Protein AF-A0A9P5WSC9-F1 (afdb_monomer)

Nearest PDB structures (foldseek):
  2e7p-assembly1_B  TM=9.047E-01  e=7.842E-09  Populus tremula x Populus tremuloides
  3fza-assembly1_A  TM=8.784E-01  e=2.160E-08  Populus tremula x Populus tremuloides
  7ncw-assembly1_A  TM=9.294E-01  e=4.688E-08  Chlamydomonas reinhardtii
  1z7r-assembly1_A  TM=9.039E-01  e=3.694E-08  Populus tremula x Populus tremuloides
  3rhb-assembly1_A  TM=8.890E-01  e=4.255E-07  Arabidopsis thaliana

Structure (mmCIF, N/CA/C/O backbone):
data_AF-A0A9P5WSC9-F1
#
_entry.id   AF-A0A9P5WSC9-F1
#
loop_
_atom_site.group_PDB
_atom_site.id
_atom_site.type_symbol
_atom_site.label_atom_id
_atom_site.label_alt_id
_atom_site.label_comp_id
_atom_site.label_asym_id
_atom_site.label_entity_id
_atom_site.label_seq_id
_atom_site.pdbx_PDB_ins_code
_atom_site.Cartn_x
_atom_site.Cartn_y
_atom_site.Cartn_z
_atom_site.occupancy
_atom_site.B_iso_or_equiv
_atom_site.auth_seq_id
_atom_site.auth_comp_id
_atom_site.auth_asym_id
_atom_site.auth_atom_id
_atom_site.pdbx_PDB_model_num
ATOM 1 N N . MET A 1 1 ? 22.449 6.773 -16.275 1.00 67.12 1 MET A N 1
ATOM 2 C CA . MET A 1 1 ? 21.434 6.220 -17.197 1.00 67.12 1 MET A CA 1
ATOM 3 C C . MET A 1 1 ? 20.009 6.527 -16.740 1.00 67.12 1 MET A C 1
ATOM 5 O O . MET A 1 1 ? 19.745 6.435 -15.551 1.00 67.12 1 MET A O 1
ATOM 9 N N . GLU A 1 2 ? 19.086 6.815 -17.666 1.00 73.00 2 GLU A N 1
ATOM 10 C CA . GLU A 1 2 ? 17.648 6.916 -17.366 1.00 73.00 2 GLU A CA 1
ATOM 11 C C . GLU A 1 2 ? 16.969 5.546 -17.506 1.00 73.00 2 GLU A C 1
ATOM 13 O O . GLU A 1 2 ? 16.626 5.131 -18.612 1.00 73.00 2 GLU A O 1
ATOM 18 N N . LEU A 1 3 ? 16.756 4.827 -16.400 1.00 76.81 3 LEU A N 1
ATOM 19 C CA . LEU A 1 3 ? 16.145 3.487 -16.444 1.00 76.81 3 LEU A CA 1
ATOM 20 C C . LEU A 1 3 ? 14.729 3.491 -17.046 1.00 76.81 3 LEU A C 1
ATOM 22 O O . LEU A 1 3 ? 14.336 2.522 -17.686 1.00 76.81 3 LEU A O 1
ATOM 26 N N . HIS A 1 4 ? 13.985 4.592 -16.913 1.00 79.81 4 HIS A N 1
ATOM 27 C CA . HIS A 1 4 ? 12.659 4.749 -17.520 1.00 79.81 4 HIS A CA 1
ATOM 28 C C . HIS A 1 4 ? 12.679 4.613 -19.055 1.00 79.81 4 HIS A C 1
ATOM 30 O O . HIS A 1 4 ? 11.710 4.146 -19.648 1.00 79.81 4 HIS A O 1
ATOM 36 N N . SER A 1 5 ? 13.796 4.945 -19.714 1.00 86.31 5 SER A N 1
ATOM 37 C CA . SER A 1 5 ? 13.939 4.784 -21.172 1.00 86.31 5 SER A CA 1
ATOM 38 C C . SER A 1 5 ? 13.861 3.324 -21.644 1.00 86.31 5 SER A C 1
ATOM 40 O O . SER A 1 5 ? 13.697 3.071 -22.835 1.00 86.31 5 SER A O 1
ATOM 42 N N . LEU A 1 6 ? 13.956 2.362 -20.721 1.00 90.31 6 LEU A N 1
ATOM 43 C CA . LEU A 1 6 ? 13.877 0.933 -21.011 1.00 90.31 6 LEU A CA 1
ATOM 44 C C . LEU A 1 6 ? 12.433 0.425 -21.123 1.00 90.31 6 LEU A C 1
ATOM 46 O O . LEU A 1 6 ? 12.225 -0.710 -21.553 1.00 90.31 6 LEU A O 1
ATOM 50 N N . LEU A 1 7 ? 11.428 1.214 -20.727 1.00 90.62 7 LEU A N 1
ATOM 51 C CA . LEU A 1 7 ? 10.032 0.797 -20.846 1.00 90.62 7 LEU A CA 1
ATOM 52 C C . LEU A 1 7 ? 9.671 0.517 -22.314 1.00 90.62 7 LEU A C 1
ATOM 54 O O . LEU A 1 7 ? 10.075 1.222 -23.235 1.00 90.62 7 LEU A O 1
ATOM 58 N N . GLY A 1 8 ? 8.919 -0.558 -22.534 1.00 91.31 8 GLY A N 1
ATOM 59 C CA . GLY A 1 8 ? 8.549 -1.085 -23.847 1.00 91.31 8 GLY A CA 1
ATOM 60 C C . GLY A 1 8 ? 9.619 -1.950 -24.520 1.00 91.31 8 GLY A C 1
ATOM 61 O O . GLY A 1 8 ? 9.317 -2.610 -25.515 1.00 91.31 8 GLY A O 1
ATOM 62 N N . VAL A 1 9 ? 10.843 -1.993 -23.989 1.00 94.69 9 VAL A N 1
ATOM 63 C CA . VAL A 1 9 ? 11.952 -2.749 -24.577 1.00 94.69 9 VAL A CA 1
ATOM 64 C C . VAL A 1 9 ? 11.828 -4.246 -24.259 1.00 94.69 9 VAL A C 1
ATOM 66 O O . VAL A 1 9 ? 11.378 -4.638 -23.182 1.00 94.69 9 VAL A O 1
ATOM 69 N N . GLN A 1 10 ? 12.230 -5.098 -25.206 1.00 94.06 10 GLN A N 1
ATOM 70 C CA . GLN A 1 10 ? 12.235 -6.557 -25.059 1.00 94.06 10 GLN A CA 1
ATOM 71 C C . GLN A 1 10 ? 13.387 -7.052 -24.158 1.00 94.06 10 GLN A C 1
ATOM 73 O O . GLN A 1 10 ? 14.446 -6.406 -24.087 1.00 94.06 10 GLN A O 1
ATOM 78 N N . PRO A 1 11 ? 13.226 -8.214 -23.493 1.00 93.50 11 PRO A N 1
ATOM 79 C CA . PRO A 1 11 ? 14.312 -8.861 -22.764 1.00 93.50 11 PRO A CA 1
ATOM 80 C C . PRO A 1 11 ? 15.518 -9.123 -23.672 1.00 93.50 11 PRO A C 1
ATOM 82 O O . PRO A 1 11 ? 15.360 -9.407 -24.857 1.00 93.50 11 PRO A O 1
ATOM 85 N N . ARG A 1 12 ? 16.729 -9.078 -23.099 1.00 88.25 12 ARG A N 1
ATOM 86 C CA . ARG A 1 12 ? 18.003 -9.380 -23.795 1.00 88.25 12 ARG A CA 1
ATOM 87 C C . ARG A 1 12 ? 18.323 -8.471 -24.990 1.00 88.25 12 ARG A C 1
ATOM 89 O O . ARG A 1 12 ? 19.162 -8.797 -25.821 1.00 88.25 12 ARG A O 1
ATOM 96 N N . SER A 1 13 ? 17.660 -7.325 -25.098 1.00 92.50 13 SER A N 1
ATOM 97 C CA . SER A 1 13 ? 18.073 -6.283 -26.035 1.00 92.50 13 SER A CA 1
ATOM 98 C C . SER A 1 13 ? 19.376 -5.622 -25.576 1.00 92.50 13 SER A C 1
ATOM 100 O O . SER A 1 13 ? 19.680 -5.565 -24.382 1.00 92.50 13 SER A O 1
ATOM 102 N N . THR A 1 14 ? 20.110 -5.028 -26.517 1.00 92.00 14 THR A N 1
ATOM 103 C CA . THR A 1 14 ? 21.352 -4.289 -26.233 1.00 92.00 14 THR A CA 1
ATOM 104 C C . THR A 1 14 ? 21.155 -3.146 -25.239 1.00 92.00 14 THR A C 1
ATOM 106 O O . THR A 1 14 ? 22.058 -2.868 -24.451 1.00 92.00 14 THR A O 1
ATOM 109 N N . ALA A 1 15 ? 19.980 -2.505 -25.240 1.00 92.44 15 ALA A N 1
ATOM 110 C CA . ALA A 1 15 ? 19.618 -1.466 -24.278 1.00 92.44 15 ALA A CA 1
ATOM 111 C C . ALA A 1 15 ? 19.509 -2.023 -22.849 1.00 92.44 15 ALA A C 1
ATOM 113 O O . ALA A 1 15 ? 20.100 -1.458 -21.931 1.00 92.44 15 ALA A O 1
ATOM 114 N N . ILE A 1 16 ? 18.824 -3.161 -22.666 1.00 92.94 16 ILE A N 1
ATOM 115 C CA . ILE A 1 16 ? 18.712 -3.834 -21.362 1.00 92.94 16 ILE A CA 1
ATOM 116 C C . ILE A 1 16 ? 20.082 -4.333 -20.890 1.00 92.94 16 ILE A C 1
ATOM 118 O O . ILE A 1 16 ? 20.449 -4.121 -19.737 1.00 92.94 16 ILE A O 1
ATOM 122 N N . GLU A 1 17 ? 20.867 -4.958 -21.767 1.00 90.50 17 GLU A N 1
ATOM 123 C CA . GLU A 1 17 ? 22.194 -5.476 -21.408 1.00 90.50 17 GLU A CA 1
ATOM 124 C C . GLU A 1 17 ? 23.161 -4.359 -21.013 1.00 90.50 17 GLU A C 1
ATOM 126 O O . GLU A 1 17 ? 23.849 -4.460 -19.998 1.00 90.50 17 GLU A O 1
ATOM 131 N N . SER A 1 18 ? 23.176 -3.266 -21.780 1.00 90.44 18 SER A N 1
ATOM 132 C CA . SER A 1 18 ? 24.010 -2.097 -21.497 1.00 90.44 18 SER A CA 1
ATOM 133 C C . SER A 1 18 ? 23.607 -1.437 -20.181 1.00 90.44 18 SER A C 1
ATOM 135 O O . SER A 1 18 ? 24.479 -1.073 -19.393 1.00 90.44 18 SER A O 1
ATOM 137 N N . ALA A 1 19 ? 22.303 -1.368 -19.903 1.00 89.38 19 ALA A N 1
ATOM 138 C CA . ALA A 1 19 ? 21.787 -0.861 -18.645 1.00 89.38 19 ALA A CA 1
ATOM 139 C C . ALA A 1 19 ? 22.229 -1.699 -17.445 1.00 89.38 19 ALA A C 1
ATOM 141 O O . ALA A 1 19 ? 22.778 -1.175 -16.477 1.00 89.38 19 ALA A O 1
ATOM 142 N N . LEU A 1 20 ? 22.043 -3.015 -17.524 1.00 88.69 20 LEU A N 1
ATOM 143 C CA . LEU A 1 20 ? 22.443 -3.932 -16.462 1.00 88.69 20 LEU A CA 1
ATOM 144 C C . LEU A 1 20 ? 23.965 -3.945 -16.263 1.00 88.69 20 LEU A C 1
ATOM 146 O O . LEU A 1 20 ? 24.420 -4.039 -15.127 1.00 88.69 20 LEU A O 1
ATOM 150 N N . LEU A 1 21 ? 24.756 -3.801 -17.333 1.00 88.06 21 LEU A N 1
ATOM 151 C CA . LEU A 1 21 ? 26.213 -3.668 -17.251 1.00 88.06 21 LEU A CA 1
ATOM 152 C C . LEU A 1 21 ? 26.642 -2.359 -16.582 1.00 88.06 21 LEU A C 1
ATOM 154 O O . LEU A 1 21 ? 27.578 -2.366 -15.788 1.00 88.06 21 LEU A O 1
ATOM 158 N N . GLU A 1 22 ? 25.991 -1.235 -16.889 1.00 85.38 22 GLU A N 1
ATOM 159 C CA . GLU A 1 22 ? 26.250 0.045 -16.216 1.00 85.38 22 GLU A CA 1
ATOM 160 C C . GLU A 1 22 ? 25.925 -0.056 -14.721 1.00 85.38 22 GLU A C 1
ATOM 162 O O . GLU A 1 22 ? 26.749 0.331 -13.888 1.00 85.38 22 GLU A O 1
ATOM 167 N N . ILE A 1 23 ? 24.787 -0.674 -14.380 1.00 81.88 23 ILE A N 1
ATOM 168 C CA . ILE A 1 23 ? 24.407 -0.967 -12.994 1.00 81.88 23 ILE A CA 1
ATOM 169 C C . ILE A 1 23 ? 25.477 -1.839 -12.327 1.00 81.88 23 ILE A C 1
ATOM 171 O O . ILE A 1 23 ? 26.022 -1.427 -11.307 1.00 81.88 23 ILE A O 1
ATOM 175 N N . ALA A 1 24 ? 25.854 -2.970 -12.931 1.00 81.06 24 ALA A N 1
ATOM 176 C CA . ALA A 1 24 ? 26.858 -3.893 -12.397 1.00 81.06 24 ALA A CA 1
ATOM 177 C C . ALA A 1 24 ? 28.248 -3.252 -12.229 1.00 81.06 24 ALA A C 1
ATOM 179 O O . ALA A 1 24 ? 28.948 -3.544 -11.266 1.00 81.06 24 ALA A O 1
ATOM 180 N N . ARG A 1 25 ? 28.656 -2.332 -13.116 1.00 80.44 25 ARG A N 1
ATOM 181 C CA . ARG A 1 25 ? 29.915 -1.577 -12.962 1.00 80.44 25 ARG A CA 1
ATOM 182 C C . ARG A 1 25 ? 29.833 -0.570 -11.825 1.00 80.44 25 ARG A C 1
ATOM 184 O O . ARG A 1 25 ? 30.752 -0.491 -11.013 1.00 80.44 25 ARG A O 1
ATOM 191 N N . SER A 1 26 ? 28.729 0.178 -11.741 1.00 73.31 26 SER A N 1
ATOM 192 C CA . SER A 1 26 ? 28.489 1.076 -10.607 1.00 73.31 26 SER A CA 1
ATOM 193 C C . SER A 1 26 ? 28.440 0.296 -9.289 1.00 73.31 26 SER A C 1
ATOM 195 O O . SER A 1 26 ? 28.871 0.825 -8.271 1.00 73.31 26 SER A O 1
ATOM 197 N N . SER A 1 27 ? 28.033 -0.982 -9.359 1.00 66.44 27 SER A N 1
ATOM 198 C CA . SER A 1 27 ? 28.203 -2.143 -8.472 1.00 66.44 27 SER A CA 1
ATOM 199 C C . SER A 1 27 ? 29.439 -2.238 -7.590 1.00 66.44 27 SER A C 1
ATOM 201 O O . SER A 1 27 ? 29.363 -2.544 -6.403 1.00 66.44 27 SER A O 1
ATOM 203 N N . GLY A 1 28 ? 30.599 -1.966 -8.184 1.00 63.88 28 GLY A N 1
ATOM 204 C CA . GLY A 1 28 ? 31.863 -2.514 -7.686 1.00 63.88 28 GLY A CA 1
ATOM 205 C C . GLY A 1 28 ? 31.989 -4.039 -7.875 1.00 63.88 28 GLY A C 1
ATOM 206 O O . GLY A 1 28 ? 32.985 -4.612 -7.444 1.00 63.88 28 GLY A O 1
ATOM 207 N N . ASP A 1 29 ? 31.007 -4.678 -8.523 1.00 59.62 29 ASP A N 1
ATOM 208 C CA . ASP A 1 29 ? 31.002 -6.096 -8.904 1.00 59.62 29 ASP A CA 1
ATOM 209 C C . ASP A 1 29 ? 31.862 -6.248 -10.187 1.00 59.62 29 ASP A C 1
ATOM 211 O O . ASP A 1 29 ? 31.918 -5.304 -10.991 1.00 59.62 29 ASP A O 1
ATOM 215 N N . PRO A 1 30 ? 32.581 -7.367 -10.425 1.00 56.28 30 PRO A N 1
ATOM 216 C CA . PRO A 1 30 ? 33.133 -7.703 -11.737 1.00 56.28 30 PRO A CA 1
ATOM 217 C C . PRO A 1 30 ? 32.158 -7.377 -12.873 1.00 56.28 30 PRO A C 1
ATOM 219 O O . PRO A 1 30 ? 30.951 -7.519 -12.726 1.00 56.28 30 PRO A O 1
ATOM 222 N N . ALA A 1 31 ? 32.696 -6.948 -14.020 1.00 64.75 31 ALA A N 1
ATOM 223 C CA . ALA A 1 31 ? 31.963 -6.456 -15.193 1.00 64.75 31 ALA A CA 1
ATOM 224 C C . ALA A 1 31 ? 31.121 -7.531 -15.927 1.00 64.75 31 ALA A C 1
ATOM 226 O O . ALA A 1 31 ? 31.178 -7.647 -17.150 1.00 64.75 31 ALA A O 1
ATOM 227 N N . VAL A 1 32 ? 30.365 -8.338 -15.186 1.00 77.44 32 VAL A N 1
ATOM 228 C CA . VAL A 1 32 ? 29.549 -9.458 -15.637 1.00 77.44 32 VAL A CA 1
ATOM 229 C C . VAL A 1 32 ? 28.174 -9.320 -14.996 1.00 77.44 32 VAL A C 1
ATOM 231 O O . VAL A 1 32 ? 28.034 -9.322 -13.778 1.00 77.44 32 VAL A O 1
ATOM 234 N N . VAL A 1 33 ? 27.142 -9.214 -15.830 1.00 82.19 33 VAL A N 1
ATOM 235 C CA . VAL A 1 33 ? 25.753 -9.219 -15.363 1.00 82.19 33 VAL A CA 1
ATOM 236 C C . VAL A 1 33 ? 25.385 -10.648 -14.949 1.00 82.19 33 VAL A C 1
ATOM 238 O O . VAL A 1 33 ? 25.565 -11.568 -15.752 1.00 82.19 33 VAL A O 1
ATOM 241 N N . PRO A 1 34 ? 24.868 -10.875 -13.730 1.00 82.19 34 PRO A N 1
ATOM 242 C CA . PRO A 1 34 ? 24.425 -12.200 -13.310 1.00 82.19 34 PRO A CA 1
ATOM 243 C C . PRO A 1 34 ? 23.216 -12.655 -14.134 1.00 82.19 34 PRO A C 1
ATOM 245 O O . PRO A 1 34 ? 22.395 -11.844 -14.566 1.00 82.19 34 PRO A O 1
ATOM 248 N N . ALA A 1 35 ? 23.058 -13.967 -14.306 1.00 86.50 35 ALA A N 1
ATOM 249 C CA . ALA A 1 35 ? 21.834 -14.506 -14.888 1.00 86.50 35 ALA A CA 1
ATOM 250 C C . ALA A 1 35 ? 20.627 -14.192 -13.974 1.00 86.50 35 ALA A C 1
ATOM 252 O O . ALA A 1 35 ? 20.735 -14.354 -12.753 1.00 86.50 35 ALA A O 1
ATOM 253 N N . PRO A 1 36 ? 19.482 -13.758 -14.528 1.00 89.88 36 PRO A N 1
ATOM 254 C CA . PRO A 1 36 ? 18.306 -13.453 -13.728 1.00 89.88 36 PRO A CA 1
ATOM 255 C C . PRO A 1 36 ? 17.593 -14.725 -13.267 1.00 89.88 36 PRO A C 1
ATOM 257 O O . PRO A 1 36 ? 17.548 -15.733 -13.973 1.00 89.88 36 PRO A O 1
ATOM 260 N N . THR A 1 37 ? 16.927 -14.639 -12.118 1.00 88.06 37 THR A N 1
ATOM 261 C CA . THR A 1 37 ? 15.855 -15.579 -11.777 1.00 88.06 37 THR A CA 1
ATOM 262 C C . THR A 1 37 ? 14.609 -15.187 -12.566 1.00 88.06 37 THR A C 1
ATOM 264 O O . THR A 1 37 ? 14.111 -14.073 -12.393 1.00 88.06 37 THR A O 1
ATOM 267 N N . VAL A 1 38 ? 14.081 -16.095 -13.390 1.00 89.00 38 VAL A N 1
ATOM 268 C CA . VAL A 1 38 ? 12.860 -15.849 -14.172 1.00 89.00 38 VAL A CA 1
ATOM 269 C C . VAL A 1 38 ? 11.642 -16.449 -13.469 1.00 89.00 38 VAL A C 1
ATOM 271 O O . VAL A 1 38 ? 11.628 -17.637 -13.143 1.00 89.00 38 VAL A O 1
ATOM 274 N N . LYS A 1 39 ? 10.606 -15.635 -13.237 1.00 85.50 39 LYS A N 1
ATOM 275 C CA . LYS A 1 39 ? 9.292 -16.088 -12.748 1.00 85.50 39 LYS A CA 1
ATOM 276 C C . LYS A 1 39 ? 8.206 -15.717 -13.746 1.00 85.50 39 LYS A C 1
ATOM 278 O O . LYS A 1 39 ? 8.044 -14.544 -14.066 1.00 85.50 39 LYS A O 1
ATOM 283 N N . VAL A 1 40 ? 7.450 -16.714 -14.192 1.00 84.00 40 VAL A N 1
ATOM 284 C CA . VAL A 1 40 ? 6.388 -16.566 -15.192 1.00 84.00 40 VAL A CA 1
ATOM 285 C C . VAL A 1 40 ? 5.026 -16.676 -14.510 1.00 84.00 40 VAL A C 1
ATOM 287 O O . VAL A 1 40 ? 4.731 -17.677 -13.857 1.00 84.00 40 VAL A O 1
ATOM 290 N N . TYR A 1 41 ? 4.194 -15.660 -14.698 1.00 81.38 41 TYR A N 1
ATOM 291 C CA . TYR A 1 41 ? 2.783 -15.622 -14.329 1.00 81.38 41 TYR A CA 1
ATOM 292 C C . TYR A 1 41 ? 1.922 -15.508 -15.592 1.00 81.38 41 TYR A C 1
ATOM 294 O O . TYR A 1 41 ? 2.426 -15.421 -16.710 1.00 81.38 41 TYR A O 1
ATOM 302 N N . LYS A 1 42 ? 0.597 -15.541 -15.422 1.00 79.94 42 LYS A N 1
ATOM 303 C CA . LYS A 1 42 ? -0.364 -15.465 -16.534 1.00 79.94 42 LYS A CA 1
ATOM 304 C C . LYS A 1 42 ? -0.247 -14.150 -17.317 1.00 79.94 42 LYS A C 1
ATOM 306 O O . LYS A 1 42 ? -0.422 -14.130 -18.532 1.00 79.94 42 LYS A O 1
ATOM 311 N N . ASP A 1 43 ? 0.030 -13.073 -16.600 1.00 81.56 43 ASP A N 1
ATOM 312 C CA . ASP A 1 43 ? -0.026 -11.679 -17.036 1.00 81.56 43 ASP A CA 1
ATOM 313 C C . ASP A 1 43 ? 1.294 -10.922 -16.822 1.00 81.56 43 ASP A C 1
ATOM 315 O O . ASP A 1 43 ? 1.396 -9.757 -17.189 1.00 81.56 43 ASP A O 1
ATOM 319 N N . ALA A 1 44 ? 2.317 -11.570 -16.261 1.00 86.06 44 ALA A N 1
ATOM 320 C CA . ALA A 1 44 ? 3.589 -10.930 -15.943 1.00 86.06 44 ALA A CA 1
ATOM 321 C C . ALA A 1 44 ? 4.757 -11.918 -15.995 1.00 86.06 44 ALA A C 1
ATOM 323 O O . ALA A 1 44 ? 4.625 -13.080 -15.604 1.00 86.06 44 ALA A O 1
ATOM 324 N N . VAL A 1 45 ? 5.928 -11.449 -16.417 1.00 89.19 45 VAL A N 1
ATOM 325 C CA . VAL A 1 45 ? 7.184 -12.203 -16.374 1.00 89.19 45 VAL A CA 1
ATOM 326 C C . VAL A 1 45 ? 8.255 -11.358 -15.707 1.00 89.19 45 VAL A C 1
ATOM 328 O O . VAL A 1 45 ? 8.611 -10.290 -16.192 1.00 89.19 45 VAL A O 1
ATOM 331 N N . TYR A 1 46 ? 8.803 -11.855 -14.605 1.00 90.00 46 TYR A N 1
ATOM 332 C CA . TYR A 1 46 ? 9.816 -11.155 -13.824 1.00 90.00 46 TYR A CA 1
ATOM 333 C C . TYR A 1 46 ? 11.196 -11.718 -14.115 1.00 90.00 46 TYR A C 1
ATOM 335 O O . TYR A 1 46 ? 11.413 -12.917 -13.945 1.00 90.00 46 TYR A O 1
ATOM 343 N N . TYR A 1 47 ? 12.132 -10.844 -14.472 1.00 92.88 47 TYR A N 1
ATOM 344 C CA . TYR A 1 47 ? 13.559 -11.141 -14.576 1.00 92.88 47 TYR A CA 1
ATOM 345 C C . TYR A 1 47 ? 14.255 -10.456 -13.402 1.00 92.88 47 TYR A C 1
ATOM 347 O O . TYR A 1 47 ? 14.517 -9.255 -13.435 1.00 92.88 47 TYR A O 1
ATOM 355 N N . SER A 1 48 ? 14.505 -11.204 -12.328 1.00 89.00 48 SER A N 1
ATOM 356 C CA . SER A 1 48 ? 15.079 -10.673 -11.087 1.00 89.00 48 SER A CA 1
ATOM 357 C C . SER A 1 48 ? 16.596 -10.844 -11.046 1.00 89.00 48 SER A C 1
ATOM 359 O O . SER A 1 48 ? 17.103 -11.962 -10.954 1.00 89.00 48 SER A O 1
ATOM 361 N N . TYR A 1 49 ? 17.316 -9.725 -11.029 1.00 86.69 49 TYR A N 1
ATOM 362 C CA . TYR A 1 49 ? 18.765 -9.640 -10.858 1.00 86.69 49 TYR A CA 1
ATOM 363 C C . TYR A 1 49 ? 19.060 -9.302 -9.396 1.00 86.69 49 TYR A C 1
ATOM 365 O O . TYR A 1 49 ? 19.236 -8.146 -9.016 1.00 86.69 49 TYR A O 1
ATOM 373 N N . HIS A 1 50 ? 19.032 -10.322 -8.536 1.00 80.38 50 HIS A N 1
ATOM 374 C CA . HIS A 1 50 ? 19.036 -10.122 -7.085 1.00 80.38 50 HIS A CA 1
ATOM 375 C C . HIS A 1 50 ? 20.256 -9.361 -6.562 1.00 80.38 50 HIS A C 1
ATOM 377 O O . HIS A 1 50 ? 20.063 -8.477 -5.735 1.00 80.38 50 HIS A O 1
ATOM 383 N N . SER A 1 51 ? 21.468 -9.651 -7.053 1.00 77.50 51 SER A N 1
ATOM 384 C CA . SER A 1 51 ? 22.673 -8.933 -6.608 1.00 77.50 51 SER A CA 1
ATOM 385 C C . SER A 1 51 ? 22.665 -7.459 -7.019 1.00 77.50 51 SER A C 1
ATOM 387 O O . SER A 1 51 ? 23.185 -6.630 -6.283 1.00 77.50 51 SER A O 1
ATOM 389 N N . LEU A 1 52 ? 21.998 -7.126 -8.129 1.00 80.25 52 LEU A N 1
ATOM 390 C CA . LEU A 1 52 ? 21.851 -5.757 -8.629 1.00 80.25 52 LEU A CA 1
ATOM 391 C C . LEU A 1 52 ? 20.678 -4.995 -7.986 1.00 80.25 52 LEU A C 1
ATOM 393 O O . LEU A 1 52 ? 20.524 -3.803 -8.236 1.00 80.25 52 LEU A O 1
ATOM 397 N N . GLY A 1 53 ? 19.836 -5.659 -7.184 1.00 80.25 53 GLY A N 1
ATOM 398 C CA . GLY A 1 53 ? 18.687 -5.013 -6.537 1.00 80.25 53 GLY A CA 1
ATOM 399 C C . GLY A 1 53 ? 17.570 -4.584 -7.500 1.00 80.25 53 GLY A C 1
ATOM 400 O O . GLY A 1 53 ? 16.818 -3.657 -7.209 1.00 80.25 53 GLY A O 1
ATOM 401 N N . ILE A 1 54 ? 17.470 -5.227 -8.668 1.00 85.38 54 ILE A N 1
ATOM 402 C CA . ILE A 1 54 ? 16.495 -4.868 -9.704 1.00 85.38 54 ILE A CA 1
ATOM 403 C C . ILE A 1 54 ? 15.747 -6.102 -10.207 1.00 85.38 54 ILE A C 1
ATOM 405 O O . ILE A 1 54 ? 16.337 -7.161 -10.431 1.00 85.38 54 ILE A O 1
ATOM 409 N N . SER A 1 55 ? 14.441 -5.965 -10.419 1.00 89.75 55 SER A N 1
ATOM 410 C CA . SER A 1 55 ? 13.655 -6.903 -11.216 1.00 89.75 55 SER A CA 1
ATOM 411 C C . SER A 1 55 ? 12.959 -6.172 -12.354 1.00 89.75 55 SER A C 1
ATOM 413 O O . SER A 1 55 ? 12.392 -5.095 -12.185 1.00 89.75 55 SER A O 1
ATOM 415 N N . LEU A 1 56 ? 13.047 -6.757 -13.540 1.00 93.19 56 LEU A N 1
ATOM 416 C CA . LEU A 1 56 ? 12.426 -6.249 -14.750 1.00 93.19 56 LEU A CA 1
ATOM 417 C C . LEU A 1 56 ? 11.114 -7.006 -14.957 1.00 93.19 56 LEU A C 1
ATOM 419 O O . LEU A 1 56 ? 11.130 -8.227 -15.127 1.00 93.19 56 LEU A O 1
ATOM 423 N N . ASN A 1 57 ? 9.990 -6.293 -14.892 1.00 92.81 57 ASN A N 1
ATOM 424 C CA . ASN A 1 57 ? 8.658 -6.861 -15.053 1.00 92.81 57 ASN A CA 1
ATOM 425 C C . ASN A 1 57 ? 8.160 -6.646 -16.483 1.00 92.81 57 ASN A C 1
ATOM 427 O O . ASN A 1 57 ? 7.929 -5.510 -16.910 1.00 92.81 57 ASN A O 1
ATOM 431 N N . TYR A 1 58 ? 7.983 -7.746 -17.204 1.00 93.19 58 TYR A N 1
ATOM 432 C CA . TYR A 1 58 ? 7.522 -7.764 -18.579 1.00 93.19 58 TYR A CA 1
ATOM 433 C C . TYR A 1 58 ? 6.063 -8.197 -18.669 1.00 93.19 58 TYR A C 1
ATOM 435 O O . TYR A 1 58 ? 5.665 -9.198 -18.075 1.00 93.19 58 TYR A O 1
ATOM 443 N N . GLU A 1 59 ? 5.291 -7.487 -19.482 1.00 90.81 59 GLU A N 1
ATOM 444 C CA . GLU A 1 59 ? 3.942 -7.887 -19.861 1.00 90.81 59 GLU A CA 1
ATOM 445 C C . GLU A 1 59 ? 3.997 -8.688 -21.171 1.00 90.81 59 GLU A C 1
ATOM 447 O O . GLU A 1 59 ? 4.664 -8.271 -22.130 1.00 90.81 59 GLU A O 1
ATOM 452 N N . PRO A 1 60 ? 3.329 -9.849 -21.239 1.00 89.62 60 PRO A N 1
ATOM 453 C CA . PRO A 1 60 ? 3.233 -10.613 -22.465 1.00 89.62 60 PRO A CA 1
ATOM 454 C C . PRO A 1 60 ? 2.174 -10.009 -23.397 1.00 89.62 60 PRO A C 1
ATOM 456 O O . PRO A 1 60 ? 1.065 -9.679 -22.990 1.00 89.62 60 PRO A O 1
ATOM 459 N N . SER A 1 61 ? 2.496 -9.921 -24.688 1.00 85.38 61 SER A N 1
ATOM 460 C CA . SER A 1 61 ? 1.606 -9.364 -25.723 1.00 85.38 61 SER A CA 1
ATOM 461 C C . SER A 1 61 ? 0.316 -10.174 -25.909 1.00 85.38 61 SER A C 1
ATOM 463 O O . SER A 1 61 ? -0.662 -9.677 -26.464 1.00 85.38 61 SER A O 1
ATOM 465 N N . ILE A 1 62 ? 0.321 -11.428 -25.459 1.00 78.62 62 ILE A N 1
ATOM 466 C CA . ILE A 1 62 ? -0.841 -12.309 -25.363 1.00 78.62 62 ILE A CA 1
ATOM 467 C C . ILE A 1 62 ? -0.838 -12.964 -23.978 1.00 78.62 62 ILE A C 1
ATOM 469 O O . ILE A 1 62 ? 0.241 -13.317 -23.497 1.00 78.62 62 ILE A O 1
ATOM 473 N N . PRO A 1 63 ? -2.002 -13.164 -23.331 1.00 74.88 63 PRO A N 1
ATOM 474 C CA . PRO A 1 63 ? -2.060 -13.839 -22.041 1.00 74.88 63 PRO A CA 1
ATOM 475 C C . PRO A 1 63 ? -1.358 -15.193 -22.102 1.00 74.88 63 PRO A C 1
ATOM 477 O O . PRO A 1 63 ? -1.681 -16.036 -22.943 1.00 74.88 63 PRO A O 1
ATOM 480 N N . LEU A 1 64 ? -0.401 -15.404 -21.202 1.00 75.50 64 LEU A N 1
ATOM 481 C CA . LEU A 1 64 ? 0.294 -16.675 -21.113 1.00 75.50 64 LEU A CA 1
ATOM 482 C C . LEU A 1 64 ? -0.651 -17.694 -20.490 1.00 75.50 64 LEU A C 1
ATOM 484 O O . LEU A 1 64 ? -1.446 -17.377 -19.607 1.00 75.50 64 LEU A O 1
ATOM 488 N N . VAL A 1 65 ? -0.556 -18.941 -20.931 1.00 68.25 65 VAL A N 1
ATOM 489 C CA . VAL A 1 65 ? -1.136 -20.069 -20.206 1.00 68.25 65 VAL A CA 1
ATOM 490 C C . VAL A 1 65 ? 0.013 -20.647 -19.390 1.00 68.25 65 VAL A C 1
ATOM 492 O O . VAL A 1 65 ? 0.843 -21.353 -19.966 1.00 68.25 65 VAL A O 1
ATOM 495 N N . PRO A 1 66 ? 0.143 -20.327 -18.086 1.00 60.38 66 PRO A N 1
ATOM 496 C CA . PRO A 1 66 ? 1.244 -20.847 -17.297 1.00 60.38 66 PRO A CA 1
ATOM 497 C C . PRO A 1 66 ? 1.016 -22.346 -17.181 1.00 60.38 66 PRO A C 1
ATOM 499 O O . PRO A 1 66 ? 0.121 -22.796 -16.468 1.00 60.38 66 PRO A O 1
ATOM 502 N N . SER A 1 67 ? 1.801 -23.138 -17.900 1.00 53.44 67 SER A N 1
ATOM 503 C CA . SER A 1 67 ? 1.739 -24.590 -17.795 1.00 53.44 67 SER A CA 1
ATOM 504 C C . SER A 1 67 ? 2.544 -25.035 -16.565 1.00 53.44 67 SER A C 1
ATOM 506 O O . SER A 1 67 ? 3.483 -25.825 -16.650 1.00 53.44 67 SER A O 1
ATOM 508 N N . ALA A 1 68 ? 2.231 -24.462 -15.401 1.00 53.72 68 ALA A N 1
ATOM 509 C CA . ALA A 1 68 ? 2.732 -24.970 -14.137 1.00 53.72 68 ALA A CA 1
ATOM 510 C C . ALA A 1 68 ? 2.009 -26.296 -13.884 1.00 53.72 68 ALA A C 1
ATOM 512 O O . ALA A 1 68 ? 0.859 -26.321 -13.447 1.00 53.72 68 ALA A O 1
ATOM 513 N N . TYR A 1 69 ? 2.657 -27.407 -14.223 1.00 46.56 69 TYR A N 1
ATOM 514 C CA . TYR A 1 69 ? 2.158 -28.732 -13.886 1.00 46.56 69 TYR A CA 1
ATOM 515 C C . TYR A 1 69 ? 2.948 -29.274 -12.704 1.00 46.56 69 TYR A C 1
ATOM 517 O O . TYR A 1 69 ? 4.180 -29.248 -12.678 1.00 46.56 69 TYR A O 1
ATOM 525 N N . THR A 1 70 ? 2.231 -29.788 -11.712 1.00 41.62 70 THR A N 1
ATOM 526 C CA . THR A 1 70 ? 2.834 -30.475 -10.575 1.00 41.62 70 THR A CA 1
ATOM 527 C C . THR A 1 70 ? 3.215 -31.886 -11.013 1.00 41.62 70 THR A C 1
ATOM 529 O O . THR A 1 70 ? 2.359 -32.753 -11.180 1.00 41.62 70 THR A O 1
ATOM 532 N N . VAL A 1 71 ? 4.510 -32.158 -11.183 1.00 45.12 71 VAL A N 1
ATOM 533 C CA . VAL A 1 71 ? 4.994 -33.525 -11.419 1.00 45.12 71 VAL A CA 1
ATOM 534 C C . VAL A 1 71 ? 5.422 -34.100 -10.076 1.00 45.12 71 VAL A C 1
ATOM 536 O O . VAL A 1 71 ? 6.415 -33.672 -9.491 1.00 45.12 71 VAL A O 1
ATOM 539 N N . ARG A 1 72 ? 4.668 -35.082 -9.560 1.00 48.44 72 ARG A N 1
ATOM 540 C CA . ARG A 1 72 ? 4.972 -35.771 -8.286 1.00 48.44 72 ARG A CA 1
ATOM 541 C C . ARG A 1 72 ? 5.135 -34.808 -7.093 1.00 48.44 72 ARG A C 1
ATOM 543 O O . ARG A 1 72 ? 6.031 -34.985 -6.271 1.00 48.44 72 ARG A O 1
ATOM 550 N N . GLY A 1 73 ? 4.294 -33.773 -7.017 1.00 51.72 73 GLY A N 1
ATOM 551 C CA . GLY A 1 73 ? 4.328 -32.787 -5.927 1.00 51.72 73 GLY A CA 1
ATOM 552 C C . GLY A 1 73 ? 5.507 -31.808 -5.979 1.00 51.72 73 GLY A C 1
ATOM 553 O O . GLY A 1 73 ? 5.765 -31.131 -4.989 1.00 51.72 73 GLY A O 1
ATOM 554 N N . LYS A 1 74 ? 6.231 -31.740 -7.105 1.00 46.91 74 LYS A N 1
ATOM 555 C CA . LYS A 1 74 ? 7.202 -30.680 -7.387 1.00 46.91 74 LYS A CA 1
ATOM 556 C C . LYS A 1 74 ? 6.633 -29.748 -8.450 1.00 46.91 74 LYS A C 1
ATOM 558 O O . LYS A 1 74 ? 6.200 -30.219 -9.504 1.00 46.91 74 LYS A O 1
ATOM 563 N N . ASP A 1 75 ? 6.658 -28.453 -8.164 1.00 53.44 75 ASP A N 1
ATOM 564 C CA . ASP A 1 75 ? 6.327 -27.419 -9.138 1.00 53.44 75 ASP A CA 1
ATOM 565 C C . ASP A 1 75 ? 7.389 -27.431 -10.240 1.00 53.44 75 ASP A C 1
ATOM 567 O O . ASP A 1 75 ? 8.579 -27.237 -9.975 1.00 53.44 75 ASP A O 1
ATOM 571 N N . VAL A 1 76 ? 6.970 -27.713 -11.473 1.00 59.00 76 VAL A N 1
ATOM 572 C CA . VAL A 1 76 ? 7.823 -27.530 -12.648 1.00 59.00 76 VAL A CA 1
ATOM 573 C C . VAL A 1 76 ? 7.626 -26.088 -13.120 1.00 59.00 76 VAL A C 1
ATOM 575 O O . VAL A 1 76 ? 6.481 -25.711 -13.391 1.00 59.00 76 VAL A O 1
ATOM 578 N N . PRO A 1 77 ? 8.691 -25.266 -13.198 1.00 62.19 77 PRO A N 1
ATOM 579 C CA . PRO A 1 77 ? 8.583 -23.900 -13.699 1.00 62.19 77 PRO A CA 1
ATOM 580 C C . PRO A 1 77 ? 8.009 -23.905 -15.116 1.00 62.19 77 PRO A C 1
ATOM 582 O O . PRO A 1 77 ? 8.423 -24.719 -15.944 1.00 62.19 77 PRO A O 1
ATOM 585 N N . ALA A 1 78 ? 7.070 -23.000 -15.399 1.00 67.62 78 ALA A N 1
ATOM 586 C CA . ALA A 1 78 ? 6.615 -22.796 -16.768 1.00 67.62 78 ALA A CA 1
ATOM 587 C C . ALA A 1 78 ? 7.820 -22.404 -17.649 1.00 67.62 78 ALA A C 1
ATOM 589 O O . ALA A 1 78 ? 8.691 -21.664 -17.175 1.00 67.62 78 ALA A O 1
ATOM 590 N N . PRO A 1 79 ? 7.903 -22.900 -18.897 1.00 75.88 79 PRO A N 1
ATOM 591 C CA . PRO A 1 79 ? 8.965 -22.495 -19.808 1.00 75.88 79 PRO A CA 1
ATOM 592 C C . PRO A 1 79 ? 8.951 -20.972 -19.998 1.00 75.88 79 PRO A C 1
ATOM 594 O O . PRO A 1 79 ? 7.883 -20.355 -20.023 1.00 75.88 79 PRO A O 1
ATOM 597 N N . GLU A 1 80 ? 10.140 -20.373 -20.117 1.00 80.00 80 GLU A N 1
ATOM 598 C CA . GLU A 1 80 ? 10.280 -18.949 -20.434 1.00 80.00 80 GLU A CA 1
ATOM 599 C C . GLU A 1 80 ? 9.589 -18.676 -21.784 1.00 80.00 80 GLU A C 1
ATOM 601 O O . GLU A 1 80 ? 9.851 -19.398 -22.753 1.00 80.00 80 GLU A O 1
ATOM 606 N N . PRO A 1 81 ? 8.673 -17.696 -21.859 1.00 83.75 81 PRO A N 1
ATOM 607 C CA . PRO A 1 81 ? 8.007 -17.354 -23.108 1.00 83.75 81 PRO A CA 1
ATOM 608 C C . PRO A 1 81 ? 8.990 -16.699 -24.084 1.00 83.75 81 PRO A C 1
ATOM 610 O O . PRO A 1 81 ? 10.048 -16.214 -23.685 1.00 83.75 81 PRO A O 1
ATOM 613 N N . ASP A 1 82 ? 8.626 -16.665 -25.367 1.00 88.38 82 ASP A N 1
ATOM 614 C CA . ASP A 1 82 ? 9.430 -15.995 -26.393 1.00 88.38 82 ASP A CA 1
ATOM 615 C C . ASP A 1 82 ? 9.685 -14.523 -25.997 1.00 88.38 82 ASP A C 1
ATOM 617 O O . ASP A 1 82 ? 8.717 -13.763 -25.857 1.00 88.38 82 ASP A O 1
ATOM 621 N N . PRO A 1 83 ? 10.955 -14.094 -25.829 1.00 88.38 83 PRO A N 1
ATOM 622 C CA . PRO A 1 83 ? 11.295 -12.717 -25.485 1.00 88.38 83 PRO A CA 1
ATOM 623 C C . PRO A 1 83 ? 10.706 -11.679 -26.444 1.00 88.38 83 PRO A C 1
ATOM 625 O O . PRO A 1 83 ? 10.422 -10.558 -26.027 1.00 88.38 83 PRO A O 1
ATOM 628 N N . LEU A 1 84 ? 10.465 -12.036 -27.711 1.00 88.69 84 LEU A N 1
ATOM 629 C CA . LEU A 1 84 ? 9.864 -11.127 -28.689 1.00 88.69 84 LEU A CA 1
ATOM 630 C C . LEU A 1 84 ? 8.410 -10.765 -28.357 1.00 88.69 84 LEU A C 1
ATOM 632 O O . LEU A 1 84 ? 7.917 -9.723 -28.793 1.00 88.69 84 LEU A O 1
ATOM 636 N N . LEU A 1 85 ? 7.731 -11.598 -27.566 1.00 89.62 85 LEU A N 1
ATOM 637 C CA . LEU A 1 85 ? 6.358 -11.371 -27.122 1.00 89.62 85 LEU A CA 1
ATOM 638 C C . LEU A 1 85 ? 6.279 -10.553 -25.831 1.00 89.62 85 LEU A C 1
ATOM 640 O O . LEU A 1 85 ? 5.175 -10.202 -25.415 1.00 89.62 85 LEU A O 1
ATOM 644 N N . LEU A 1 86 ? 7.410 -10.242 -25.202 1.00 92.81 86 LEU A N 1
ATOM 645 C CA . LEU A 1 86 ? 7.481 -9.550 -23.922 1.00 92.81 86 LEU A CA 1
ATOM 646 C C . LEU A 1 86 ? 7.819 -8.067 -24.101 1.00 92.81 86 LEU A C 1
ATOM 648 O O . LEU A 1 86 ? 8.694 -7.708 -24.886 1.00 92.81 86 LEU A O 1
ATOM 652 N N . LYS A 1 87 ? 7.170 -7.197 -23.325 1.00 93.69 87 LYS A N 1
ATOM 653 C CA . LYS A 1 87 ? 7.491 -5.762 -23.266 1.00 93.69 87 LYS A CA 1
ATOM 654 C C . LYS A 1 87 ? 7.720 -5.336 -21.829 1.00 93.69 87 LYS A C 1
ATOM 656 O O . LYS A 1 87 ? 6.906 -5.660 -20.971 1.00 93.69 87 LYS A O 1
ATOM 661 N N . LEU A 1 88 ? 8.819 -4.630 -21.557 1.00 94.00 88 LEU A N 1
ATOM 662 C CA . LEU A 1 88 ? 9.084 -4.131 -20.210 1.00 94.00 88 LEU A CA 1
ATOM 663 C C . LEU A 1 88 ? 8.013 -3.106 -19.830 1.00 94.00 88 LEU A C 1
ATOM 665 O O . LEU A 1 88 ? 7.862 -2.102 -20.518 1.00 94.00 88 LEU A O 1
ATOM 669 N N . VAL A 1 89 ? 7.290 -3.339 -18.741 1.00 90.62 89 VAL A N 1
ATOM 670 C CA . VAL A 1 89 ? 6.234 -2.422 -18.277 1.00 90.62 89 VAL A CA 1
ATOM 671 C C . VAL A 1 89 ? 6.544 -1.803 -16.934 1.00 90.62 89 VAL A C 1
ATOM 673 O O . VAL A 1 89 ? 6.064 -0.714 -16.643 1.00 90.62 89 VAL A O 1
ATOM 676 N N .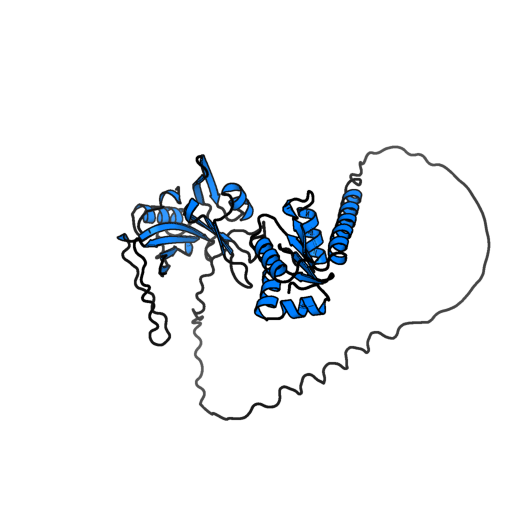 ALA A 1 90 ? 7.360 -2.465 -16.116 1.00 89.75 90 ALA A N 1
ATOM 677 C CA . ALA A 1 90 ? 7.779 -1.885 -14.859 1.00 89.75 90 ALA A CA 1
ATOM 678 C C . ALA A 1 90 ? 9.178 -2.320 -14.446 1.00 89.75 90 ALA A C 1
ATOM 680 O O . ALA A 1 90 ? 9.603 -3.454 -14.678 1.00 89.75 90 ALA A O 1
ATOM 681 N N . ILE A 1 91 ? 9.859 -1.414 -13.758 1.00 89.31 91 ILE A N 1
ATOM 682 C CA . ILE A 1 91 ? 11.132 -1.665 -13.099 1.00 89.31 91 ILE A CA 1
ATOM 683 C C . ILE A 1 91 ? 10.876 -1.704 -11.600 1.00 89.31 91 ILE A C 1
ATOM 685 O O . ILE A 1 91 ? 10.334 -0.763 -11.020 1.00 89.31 91 ILE A O 1
ATOM 689 N N . HIS A 1 92 ? 11.229 -2.828 -10.990 1.00 86.75 92 HIS A N 1
ATOM 690 C CA . HIS A 1 92 ? 11.089 -3.078 -9.564 1.00 86.75 92 HIS A CA 1
ATOM 691 C C . HIS A 1 92 ? 12.444 -2.890 -8.906 1.00 86.75 92 HIS A C 1
ATOM 693 O O . HIS A 1 92 ? 13.414 -3.549 -9.283 1.00 86.75 92 HIS A O 1
ATOM 699 N N . LEU A 1 93 ? 12.500 -1.994 -7.931 1.00 83.88 93 LEU A N 1
ATOM 700 C CA . LEU A 1 93 ? 13.709 -1.674 -7.190 1.00 83.88 93 LEU A CA 1
ATOM 701 C C . LEU A 1 93 ? 13.593 -2.184 -5.760 1.00 83.88 93 LEU A C 1
ATOM 703 O O . LEU A 1 93 ? 12.627 -1.890 -5.056 1.00 83.88 93 LEU A O 1
ATOM 707 N N . TYR A 1 94 ? 14.606 -2.930 -5.337 1.00 77.12 94 TYR A N 1
ATOM 708 C CA . TYR A 1 94 ? 14.714 -3.467 -3.990 1.00 77.12 94 TYR A CA 1
ATOM 709 C C . TYR A 1 94 ? 16.178 -3.550 -3.569 1.00 77.12 94 TYR A C 1
ATOM 711 O O . TYR A 1 94 ? 17.106 -3.549 -4.371 1.00 77.12 94 TYR A O 1
ATOM 719 N N . HIS A 1 95 ? 16.415 -3.660 -2.276 1.00 68.75 95 HIS A N 1
ATOM 720 C CA . HIS A 1 95 ? 17.741 -3.859 -1.726 1.00 68.75 95 HIS A CA 1
ATOM 721 C C . HIS A 1 95 ? 18.192 -5.315 -1.887 1.00 68.75 95 HIS A C 1
ATOM 723 O O . HIS A 1 95 ? 17.473 -6.267 -1.562 1.00 68.75 95 HIS A O 1
ATOM 729 N N . SER A 1 96 ? 19.399 -5.477 -2.424 1.00 59.34 96 SER A N 1
ATOM 730 C CA . SER A 1 96 ? 20.078 -6.763 -2.560 1.00 59.34 96 SER A CA 1
ATOM 731 C C . SER A 1 96 ? 20.541 -7.250 -1.182 1.00 59.34 96 SER A C 1
ATOM 733 O O . SER A 1 96 ? 21.064 -6.459 -0.406 1.00 59.34 96 SER A O 1
ATOM 735 N N . PRO A 1 97 ? 20.403 -8.539 -0.836 1.00 52.19 97 PRO A N 1
ATOM 736 C CA . PRO A 1 97 ? 20.926 -9.064 0.427 1.00 52.19 97 PRO A CA 1
ATOM 737 C C . PRO A 1 97 ? 22.464 -9.097 0.489 1.00 52.19 97 PRO A C 1
ATOM 739 O O . PRO A 1 97 ? 23.014 -9.341 1.560 1.00 52.19 97 PRO A O 1
ATOM 742 N N . VAL A 1 98 ? 23.149 -8.897 -0.644 1.00 51.38 98 VAL A N 1
ATOM 743 C CA . VAL A 1 98 ? 24.614 -8.994 -0.757 1.00 51.38 98 VAL A CA 1
ATOM 744 C C . VAL A 1 98 ? 25.278 -7.615 -0.783 1.00 51.38 98 VAL A C 1
ATOM 746 O O . VAL A 1 98 ? 26.391 -7.483 -0.288 1.00 51.38 98 VAL A O 1
ATOM 749 N N . ASP A 1 99 ? 24.578 -6.583 -1.267 1.00 54.31 99 ASP A N 1
ATOM 750 C CA . ASP A 1 99 ? 25.107 -5.226 -1.407 1.00 54.31 99 ASP A CA 1
ATOM 751 C C . ASP A 1 99 ? 24.066 -4.152 -1.093 1.00 54.31 99 ASP A C 1
ATOM 753 O O . ASP A 1 99 ? 22.871 -4.300 -1.358 1.00 54.31 99 ASP A O 1
ATOM 757 N N . LYS A 1 100 ? 24.550 -3.010 -0.590 1.00 53.59 100 LYS A N 1
ATOM 758 C CA . LYS A 1 100 ? 23.716 -1.823 -0.403 1.00 53.59 100 LYS A CA 1
ATOM 759 C C . LYS A 1 100 ? 23.169 -1.369 -1.759 1.00 53.59 100 LYS A C 1
ATOM 761 O O . LYS A 1 100 ? 23.954 -1.033 -2.644 1.00 53.59 100 LYS A O 1
ATOM 766 N N . PHE A 1 101 ? 21.837 -1.335 -1.896 1.00 58.25 101 PHE A N 1
ATOM 767 C CA . PHE A 1 101 ? 21.136 -0.685 -3.013 1.00 58.25 101 PHE A CA 1
ATOM 768 C C . PHE A 1 101 ? 21.828 0.629 -3.382 1.00 58.25 101 PHE A C 1
ATOM 770 O O . PHE A 1 101 ? 22.056 1.485 -2.520 1.00 58.25 101 PHE A O 1
ATOM 777 N N . LYS A 1 102 ? 22.194 0.751 -4.656 1.00 62.97 102 LYS A N 1
ATOM 778 C CA . LYS A 1 102 ? 22.869 1.933 -5.180 1.00 62.97 102 LYS A CA 1
ATOM 779 C C . LYS A 1 102 ? 21.845 2.954 -5.623 1.00 62.97 102 LYS A C 1
ATOM 781 O O . LYS A 1 102 ? 20.738 2.608 -6.017 1.00 62.97 102 LYS A O 1
ATOM 786 N N . THR A 1 103 ? 22.224 4.217 -5.522 1.00 63.28 103 THR A N 1
ATOM 787 C CA . THR A 1 103 ? 21.364 5.317 -5.924 1.00 63.28 103 THR A CA 1
ATOM 788 C C . THR A 1 103 ? 21.136 5.286 -7.433 1.00 63.28 103 THR A C 1
ATOM 790 O O . THR A 1 103 ? 22.105 5.270 -8.193 1.00 63.28 103 THR A O 1
ATOM 793 N N . PHE A 1 104 ? 19.876 5.294 -7.870 1.00 68.62 104 PHE A N 1
ATOM 794 C CA . PHE A 1 104 ? 19.525 5.348 -9.288 1.00 68.62 104 PHE A CA 1
ATOM 795 C C . PHE A 1 104 ? 18.811 6.665 -9.604 1.00 68.62 104 PHE A C 1
ATOM 797 O O . PHE A 1 104 ? 17.756 6.934 -9.017 1.00 68.62 104 PHE A O 1
ATOM 804 N N . PRO A 1 105 ? 19.337 7.482 -10.536 1.00 67.44 105 PRO A N 1
ATOM 805 C CA . PRO A 1 105 ? 18.569 8.587 -11.079 1.00 67.44 105 PRO A CA 1
ATOM 806 C C . PRO A 1 105 ? 17.451 8.020 -11.960 1.00 67.44 105 PRO A C 1
ATOM 808 O O . PRO A 1 105 ? 17.691 7.218 -12.866 1.00 67.44 105 PRO A O 1
ATOM 811 N N . LEU A 1 106 ? 16.220 8.437 -11.693 1.00 73.25 106 LEU A N 1
ATOM 812 C CA . LEU A 1 106 ? 1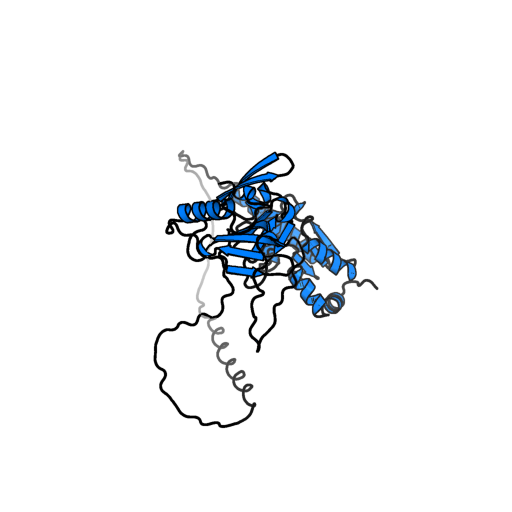5.051 8.084 -12.478 1.00 73.25 106 LEU A CA 1
ATOM 813 C C . LEU A 1 106 ? 14.336 9.359 -12.914 1.00 73.25 106 LEU A C 1
ATOM 815 O O . LEU A 1 106 ? 13.919 10.163 -12.087 1.00 73.25 106 LEU A O 1
ATOM 819 N N . SER A 1 107 ? 14.161 9.530 -14.216 1.00 71.31 107 SER A N 1
ATOM 820 C CA . SER A 1 107 ? 13.376 10.626 -14.783 1.00 71.31 107 SER A CA 1
ATOM 821 C C . SER A 1 107 ? 12.046 10.083 -15.293 1.00 71.31 107 SER A C 1
ATOM 823 O O . SER A 1 107 ? 12.036 9.082 -16.010 1.00 71.31 107 SER A O 1
ATOM 825 N N . PHE A 1 108 ? 10.937 10.741 -14.959 1.00 71.62 108 PHE A N 1
ATOM 826 C CA . PHE A 1 108 ? 9.603 10.401 -15.460 1.00 71.62 108 PHE A CA 1
ATO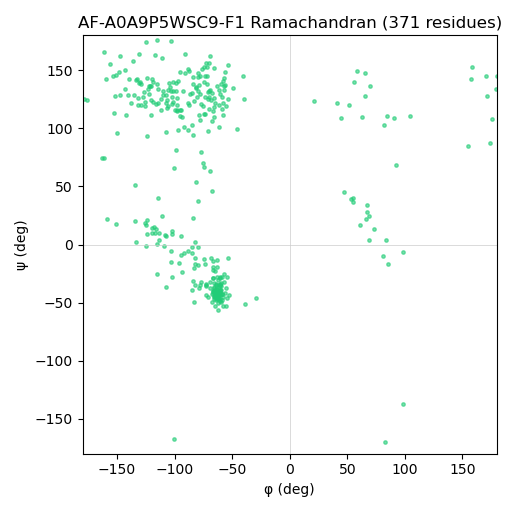M 827 C C . PHE A 1 108 ? 8.837 11.658 -15.868 1.00 71.62 108 PHE A C 1
ATOM 829 O O . PHE A 1 108 ? 9.094 12.760 -15.385 1.00 71.62 108 PHE A O 1
ATOM 836 N N . LEU A 1 109 ? 7.841 11.484 -16.732 1.00 66.56 109 LEU A N 1
ATOM 837 C CA . LEU A 1 109 ? 6.892 12.542 -17.059 1.00 66.56 109 LEU A CA 1
ATOM 838 C C . LEU A 1 109 ? 5.685 12.433 -16.124 1.00 66.56 109 LEU A C 1
ATOM 840 O O . LEU A 1 109 ? 4.811 11.593 -16.329 1.00 66.56 109 LEU A O 1
ATOM 844 N N . VAL A 1 110 ? 5.632 13.276 -15.094 1.00 65.12 110 VAL A N 1
ATOM 845 C CA . VAL A 1 110 ? 4.519 13.313 -14.137 1.00 65.12 110 VAL A CA 1
ATOM 846 C C . VAL A 1 110 ? 3.629 14.508 -14.474 1.00 65.12 110 VAL A C 1
ATOM 848 O O . VAL A 1 110 ? 4.075 15.652 -14.512 1.00 65.12 110 VAL A O 1
ATOM 851 N N . HIS A 1 111 ? 2.351 14.240 -14.756 1.00 58.56 111 HIS A N 1
ATOM 852 C CA . HIS A 1 111 ? 1.306 15.262 -14.952 1.00 58.56 111 HIS A CA 1
ATOM 853 C C . HIS A 1 111 ? 1.631 16.324 -16.028 1.00 58.56 111 HIS A C 1
ATOM 855 O O . HIS A 1 111 ? 1.284 17.494 -15.887 1.00 58.56 111 HIS A O 1
ATOM 861 N N . GLY A 1 112 ? 2.293 15.926 -17.121 1.00 57.41 112 GLY A N 1
ATOM 862 C CA . GLY A 1 112 ? 2.627 16.824 -18.236 1.00 57.41 112 GLY A CA 1
ATOM 863 C C . GLY A 1 112 ? 3.901 17.659 -18.042 1.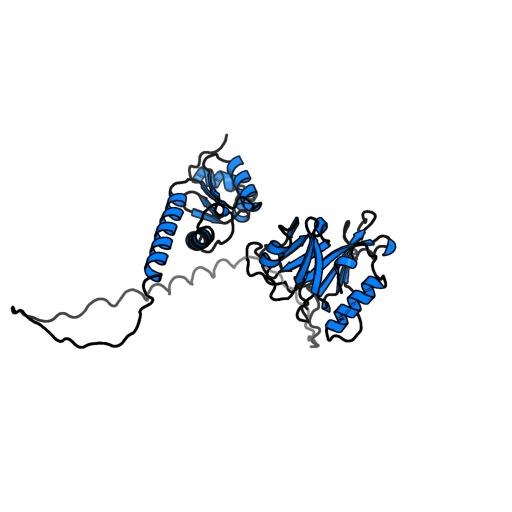00 57.41 112 GLY A C 1
ATOM 864 O O . GLY A 1 112 ? 4.227 18.454 -18.921 1.00 57.41 112 GLY A O 1
ATOM 865 N N . GLY A 1 113 ? 4.634 17.462 -16.939 1.00 61.69 113 GLY A N 1
ATOM 866 C CA . GLY A 1 113 ? 5.978 18.000 -16.701 1.00 61.69 113 GLY A CA 1
ATOM 867 C C . GLY A 1 113 ? 7.031 16.894 -16.558 1.00 61.69 113 GLY A C 1
ATOM 868 O O . GLY A 1 113 ? 6.693 15.732 -16.342 1.00 61.69 113 GLY A O 1
ATOM 869 N N . SER A 1 114 ? 8.315 17.245 -16.692 1.00 69.00 114 SER A N 1
ATOM 870 C CA . SER A 1 114 ? 9.427 16.327 -16.401 1.00 69.00 114 SER A CA 1
ATOM 871 C C . SER A 1 114 ? 9.789 16.406 -14.922 1.00 69.00 114 SER A C 1
ATOM 873 O O . SER A 1 114 ? 10.153 17.473 -14.427 1.00 69.00 114 SER A O 1
ATOM 875 N N . THR A 1 115 ? 9.685 15.279 -14.222 1.00 71.31 115 THR A N 1
ATOM 876 C CA . THR A 1 115 ? 10.057 15.125 -12.816 1.00 71.31 115 THR A CA 1
ATOM 877 C C . THR A 1 115 ? 11.160 14.083 -12.726 1.00 71.31 115 THR A C 1
ATOM 879 O O . THR A 1 115 ? 10.985 12.939 -13.137 1.00 71.31 115 THR A O 1
ATOM 882 N N . SER A 1 116 ? 12.303 14.466 -12.162 1.00 74.19 116 SER A N 1
ATOM 883 C CA . SER A 1 116 ? 13.375 13.527 -11.840 1.00 74.19 116 SER A CA 1
ATOM 884 C C . SER A 1 116 ? 13.345 13.222 -10.347 1.00 74.19 116 SER A C 1
ATOM 886 O O . SER A 1 116 ? 13.230 14.133 -9.526 1.00 74.19 116 SER A O 1
ATOM 888 N N . ILE A 1 117 ? 13.416 11.942 -9.999 1.00 75.56 117 ILE A N 1
ATOM 889 C CA . ILE A 1 117 ? 13.635 11.473 -8.637 1.00 75.56 117 ILE A CA 1
ATOM 890 C C . ILE A 1 117 ? 14.973 10.750 -8.586 1.00 75.56 117 ILE A C 1
ATOM 892 O O . ILE A 1 117 ? 15.316 9.932 -9.440 1.00 75.56 117 ILE A O 1
ATOM 896 N N . GLU A 1 118 ? 15.716 11.009 -7.527 1.00 76.75 118 GLU A N 1
ATOM 897 C CA . GLU A 1 118 ? 16.862 10.195 -7.171 1.00 76.75 118 GLU A CA 1
ATOM 898 C C . GLU A 1 118 ? 16.426 9.231 -6.065 1.00 76.75 118 GLU A C 1
ATOM 900 O O . GLU A 1 118 ? 16.022 9.653 -4.976 1.00 76.75 118 GLU A O 1
ATOM 905 N N . LEU A 1 119 ? 16.442 7.927 -6.355 1.00 75.62 119 LEU A N 1
ATOM 906 C CA . LEU A 1 119 ? 16.131 6.901 -5.362 1.00 75.62 119 LEU A CA 1
ATOM 907 C C . LEU A 1 119 ? 17.428 6.386 -4.756 1.00 75.62 119 LEU A C 1
ATOM 909 O O . LEU A 1 119 ? 18.221 5.763 -5.455 1.00 75.62 119 LEU A O 1
ATOM 913 N N . ASN A 1 120 ? 17.614 6.610 -3.457 1.00 72.81 120 ASN A N 1
ATOM 914 C CA . ASN A 1 120 ? 18.707 6.066 -2.653 1.00 72.81 120 ASN A CA 1
ATOM 915 C C . ASN A 1 120 ? 18.150 5.313 -1.430 1.00 72.81 120 ASN A C 1
ATOM 917 O O . ASN A 1 120 ? 16.949 5.333 -1.175 1.00 72.81 120 ASN A O 1
ATOM 921 N N . LEU A 1 121 ? 19.021 4.652 -0.664 1.00 65.19 121 LEU A N 1
ATOM 922 C CA . LEU A 1 121 ? 18.617 3.850 0.499 1.00 65.19 121 LEU A CA 1
ATOM 923 C C . LEU A 1 121 ? 17.963 4.625 1.640 1.00 65.19 121 LEU A C 1
ATOM 925 O O . LEU A 1 121 ? 17.205 4.053 2.424 1.00 65.19 121 LEU A O 1
ATOM 929 N N . GLU A 1 122 ? 18.309 5.897 1.762 1.00 69.81 122 GLU A N 1
ATOM 930 C CA . GLU A 1 122 ? 17.796 6.774 2.806 1.00 69.81 122 GLU A CA 1
ATOM 931 C C . GLU A 1 122 ? 16.430 7.341 2.422 1.00 69.81 122 GLU A C 1
ATOM 933 O O . GLU A 1 122 ? 15.666 7.718 3.312 1.00 69.81 122 GLU A O 1
ATOM 938 N N . LYS A 1 123 ? 16.099 7.326 1.119 1.00 78.44 123 LYS A N 1
ATOM 939 C CA . LYS A 1 123 ? 14.825 7.795 0.585 1.00 78.44 123 LYS A CA 1
ATOM 940 C C . LYS A 1 123 ? 13.684 7.025 1.226 1.00 78.44 123 LYS A C 1
ATOM 942 O O . LYS A 1 123 ? 13.591 5.796 1.137 1.00 78.44 123 LYS A O 1
ATOM 947 N N . LYS A 1 124 ? 12.797 7.770 1.870 1.00 79.75 124 LYS A N 1
ATOM 948 C CA . LYS A 1 124 ? 11.641 7.215 2.555 1.00 79.75 124 LYS A CA 1
ATOM 949 C C . LYS A 1 124 ? 10.456 7.082 1.617 1.00 79.75 124 LYS A C 1
ATOM 951 O O . LYS A 1 124 ? 10.277 7.888 0.701 1.00 79.75 124 LYS A O 1
ATOM 956 N N . ALA A 1 125 ? 9.600 6.101 1.893 1.00 77.62 125 ALA A N 1
ATOM 957 C CA . ALA A 1 125 ? 8.383 5.866 1.120 1.00 77.62 125 ALA A CA 1
ATOM 958 C C . ALA A 1 125 ? 7.518 7.129 0.998 1.00 77.62 125 ALA A C 1
ATOM 960 O O . ALA A 1 125 ? 7.062 7.453 -0.098 1.00 77.62 125 ALA A O 1
ATOM 961 N N . PHE A 1 126 ? 7.349 7.888 2.089 1.00 77.81 126 PHE A N 1
ATOM 962 C CA . PHE A 1 126 ? 6.542 9.112 2.060 1.00 77.81 126 PHE A CA 1
ATOM 963 C C . PHE A 1 126 ? 7.107 10.170 1.110 1.00 77.81 126 PHE A C 1
ATOM 965 O O . PHE A 1 126 ? 6.334 10.881 0.478 1.00 77.81 126 PHE A O 1
ATOM 972 N N . GLU A 1 127 ? 8.431 10.281 0.984 1.00 81.06 127 GLU A N 1
ATOM 973 C CA . GLU A 1 127 ? 9.032 11.268 0.092 1.00 81.06 127 GLU A CA 1
ATOM 974 C C . GLU A 1 127 ? 8.847 10.871 -1.375 1.00 81.06 127 GLU A C 1
ATOM 976 O O . GLU A 1 127 ? 8.677 11.734 -2.232 1.00 81.06 127 GLU A O 1
ATOM 981 N N . VAL A 1 128 ? 8.876 9.567 -1.673 1.00 80.88 128 VAL A N 1
ATOM 982 C CA . VAL A 1 128 ? 8.563 9.052 -3.014 1.00 80.88 128 VAL A CA 1
ATOM 983 C C . VAL A 1 128 ? 7.109 9.373 -3.367 1.00 80.88 128 VAL A C 1
ATOM 985 O O . VAL A 1 128 ? 6.847 9.877 -4.454 1.00 80.88 128 VAL A O 1
ATOM 988 N N . VAL A 1 129 ? 6.178 9.160 -2.432 1.00 81.81 129 VAL A N 1
ATOM 989 C CA . VAL A 1 129 ? 4.751 9.496 -2.601 1.00 81.81 129 VAL A CA 1
ATOM 990 C C . VAL A 1 129 ? 4.527 11.007 -2.734 1.00 81.81 129 VAL A C 1
ATOM 992 O O . VAL A 1 129 ? 3.750 11.440 -3.577 1.00 81.81 129 VAL A O 1
ATOM 995 N N . GLN A 1 130 ? 5.234 11.840 -1.965 1.00 81.00 130 GLN A N 1
ATOM 996 C CA . GLN A 1 130 ? 5.148 13.301 -2.102 1.00 81.00 130 GLN A CA 1
ATOM 997 C C . GLN A 1 130 ? 5.576 13.793 -3.490 1.00 81.00 130 GLN A C 1
ATOM 999 O O . GLN A 1 130 ? 5.023 14.774 -3.980 1.00 81.00 130 GLN A O 1
ATOM 1004 N N . LEU A 1 131 ? 6.555 13.129 -4.110 1.00 80.75 131 LEU A N 1
ATOM 1005 C CA . LEU A 1 131 ? 7.082 13.512 -5.419 1.00 80.75 131 LEU A CA 1
ATOM 1006 C C . LEU A 1 131 ? 6.260 12.951 -6.583 1.00 80.75 131 LEU A C 1
ATOM 1008 O O . LEU A 1 131 ? 6.087 13.638 -7.586 1.00 80.75 131 LEU A O 1
ATOM 1012 N N . LEU A 1 132 ? 5.789 11.708 -6.470 1.00 79.44 132 LEU A N 1
ATOM 1013 C CA . LEU A 1 132 ? 5.150 10.979 -7.572 1.00 79.44 132 LEU A CA 1
ATOM 1014 C C . LEU A 1 132 ? 3.622 10.916 -7.463 1.00 79.44 132 LEU A C 1
ATOM 1016 O O . LEU A 1 132 ? 2.959 10.457 -8.391 1.00 79.44 132 LEU A O 1
ATOM 1020 N N . GLY A 1 133 ? 3.057 11.405 -6.360 1.00 78.88 133 GLY A N 1
ATOM 1021 C CA . GLY A 1 133 ? 1.638 11.289 -6.055 1.00 78.88 133 GLY A CA 1
ATOM 1022 C C . GLY A 1 133 ? 1.287 9.941 -5.428 1.00 78.88 133 GLY A C 1
ATOM 1023 O O . GLY A 1 133 ? 2.149 9.162 -5.031 1.00 78.88 133 GLY A O 1
ATOM 1024 N N . GLU A 1 134 ? -0.009 9.667 -5.300 1.00 81.00 134 GLU A N 1
ATOM 1025 C CA . GLU A 1 134 ? -0.479 8.435 -4.666 1.00 81.00 134 GLU A CA 1
ATOM 1026 C C . GLU A 1 134 ? -0.212 7.204 -5.555 1.00 81.00 134 GLU A C 1
ATOM 1028 O O . GLU A 1 134 ? -0.581 7.214 -6.733 1.00 81.00 134 GLU A O 1
ATOM 1033 N N . PRO A 1 135 ? 0.373 6.117 -5.015 1.00 80.31 135 PRO A N 1
ATOM 1034 C CA . PRO A 1 135 ? 0.644 4.913 -5.789 1.00 80.31 135 PRO A CA 1
ATOM 1035 C C . PRO A 1 135 ? -0.643 4.158 -6.118 1.00 80.31 135 PRO A C 1
ATOM 1037 O O . PRO A 1 135 ? -1.563 4.058 -5.300 1.00 80.31 135 PRO A O 1
ATOM 1040 N N . GLU A 1 136 ? -0.665 3.561 -7.305 1.00 80.88 136 GLU A N 1
ATOM 1041 C CA . GLU A 1 136 ? -1.774 2.756 -7.829 1.00 80.88 136 GLU A CA 1
ATOM 1042 C C . GLU A 1 136 ? -1.936 1.436 -7.080 1.00 80.88 136 GLU A C 1
ATOM 1044 O O . GLU A 1 136 ? -3.039 0.902 -6.965 1.00 80.88 136 GLU A O 1
ATOM 1049 N N . GLN A 1 137 ? -0.817 0.885 -6.615 1.00 73.44 137 GLN A N 1
ATOM 1050 C CA . GLN A 1 137 ? -0.760 -0.384 -5.910 1.00 73.44 137 GLN A CA 1
ATOM 1051 C C . GLN A 1 137 ? 0.035 -0.226 -4.621 1.00 73.44 137 GLN A C 1
ATOM 1053 O O . GLN A 1 137 ? 1.065 0.443 -4.579 1.00 73.44 137 GLN A O 1
ATOM 1058 N N . ARG A 1 138 ? -0.457 -0.866 -3.563 1.00 74.50 138 ARG A N 1
ATOM 1059 C CA . ARG A 1 138 ? 0.224 -1.002 -2.274 1.00 74.50 138 ARG A CA 1
ATOM 1060 C C . ARG A 1 138 ? 0.016 -2.427 -1.815 1.00 74.50 138 ARG A C 1
ATOM 1062 O O . ARG A 1 138 ? -1.127 -2.867 -1.701 1.00 74.50 138 ARG A O 1
ATOM 1069 N N . VAL A 1 139 ? 1.095 -3.163 -1.596 1.00 66.19 139 VAL A N 1
ATOM 1070 C CA . VAL A 1 139 ? 1.010 -4.594 -1.296 1.00 66.19 139 VAL A CA 1
ATOM 1071 C C . VAL A 1 139 ? 2.021 -4.970 -0.223 1.00 66.19 139 VAL A C 1
ATOM 1073 O O . VAL A 1 139 ? 3.209 -4.706 -0.348 1.00 66.19 139 VAL A O 1
ATOM 1076 N N . GLY A 1 140 ? 1.549 -5.648 0.821 1.00 63.16 140 GLY A N 1
ATOM 1077 C CA . GLY A 1 140 ? 2.378 -6.091 1.942 1.00 63.16 140 GLY A CA 1
ATOM 1078 C C . GLY A 1 140 ? 2.149 -5.228 3.175 1.00 63.16 140 GLY A C 1
ATOM 1079 O O . GLY A 1 140 ? 2.483 -4.055 3.195 1.00 63.16 140 GLY A O 1
ATOM 1080 N N . GLY A 1 141 ? 1.525 -5.819 4.189 1.00 52.25 141 GLY A N 1
ATOM 1081 C CA . GLY A 1 141 ? 1.266 -5.195 5.489 1.00 52.25 141 GLY A CA 1
ATOM 1082 C C . GLY A 1 141 ? 1.014 -6.230 6.594 1.00 52.25 141 GLY A C 1
ATOM 1083 O O . GLY A 1 141 ? 0.322 -5.980 7.571 1.00 52.25 141 GLY A O 1
ATOM 1084 N N . GLY A 1 142 ? 1.490 -7.461 6.374 1.00 50.88 142 GLY A N 1
ATOM 1085 C CA . GLY A 1 142 ? 1.230 -8.611 7.239 1.00 50.88 142 GLY A CA 1
ATOM 1086 C C . GLY A 1 142 ? 2.419 -8.966 8.133 1.00 50.88 142 GLY A C 1
ATOM 1087 O O . GLY A 1 142 ? 3.515 -8.432 7.984 1.00 50.88 142 GLY A O 1
ATOM 1088 N N . ARG A 1 143 ? 2.219 -9.950 9.023 1.00 42.38 143 ARG A N 1
ATOM 1089 C CA . ARG A 1 143 ? 3.137 -10.338 10.118 1.00 42.38 143 ARG A CA 1
ATOM 1090 C C . ARG A 1 143 ? 4.606 -10.647 9.744 1.00 42.38 143 ARG A C 1
ATOM 1092 O O . ARG A 1 143 ? 5.395 -10.786 10.672 1.00 42.38 143 ARG A O 1
ATOM 1099 N N . GLN A 1 144 ? 4.992 -10.793 8.466 1.00 45.78 144 GLN A N 1
ATOM 1100 C CA . GLN A 1 144 ? 6.372 -11.147 8.056 1.00 45.78 144 GLN A CA 1
ATOM 1101 C C . GLN A 1 144 ? 6.839 -10.626 6.669 1.00 45.78 144 GLN A C 1
ATOM 1103 O O . GLN A 1 144 ? 7.798 -11.170 6.129 1.00 45.78 144 GLN A O 1
ATOM 1108 N N . GLY A 1 145 ? 6.203 -9.625 6.046 1.00 53.81 145 GLY A N 1
ATOM 1109 C CA . GLY A 1 145 ? 6.529 -9.242 4.655 1.00 53.81 145 GLY A CA 1
ATOM 1110 C C . GLY A 1 145 ? 7.011 -7.805 4.490 1.00 53.81 145 GLY A C 1
ATOM 1111 O O . GLY A 1 145 ? 6.464 -6.921 5.139 1.00 53.81 145 GLY A O 1
ATOM 1112 N N . SER A 1 146 ? 7.988 -7.595 3.598 1.00 59.81 146 SER A N 1
ATOM 1113 C CA . SER A 1 146 ? 8.264 -6.292 2.983 1.00 59.81 146 SER A CA 1
ATOM 1114 C C . SER A 1 146 ? 6.996 -5.724 2.343 1.00 59.81 146 SER A C 1
ATOM 1116 O O . SER A 1 146 ? 6.084 -6.462 1.954 1.00 59.81 146 SER A O 1
ATOM 1118 N N . CYS A 1 147 ? 6.941 -4.408 2.233 1.00 70.00 147 CYS A N 1
ATOM 1119 C CA . CYS A 1 147 ? 5.835 -3.685 1.634 1.00 70.00 147 CYS A CA 1
ATOM 1120 C C . CYS A 1 147 ? 6.339 -3.092 0.309 1.00 70.00 147 CYS A C 1
ATOM 1122 O O . CYS A 1 147 ? 7.418 -2.527 0.289 1.00 70.00 147 CYS A O 1
ATOM 1124 N N . TRP A 1 148 ? 5.632 -3.218 -0.817 1.00 75.19 148 TRP A N 1
ATOM 1125 C CA . TRP A 1 148 ? 5.975 -2.492 -2.056 1.00 75.19 148 TRP A CA 1
ATOM 1126 C C . TRP A 1 148 ? 4.859 -1.578 -2.610 1.00 75.19 148 TRP A C 1
ATOM 1128 O O . TRP A 1 148 ? 3.676 -1.939 -2.611 1.00 75.19 148 TRP A O 1
ATOM 1138 N N . ILE A 1 149 ? 5.237 -0.360 -3.030 1.00 78.31 149 ILE A N 1
ATOM 1139 C CA . ILE A 1 149 ? 4.336 0.561 -3.745 1.00 78.31 149 ILE A CA 1
ATOM 1140 C C . ILE A 1 149 ? 4.581 0.443 -5.239 1.00 78.31 149 ILE A C 1
ATOM 1142 O O . ILE A 1 149 ? 5.723 0.332 -5.689 1.00 78.31 149 ILE A O 1
ATOM 1146 N N . GLY A 1 150 ? 3.502 0.499 -6.008 1.00 82.31 150 GLY A N 1
ATOM 1147 C CA . GLY A 1 150 ? 3.526 0.416 -7.457 1.00 82.31 150 GLY A CA 1
ATOM 1148 C C . GLY A 1 150 ? 2.899 1.639 -8.106 1.00 82.31 150 GLY A C 1
ATOM 1149 O O . GLY A 1 150 ? 1.755 1.985 -7.821 1.00 82.31 150 GLY A O 1
ATOM 1150 N N . TYR A 1 151 ? 3.636 2.215 -9.046 1.00 83.06 151 TYR A N 1
ATOM 1151 C CA . TYR A 1 151 ? 3.189 3.171 -10.055 1.00 83.06 151 TYR A CA 1
ATOM 1152 C C . TYR A 1 151 ? 3.325 2.542 -11.451 1.00 83.06 151 TYR A C 1
ATOM 1154 O O . TYR A 1 151 ? 3.829 3.147 -12.399 1.00 83.06 151 TYR A O 1
ATOM 1162 N N . GLN A 1 152 ? 2.987 1.256 -11.553 1.00 79.44 152 GLN A N 1
ATOM 1163 C CA . GLN A 1 152 ? 3.322 0.434 -12.713 1.00 79.44 152 GLN A CA 1
ATOM 1164 C C . GLN A 1 152 ? 2.604 0.897 -13.984 1.00 79.44 152 GLN A C 1
ATOM 1166 O O . GLN A 1 152 ? 3.206 0.853 -15.049 1.00 79.44 152 GLN A O 1
ATOM 1171 N N . LYS A 1 153 ? 1.349 1.354 -13.895 1.00 76.81 153 LYS A N 1
ATOM 1172 C CA . LYS A 1 153 ? 0.573 1.771 -15.072 1.00 76.81 153 LYS A CA 1
ATOM 1173 C C . LYS A 1 153 ? 0.865 3.211 -15.489 1.00 76.81 153 LYS A C 1
ATOM 1175 O O . LYS A 1 153 ? 0.785 3.518 -16.672 1.00 76.81 153 LYS A O 1
ATOM 1180 N N . SER A 1 154 ? 1.183 4.084 -14.538 1.00 77.50 154 SER A N 1
ATOM 1181 C CA . SER A 1 154 ? 1.434 5.509 -14.777 1.00 77.50 154 SER A CA 1
ATOM 1182 C C . SER A 1 154 ? 2.854 5.786 -15.244 1.00 77.50 154 SER A C 1
ATOM 1184 O O . SER A 1 154 ? 3.027 6.498 -16.228 1.00 77.50 154 SER A O 1
ATOM 1186 N N . ILE A 1 155 ? 3.860 5.245 -14.552 1.00 80.94 155 ILE A N 1
ATOM 1187 C CA . ILE A 1 155 ? 5.280 5.567 -14.801 1.00 80.94 155 ILE A CA 1
ATOM 1188 C C . ILE A 1 155 ? 6.187 4.331 -14.872 1.00 80.94 155 ILE A C 1
ATOM 1190 O O . ILE A 1 155 ? 7.401 4.472 -14.995 1.00 80.94 155 ILE A O 1
ATOM 1194 N N . GLY A 1 156 ? 5.641 3.118 -14.749 1.00 83.38 156 GLY A N 1
ATOM 1195 C CA . GLY A 1 156 ? 6.421 1.882 -14.843 1.00 83.38 156 GLY A CA 1
ATOM 1196 C C . GLY A 1 156 ? 7.418 1.674 -13.699 1.00 83.38 156 GLY A C 1
ATOM 1197 O O . GLY A 1 156 ? 8.492 1.109 -13.907 1.00 83.38 156 GLY A O 1
ATOM 1198 N N . LEU A 1 157 ? 7.089 2.114 -12.482 1.00 86.44 157 LEU A N 1
ATOM 1199 C CA . LEU A 1 157 ? 7.950 1.965 -11.303 1.00 86.44 157 LEU A CA 1
ATOM 1200 C C . LEU A 1 157 ? 7.271 1.124 -10.221 1.00 86.44 157 LEU A C 1
ATOM 1202 O O . LEU A 1 157 ? 6.089 1.299 -9.932 1.00 86.44 157 LEU A O 1
ATOM 1206 N N . ALA A 1 158 ? 8.036 0.258 -9.566 1.00 85.25 158 ALA A N 1
ATOM 1207 C CA . ALA A 1 158 ? 7.682 -0.309 -8.273 1.00 85.25 158 ALA A CA 1
ATOM 1208 C C . ALA A 1 158 ? 8.888 -0.251 -7.332 1.00 85.25 158 ALA A C 1
ATOM 1210 O O . ALA A 1 158 ? 10.026 -0.449 -7.761 1.00 85.25 158 ALA A O 1
ATOM 1211 N N . VAL A 1 159 ? 8.642 0.037 -6.056 1.00 82.69 159 VAL A N 1
ATOM 1212 C CA . VAL A 1 159 ? 9.696 0.141 -5.041 1.00 82.69 159 VAL A CA 1
ATOM 1213 C C . VAL A 1 159 ? 9.292 -0.657 -3.813 1.00 82.69 159 VAL A C 1
ATOM 1215 O O . VAL A 1 159 ? 8.221 -0.427 -3.243 1.00 82.69 159 VAL A O 1
ATOM 1218 N N . ASP A 1 160 ? 10.172 -1.564 -3.402 1.00 78.38 160 ASP A N 1
ATOM 1219 C CA . ASP A 1 160 ? 10.034 -2.321 -2.166 1.00 78.38 160 ASP A CA 1
ATOM 1220 C C . ASP A 1 160 ? 10.581 -1.495 -0.995 1.00 78.38 160 ASP A C 1
ATOM 1222 O O . ASP A 1 160 ? 11.663 -0.918 -1.074 1.00 78.38 160 ASP A O 1
ATOM 1226 N N . PHE A 1 161 ? 9.879 -1.503 0.132 1.00 74.31 161 PHE A N 1
ATOM 1227 C CA . PHE A 1 161 ? 10.211 -0.861 1.399 1.00 74.31 161 PHE A CA 1
ATOM 1228 C C . PHE A 1 161 ? 10.240 -1.854 2.581 1.00 74.31 161 PHE A C 1
ATOM 1230 O O . PHE A 1 161 ? 9.470 -2.820 2.661 1.00 74.31 161 PHE A O 1
ATOM 1237 N N . VAL A 1 162 ? 11.183 -1.646 3.509 1.00 65.12 162 VAL A N 1
ATOM 1238 C CA . VAL A 1 162 ? 11.246 -2.313 4.811 1.00 65.12 162 VAL A CA 1
ATOM 1239 C C . VAL A 1 162 ? 10.092 -1.776 5.633 1.00 65.12 162 VAL A C 1
ATOM 1241 O O . VAL A 1 162 ? 10.061 -0.598 5.978 1.00 65.12 162 VAL A O 1
ATOM 1244 N N . GLY A 1 163 ? 9.169 -2.656 5.982 1.00 59.53 163 GLY A N 1
ATOM 1245 C CA . GLY A 1 163 ? 8.033 -2.292 6.805 1.00 59.53 163 GLY A CA 1
ATOM 1246 C C . GLY A 1 163 ? 6.903 -3.281 6.615 1.00 59.53 163 GLY A C 1
ATOM 1247 O O . GLY A 1 163 ? 6.788 -3.921 5.575 1.00 59.53 163 GLY A O 1
ATOM 1248 N N . SER A 1 164 ? 6.084 -3.407 7.651 1.00 57.59 164 SER A N 1
ATOM 1249 C CA . SER A 1 164 ? 4.816 -4.141 7.610 1.00 57.59 164 SER A CA 1
ATOM 1250 C C . SER A 1 164 ? 3.621 -3.188 7.634 1.00 57.59 164 SER A C 1
ATOM 1252 O O . SER A 1 164 ? 2.487 -3.632 7.762 1.00 57.59 164 SER A O 1
ATOM 1254 N N . ASN A 1 165 ? 3.857 -1.878 7.535 1.00 61.03 165 ASN A N 1
ATOM 1255 C CA . ASN A 1 165 ? 2.817 -0.870 7.646 1.00 61.03 165 ASN A CA 1
ATOM 1256 C C . ASN A 1 165 ? 3.058 0.274 6.662 1.00 61.03 165 ASN A C 1
ATOM 1258 O O . ASN A 1 165 ? 3.950 1.085 6.865 1.00 61.03 165 ASN A O 1
ATOM 1262 N N . TRP A 1 166 ? 2.194 0.379 5.658 1.00 60.00 166 TRP A N 1
ATOM 1263 C CA . TRP A 1 166 ? 2.217 1.433 4.646 1.00 60.00 166 TRP A CA 1
ATOM 1264 C C . TRP A 1 166 ? 2.135 2.863 5.179 1.00 60.00 166 TRP A C 1
ATOM 1266 O O . TRP A 1 166 ? 2.584 3.787 4.505 1.00 60.00 166 TRP A O 1
ATOM 1276 N N . ASP A 1 167 ? 1.555 3.040 6.365 1.00 60.62 167 ASP A N 1
ATOM 1277 C CA . ASP A 1 167 ? 1.399 4.345 7.006 1.00 60.62 167 ASP A CA 1
ATOM 1278 C C . ASP A 1 167 ? 2.642 4.768 7.807 1.00 60.62 167 ASP A C 1
ATOM 1280 O O . ASP A 1 167 ? 2.657 5.856 8.403 1.00 60.62 167 ASP A O 1
ATOM 1284 N N . ASP A 1 168 ? 3.667 3.914 7.861 1.00 63.00 168 ASP A N 1
ATOM 1285 C CA . ASP A 1 168 ? 4.960 4.251 8.435 1.00 63.00 168 ASP A CA 1
ATOM 1286 C C . ASP A 1 168 ? 5.724 5.167 7.467 1.00 63.00 168 ASP A C 1
ATOM 1288 O O . ASP A 1 168 ? 6.114 4.799 6.357 1.00 63.00 168 ASP A O 1
ATOM 1292 N N . ARG A 1 169 ? 5.909 6.420 7.893 1.00 58.94 169 ARG A N 1
ATOM 1293 C CA . ARG A 1 169 ? 6.627 7.426 7.108 1.00 58.94 169 ARG A CA 1
ATOM 1294 C C . ARG A 1 169 ? 8.129 7.170 7.111 1.00 58.94 169 ARG A C 1
ATOM 1296 O O . ARG A 1 169 ? 8.811 7.668 6.232 1.00 58.94 169 ARG A O 1
ATOM 1303 N N . ASP A 1 170 ? 8.649 6.357 8.018 1.00 60.94 170 ASP A N 1
ATOM 1304 C CA . ASP A 1 170 ? 10.084 6.116 8.126 1.00 60.94 170 ASP A CA 1
ATOM 1305 C C . ASP A 1 170 ? 10.546 4.868 7.364 1.00 60.94 170 ASP A C 1
ATOM 1307 O O . ASP A 1 170 ? 11.735 4.522 7.413 1.00 60.94 170 ASP A O 1
ATOM 1311 N N . MET A 1 171 ? 9.656 4.237 6.588 1.00 68.75 171 MET A N 1
ATOM 1312 C CA . MET A 1 171 ? 9.990 3.087 5.749 1.00 68.75 171 MET A CA 1
ATOM 1313 C C . MET A 1 171 ? 11.080 3.425 4.729 1.00 68.75 171 MET A C 1
ATOM 1315 O O . MET A 1 171 ? 10.892 4.253 3.835 1.00 68.75 171 MET A O 1
ATOM 1319 N N . SER A 1 172 ? 12.220 2.752 4.858 1.00 65.19 172 SER A N 1
ATOM 1320 C CA . SER A 1 172 ? 13.335 2.769 3.902 1.00 65.19 172 SER A CA 1
ATOM 1321 C C . SER A 1 172 ? 13.193 1.648 2.878 1.00 65.19 172 SER A C 1
ATOM 1323 O O . SER A 1 172 ? 12.465 0.697 3.123 1.00 65.19 172 SER A O 1
ATOM 1325 N N . ILE A 1 173 ? 13.909 1.699 1.757 1.00 66.56 173 ILE A N 1
ATOM 1326 C CA . ILE A 1 173 ? 13.854 0.662 0.705 1.00 66.56 173 ILE A CA 1
ATOM 1327 C C . ILE A 1 173 ? 14.197 -0.747 1.262 1.00 66.56 173 ILE A C 1
ATOM 1329 O O . ILE A 1 173 ? 15.168 -0.898 2.006 1.00 66.56 173 ILE A O 1
ATOM 1333 N N . ALA A 1 174 ? 13.396 -1.777 0.932 1.00 56.91 174 ALA A N 1
ATOM 1334 C CA . ALA A 1 174 ? 13.450 -3.135 1.506 1.00 56.91 174 ALA A CA 1
ATOM 1335 C C . ALA A 1 174 ? 14.528 -4.029 0.940 1.00 56.91 174 ALA A C 1
ATOM 1337 O O . ALA A 1 174 ? 14.694 -4.092 -0.268 1.00 56.91 174 ALA A O 1
ATOM 1338 N N . ILE A 1 175 ? 15.116 -4.868 1.799 1.00 51.62 175 ILE A N 1
ATOM 1339 C CA . ILE A 1 175 ? 15.887 -6.042 1.374 1.00 51.62 175 ILE A CA 1
ATOM 1340 C C . ILE A 1 175 ? 14.932 -7.122 0.874 1.00 51.62 175 ILE A C 1
ATOM 1342 O O . ILE A 1 175 ? 14.190 -7.712 1.668 1.00 51.62 175 ILE A O 1
ATOM 1346 N N . SER A 1 176 ? 14.972 -7.419 -0.426 1.00 46.56 176 SER A N 1
ATOM 1347 C CA . SER A 1 176 ? 14.215 -8.539 -0.983 1.00 46.56 176 SER A CA 1
ATOM 1348 C C . SER A 1 176 ? 14.771 -9.847 -0.421 1.00 46.56 176 SER A C 1
ATOM 1350 O O . SER A 1 176 ? 15.843 -10.312 -0.813 1.00 46.56 176 SER A O 1
ATOM 1352 N N . HIS A 1 177 ? 13.995 -10.498 0.442 1.00 39.12 177 HIS A N 1
ATOM 1353 C CA . HIS A 1 177 ? 14.201 -11.899 0.774 1.00 39.12 177 HIS A CA 1
ATOM 1354 C C . HIS A 1 177 ? 13.480 -12.736 -0.283 1.00 39.12 177 HIS A C 1
ATOM 1356 O O . HIS A 1 177 ? 12.257 -12.869 -0.262 1.00 39.12 177 HIS A O 1
ATOM 1362 N N . SER A 1 178 ? 14.230 -13.310 -1.226 1.00 29.77 178 SER A N 1
ATOM 1363 C CA . SER A 1 178 ? 13.675 -14.358 -2.086 1.00 29.77 178 SER A CA 1
ATOM 1364 C C . SER A 1 178 ? 13.135 -15.492 -1.197 1.00 29.77 178 SER A C 1
ATOM 1366 O O . SER A 1 178 ? 13.814 -15.874 -0.237 1.00 29.77 178 SER A O 1
ATOM 1368 N N . PRO A 1 179 ? 11.950 -16.073 -1.466 1.00 28.05 179 PRO A N 1
ATOM 1369 C CA . PRO A 1 179 ? 11.476 -17.243 -0.744 1.00 28.05 179 PRO A CA 1
ATOM 1370 C C . PRO A 1 179 ? 12.243 -18.482 -1.227 1.00 28.05 179 PRO A C 1
ATOM 1372 O O . PRO A 1 179 ? 11.694 -19.359 -1.882 1.00 28.05 179 PRO A O 1
ATOM 1375 N N . SER A 1 180 ? 13.529 -18.581 -0.895 1.00 25.47 180 SER A N 1
ATOM 1376 C CA . SER A 1 180 ? 14.316 -19.806 -1.023 1.00 25.47 180 SER A CA 1
ATOM 1377 C C . SER A 1 180 ? 14.431 -20.477 0.345 1.00 25.47 180 S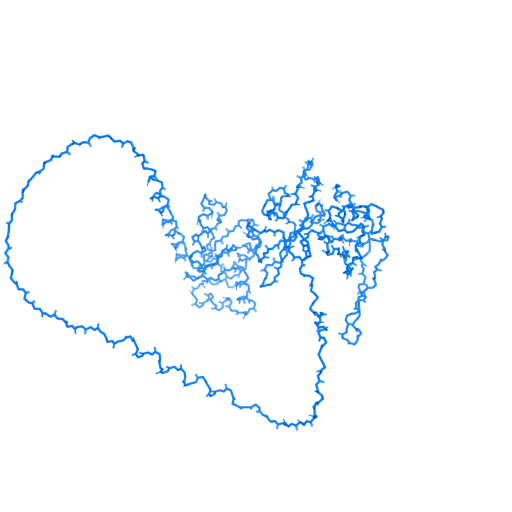ER A C 1
ATOM 1379 O O . SER A 1 180 ? 15.508 -20.592 0.929 1.00 25.47 180 SER A O 1
ATOM 1381 N N . LYS A 1 181 ? 13.304 -20.945 0.893 1.00 31.97 181 LYS A N 1
ATOM 1382 C CA . LYS A 1 181 ? 13.323 -21.877 2.030 1.00 31.97 181 LYS A CA 1
ATOM 1383 C C . LYS A 1 181 ? 13.681 -23.281 1.525 1.00 31.97 181 LYS A C 1
ATOM 1385 O O . LYS A 1 181 ? 12.798 -24.105 1.322 1.00 31.97 181 LYS A O 1
ATOM 1390 N N . LYS A 1 182 ? 14.980 -23.514 1.306 1.00 27.92 182 LYS A N 1
ATOM 1391 C CA . LYS A 1 182 ? 15.733 -24.788 1.382 1.00 27.92 182 LYS A CA 1
ATOM 1392 C C . LYS A 1 182 ? 16.964 -24.697 0.479 1.00 27.92 182 LYS A C 1
ATOM 1394 O O . LYS A 1 182 ? 16.968 -25.192 -0.640 1.00 27.92 182 LYS A O 1
ATOM 1399 N N . MET A 1 183 ? 18.043 -24.142 1.006 1.00 23.88 183 MET A N 1
ATOM 1400 C CA . MET A 1 183 ? 19.347 -24.723 0.722 1.00 23.88 183 MET A CA 1
ATOM 1401 C C . MET A 1 183 ? 19.946 -25.031 2.083 1.00 23.88 183 MET A C 1
ATOM 1403 O O . MET A 1 183 ? 20.430 -24.153 2.791 1.00 23.88 183 MET A O 1
ATOM 1407 N N . GLU A 1 184 ? 19.717 -26.272 2.514 1.00 26.00 184 GLU A N 1
ATOM 1408 C CA . GLU A 1 184 ? 20.354 -26.833 3.693 1.00 26.00 184 GLU A CA 1
ATOM 1409 C C . GLU A 1 184 ? 21.854 -26.583 3.600 1.00 26.00 184 GLU A C 1
ATOM 1411 O O . GLU A 1 184 ? 22.489 -26.819 2.571 1.00 26.00 184 GLU A O 1
ATOM 1416 N N . SER A 1 185 ? 22.407 -26.143 4.721 1.00 24.83 185 SER A N 1
ATOM 1417 C CA . SER A 1 185 ? 23.799 -26.336 5.062 1.00 24.83 185 SER A CA 1
ATOM 1418 C C . SER A 1 185 ? 24.196 -27.791 4.783 1.00 24.83 185 SER A C 1
ATOM 1420 O O . SER A 1 185 ? 23.982 -28.673 5.616 1.00 24.83 185 SER A O 1
ATOM 1422 N N . LEU A 1 186 ? 24.833 -28.048 3.643 1.00 26.25 186 LEU A N 1
ATOM 1423 C CA . LEU A 1 186 ? 25.737 -29.183 3.486 1.00 26.25 186 LEU A CA 1
ATOM 1424 C C . LEU A 1 186 ? 27.033 -28.842 4.232 1.00 26.25 186 LEU A C 1
ATOM 1426 O O . LEU A 1 186 ? 28.094 -28.644 3.654 1.00 26.25 186 LEU A O 1
ATOM 1430 N N . SER A 1 187 ? 26.913 -28.744 5.558 1.00 27.41 187 SER A N 1
ATOM 1431 C CA . SER A 1 187 ? 28.035 -28.949 6.459 1.00 27.41 187 SER A CA 1
ATOM 1432 C C . SER A 1 187 ? 28.216 -30.457 6.566 1.00 27.41 187 SER A C 1
ATOM 1434 O O . SER A 1 187 ? 27.354 -31.185 7.061 1.00 27.41 187 SER A O 1
ATOM 1436 N N . THR A 1 188 ? 29.322 -30.928 6.011 1.00 32.56 188 THR A N 1
ATOM 1437 C CA . THR A 1 188 ? 29.773 -32.311 6.038 1.00 32.56 188 THR A CA 1
ATOM 1438 C C . THR A 1 188 ? 30.013 -32.760 7.477 1.00 32.56 188 THR A C 1
ATOM 1440 O O . THR A 1 188 ? 31.061 -32.501 8.062 1.00 32.56 188 THR A O 1
ATOM 1443 N N . LYS A 1 189 ? 29.066 -33.503 8.055 1.00 27.00 189 LYS A N 1
ATOM 1444 C CA . LYS A 1 189 ? 29.376 -34.445 9.137 1.00 27.00 189 LYS A CA 1
ATOM 1445 C C . LYS A 1 189 ? 28.663 -35.777 8.896 1.00 27.00 189 LYS A C 1
ATOM 1447 O O . LYS A 1 189 ? 27.454 -35.776 8.654 1.00 27.00 189 LYS A O 1
ATOM 1452 N N . PRO A 1 190 ? 29.383 -36.913 8.939 1.00 26.73 190 PRO A N 1
ATOM 1453 C CA . PRO A 1 190 ? 28.783 -38.219 8.719 1.00 26.73 190 PRO A CA 1
ATOM 1454 C C . PRO A 1 190 ? 27.887 -38.575 9.911 1.00 26.73 190 PRO A C 1
ATOM 1456 O O . PRO A 1 190 ? 28.290 -38.440 11.066 1.00 26.73 190 PRO A O 1
ATOM 1459 N N . LYS A 1 191 ? 26.659 -39.029 9.638 1.00 26.00 191 LYS A N 1
ATOM 1460 C CA . LYS A 1 191 ? 25.792 -39.622 10.665 1.00 26.00 191 LYS A CA 1
ATOM 1461 C C . LYS A 1 191 ? 26.192 -41.086 10.878 1.00 26.00 191 LYS A C 1
ATOM 1463 O O . LYS A 1 191 ? 26.350 -41.794 9.882 1.00 26.00 191 LYS A O 1
ATOM 1468 N N . PRO A 1 192 ? 26.308 -41.571 12.126 1.00 28.03 192 PRO A N 1
ATOM 1469 C CA . PRO A 1 192 ? 26.441 -42.994 12.377 1.00 28.03 192 PRO A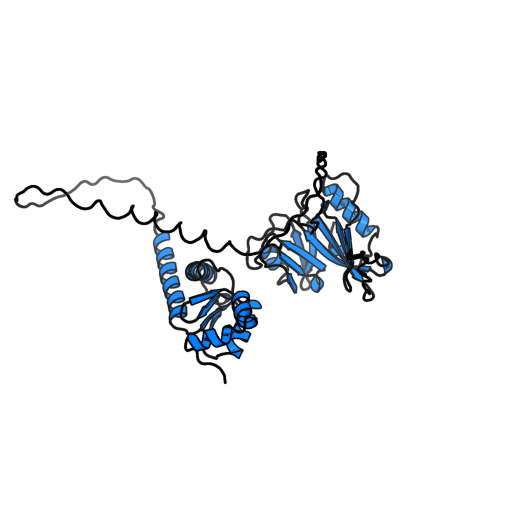 CA 1
ATOM 1470 C C . PRO A 1 192 ? 25.085 -43.676 12.163 1.00 28.03 192 PRO A C 1
ATOM 1472 O O . PRO A 1 192 ? 24.027 -43.153 12.520 1.00 28.03 192 PRO A O 1
ATOM 1475 N N . VAL A 1 193 ? 25.139 -44.853 11.552 1.00 32.28 193 VAL A N 1
ATOM 1476 C CA . VAL A 1 193 ? 23.999 -45.741 11.329 1.00 32.28 193 VAL A CA 1
ATOM 1477 C C . VAL A 1 193 ? 23.516 -46.269 12.681 1.00 32.28 193 VAL A C 1
ATOM 1479 O O . VAL A 1 193 ? 24.315 -46.781 13.461 1.00 32.28 193 VAL A O 1
ATOM 1482 N N . SER A 1 194 ? 22.214 -46.182 12.964 1.00 29.94 194 SER A N 1
ATOM 1483 C CA . SER A 1 194 ? 21.600 -46.969 14.038 1.00 29.94 194 SER A CA 1
ATOM 1484 C C . SER A 1 194 ? 20.229 -47.496 13.622 1.00 29.94 194 SER A C 1
ATOM 1486 O O . SER A 1 194 ? 19.497 -46.882 12.846 1.00 29.94 194 SER A O 1
ATOM 1488 N N . PHE A 1 195 ? 19.989 -48.719 14.081 1.00 26.84 195 PHE A N 1
ATOM 1489 C CA . PHE A 1 195 ? 18.995 -49.680 13.635 1.00 26.84 195 PHE A CA 1
ATOM 1490 C C . PHE A 1 195 ? 17.553 -49.328 14.026 1.00 26.84 195 PHE A C 1
ATOM 1492 O O . PHE A 1 195 ? 17.278 -48.647 15.010 1.00 26.84 195 PHE A O 1
ATOM 1499 N N . ILE A 1 196 ? 16.639 -49.885 13.235 1.00 29.55 196 ILE A N 1
ATOM 1500 C CA . ILE A 1 196 ? 15.186 -49.885 13.398 1.00 29.55 196 ILE A CA 1
ATOM 1501 C C . ILE A 1 196 ? 14.785 -50.590 14.703 1.00 29.55 196 ILE A C 1
ATOM 1503 O O . ILE A 1 196 ? 15.184 -51.725 14.942 1.00 29.55 196 ILE A O 1
ATOM 1507 N N . SER A 1 197 ? 13.891 -49.969 15.475 1.00 25.22 197 SER A N 1
ATOM 1508 C CA . SER A 1 197 ? 12.908 -50.684 16.295 1.00 25.22 197 SER A CA 1
ATOM 1509 C C . SER A 1 197 ? 11.677 -49.804 16.500 1.00 25.22 197 SER A C 1
ATOM 1511 O O . SER A 1 197 ? 11.733 -48.761 17.148 1.00 25.22 197 SER A O 1
ATOM 1513 N N . ALA A 1 198 ? 10.562 -50.236 15.921 1.00 27.56 198 ALA A N 1
ATOM 1514 C CA . ALA A 1 198 ? 9.247 -49.655 16.121 1.00 27.56 198 ALA A CA 1
ATOM 1515 C C . ALA A 1 198 ? 8.648 -50.159 17.438 1.00 27.56 198 ALA A C 1
ATOM 1517 O O . ALA A 1 198 ? 8.570 -51.367 17.643 1.00 27.56 198 ALA A O 1
ATOM 1518 N N . THR A 1 199 ? 8.119 -49.262 18.270 1.00 29.25 199 THR A N 1
ATOM 1519 C CA . THR A 1 199 ? 7.056 -49.620 19.216 1.00 29.25 199 THR A CA 1
ATOM 1520 C C . THR A 1 199 ? 6.030 -48.503 19.375 1.00 29.25 199 THR A C 1
ATOM 1522 O O . THR A 1 199 ? 6.310 -47.315 19.504 1.00 29.25 199 THR A O 1
ATOM 1525 N N . PHE A 1 200 ? 4.794 -48.967 19.312 1.00 28.41 200 PHE A N 1
ATOM 1526 C CA . PHE A 1 200 ? 3.508 -48.299 19.351 1.00 28.41 200 PHE A CA 1
ATOM 1527 C C . PHE A 1 200 ? 3.078 -48.073 20.812 1.00 28.41 200 PHE A C 1
ATOM 1529 O O . PHE A 1 200 ? 3.054 -49.059 21.543 1.00 28.41 200 PHE A O 1
ATOM 1536 N N . ARG A 1 201 ? 2.657 -46.862 21.238 1.00 30.44 201 ARG A N 1
ATOM 1537 C CA . ARG A 1 201 ? 1.430 -46.684 22.064 1.00 30.44 201 ARG A CA 1
ATOM 1538 C C . ARG A 1 201 ? 1.053 -45.242 22.450 1.00 30.44 201 ARG A C 1
ATOM 1540 O O . ARG A 1 201 ? 1.788 -44.527 23.113 1.00 30.44 201 ARG A O 1
ATOM 1547 N N . SER A 1 202 ? -0.194 -44.934 22.085 1.00 33.56 202 SER A N 1
ATOM 1548 C CA . SER A 1 202 ? -1.267 -44.191 22.773 1.00 33.56 202 SER A CA 1
ATOM 1549 C C . SER A 1 202 ? -1.060 -42.796 23.382 1.00 33.56 202 SER A C 1
ATOM 1551 O O . SER A 1 202 ? -0.410 -42.595 24.402 1.00 33.56 202 SER A O 1
ATOM 1553 N N . ARG A 1 203 ? -1.875 -41.886 22.836 1.00 46.25 203 ARG A N 1
ATOM 1554 C CA . ARG A 1 203 ? -2.374 -40.631 23.407 1.00 46.25 203 ARG A CA 1
ATOM 1555 C C . ARG A 1 203 ? -3.140 -40.870 24.718 1.00 46.25 203 ARG A C 1
ATOM 1557 O O . ARG A 1 203 ? -4.243 -41.404 24.687 1.00 46.25 203 ARG A O 1
ATOM 1564 N N . ARG A 1 204 ? -2.577 -40.434 25.842 1.00 48.56 204 ARG A N 1
ATOM 1565 C CA . ARG A 1 204 ? -3.218 -39.926 27.077 1.00 48.56 204 ARG A CA 1
ATOM 1566 C C . ARG A 1 204 ? -2.060 -39.586 28.025 1.00 48.56 204 ARG A C 1
ATOM 1568 O O . ARG A 1 204 ? -1.056 -40.280 27.991 1.00 48.56 204 ARG A O 1
ATOM 1575 N N . ILE A 1 205 ? -2.199 -38.538 28.840 1.00 45.56 205 ILE A N 1
ATOM 1576 C CA . ILE A 1 205 ? -1.165 -37.918 29.708 1.00 45.56 205 ILE A CA 1
ATOM 1577 C C . ILE A 1 205 ? -0.394 -36.757 29.037 1.00 45.56 205 ILE A C 1
ATOM 1579 O O . ILE A 1 205 ? 0.802 -36.814 28.781 1.00 45.56 205 ILE A O 1
ATOM 1583 N N . ARG A 1 206 ? -1.095 -35.642 28.792 1.00 38.66 206 ARG A N 1
ATOM 1584 C CA . ARG A 1 206 ? -0.511 -34.278 28.803 1.00 38.66 206 ARG A CA 1
ATOM 1585 C C . ARG A 1 206 ? -1.390 -33.273 29.573 1.00 38.66 206 ARG A C 1
ATOM 1587 O O . ARG A 1 206 ? -1.268 -32.073 29.387 1.00 38.66 206 ARG A O 1
ATOM 1594 N N . GLY A 1 207 ? -2.269 -33.770 30.448 1.00 38.88 207 GLY A N 1
ATOM 1595 C CA . GLY A 1 207 ? -3.197 -32.960 31.251 1.00 38.88 207 GLY A CA 1
ATOM 1596 C C . GLY A 1 207 ? -2.872 -32.883 32.747 1.00 38.88 207 GLY A C 1
ATOM 1597 O O . GLY A 1 207 ? -3.693 -32.381 33.498 1.00 38.88 207 GLY A O 1
ATOM 1598 N N . LEU A 1 208 ? -1.716 -33.387 33.200 1.00 41.06 208 LEU A N 1
ATOM 1599 C CA . LEU A 1 208 ? -1.414 -33.529 34.637 1.00 41.06 208 LEU A CA 1
ATOM 1600 C C . LEU A 1 208 ? -0.111 -32.840 35.089 1.00 41.06 208 LEU A C 1
ATOM 1602 O O . LEU A 1 208 ? 0.397 -33.142 36.160 1.00 41.06 208 LEU A O 1
ATOM 1606 N N . ILE A 1 209 ? 0.440 -31.917 34.290 1.00 44.19 209 ILE A N 1
ATOM 1607 C CA . ILE A 1 209 ? 1.661 -31.153 34.646 1.00 44.19 209 ILE A CA 1
ATOM 1608 C C . ILE A 1 209 ? 1.382 -29.641 34.801 1.00 44.19 209 ILE A C 1
ATOM 1610 O O . ILE A 1 209 ? 2.258 -28.882 35.189 1.00 44.19 209 ILE A O 1
ATOM 1614 N N . PHE A 1 210 ? 0.137 -29.187 34.615 1.00 40.62 210 PHE A N 1
ATOM 1615 C CA . PHE A 1 210 ? -0.236 -27.768 34.762 1.00 40.62 210 PHE A CA 1
ATOM 1616 C C . PHE A 1 210 ? -0.956 -27.408 36.074 1.00 40.62 210 PHE A C 1
ATOM 1618 O O . PHE A 1 210 ? -1.409 -26.280 36.225 1.00 40.62 210 PHE A O 1
ATOM 1625 N N . LEU A 1 211 ? -1.034 -28.325 37.048 1.00 39.34 211 LEU A N 1
ATOM 1626 C CA . LEU A 1 211 ? -1.793 -28.120 38.296 1.00 39.34 211 LEU A CA 1
ATOM 1627 C C . LEU A 1 211 ? -0.947 -28.124 39.586 1.00 39.34 211 LEU A C 1
ATOM 1629 O O . LEU A 1 211 ? -1.502 -28.094 40.675 1.00 39.34 211 LEU A O 1
ATOM 1633 N N . LEU A 1 212 ? 0.388 -28.099 39.487 1.00 40.62 212 LEU A N 1
ATOM 1634 C CA . LEU A 1 212 ? 1.297 -28.060 40.652 1.00 40.62 212 LEU A CA 1
ATOM 1635 C C . LEU A 1 212 ? 2.314 -26.901 40.623 1.00 40.62 212 LEU A C 1
ATOM 1637 O O . LEU A 1 212 ? 3.311 -26.930 41.335 1.00 40.62 212 LEU A O 1
ATOM 1641 N N . GLY A 1 213 ? 2.058 -25.861 39.822 1.00 44.56 213 GLY A N 1
ATOM 1642 C CA . GLY A 1 213 ? 2.946 -24.697 39.664 1.00 44.56 213 GLY A CA 1
ATOM 1643 C C . GLY A 1 213 ? 2.370 -23.353 40.126 1.00 44.56 213 GLY A C 1
ATOM 1644 O O . GLY A 1 213 ? 2.929 -22.323 39.777 1.00 44.56 213 GLY A O 1
ATOM 1645 N N . SER A 1 214 ? 1.254 -23.336 40.867 1.00 52.72 214 SER A N 1
ATOM 1646 C CA . SER A 1 214 ? 0.536 -22.097 41.239 1.00 52.72 214 SER A CA 1
ATOM 1647 C C . SER A 1 214 ? 0.336 -21.905 42.753 1.00 52.72 214 SER A C 1
ATOM 1649 O O . SER A 1 214 ? -0.544 -21.155 43.166 1.00 52.72 214 SER A O 1
ATOM 1651 N N . LEU A 1 215 ? 1.142 -22.557 43.599 1.00 44.78 215 LEU A N 1
ATOM 1652 C CA . LEU A 1 215 ? 1.015 -22.453 45.065 1.00 44.78 215 LEU A CA 1
ATOM 1653 C C . LEU A 1 215 ? 2.282 -21.987 45.804 1.00 44.78 215 LEU A C 1
ATOM 1655 O O . LEU A 1 215 ? 2.283 -21.969 47.028 1.00 44.78 215 LEU A O 1
ATOM 1659 N N . LEU A 1 216 ? 3.332 -21.538 45.104 1.00 47.38 216 LEU A N 1
ATOM 1660 C CA . LEU A 1 216 ? 4.576 -21.062 45.743 1.00 47.38 216 LEU A CA 1
ATOM 1661 C C . LEU A 1 216 ? 4.951 -19.595 45.451 1.00 47.38 216 LEU A C 1
ATOM 1663 O O . LEU A 1 216 ? 6.042 -19.165 45.806 1.00 47.38 216 LEU A O 1
ATOM 1667 N N . GLY A 1 217 ? 4.062 -18.811 44.830 1.00 43.56 217 GLY A N 1
ATOM 1668 C CA . GLY A 1 217 ? 4.351 -17.426 44.413 1.00 43.56 217 GLY A CA 1
ATOM 1669 C C . GLY A 1 217 ? 3.638 -16.319 45.197 1.00 43.56 217 GLY A C 1
ATOM 1670 O O . GLY A 1 217 ? 3.851 -15.151 44.897 1.00 43.56 217 GLY A O 1
ATOM 1671 N N . PHE A 1 218 ? 2.795 -16.656 46.178 1.00 45.84 218 PHE A N 1
ATOM 1672 C CA . PHE A 1 218 ? 1.939 -15.686 46.885 1.00 45.84 218 PHE A CA 1
ATOM 1673 C C . PHE A 1 218 ? 2.280 -15.485 48.373 1.00 45.84 218 PHE A C 1
ATOM 1675 O O . PHE A 1 218 ? 1.548 -14.806 49.083 1.00 45.84 218 PHE A O 1
ATOM 1682 N N . TYR A 1 219 ? 3.410 -16.018 48.851 1.00 40.72 219 TYR A N 1
ATOM 1683 C CA . TYR A 1 219 ? 3.801 -15.937 50.269 1.00 40.72 219 TYR A CA 1
ATOM 1684 C C . TYR A 1 219 ? 4.875 -14.872 50.581 1.00 40.72 219 TYR A C 1
ATOM 1686 O O . TYR A 1 219 ? 5.422 -14.862 51.677 1.00 40.72 219 TYR A O 1
ATOM 1694 N N . PHE A 1 220 ? 5.197 -13.962 49.651 1.00 40.94 220 PHE A N 1
ATOM 1695 C CA . PHE A 1 220 ? 6.289 -12.985 49.842 1.00 40.94 220 PHE A CA 1
ATOM 1696 C C . PHE A 1 220 ? 5.870 -11.507 49.840 1.00 40.94 220 PHE A C 1
ATOM 1698 O O . PHE A 1 220 ? 6.716 -10.623 49.759 1.00 40.94 220 PHE A O 1
ATOM 1705 N N . LEU A 1 221 ? 4.575 -11.211 49.971 1.00 41.47 221 LEU A N 1
ATOM 1706 C CA . LEU A 1 221 ? 4.095 -9.829 50.054 1.00 41.47 221 LEU A CA 1
ATOM 1707 C C . LEU A 1 221 ? 3.066 -9.643 51.170 1.00 41.47 221 LEU A C 1
ATOM 1709 O O . LEU A 1 221 ? 1.977 -9.138 50.932 1.00 41.47 221 LEU A O 1
ATOM 1713 N N . PHE A 1 222 ? 3.382 -10.087 52.388 1.00 36.69 222 PHE A N 1
ATOM 1714 C CA . PHE A 1 222 ? 2.569 -9.751 53.560 1.00 36.69 222 PHE A CA 1
ATOM 1715 C C . PHE A 1 222 ? 3.338 -10.000 54.865 1.00 36.69 222 PHE A C 1
ATOM 1717 O O . PHE A 1 222 ? 3.088 -11.003 55.513 1.00 36.69 222 PHE A O 1
ATOM 1724 N N . LEU A 1 223 ? 4.308 -9.142 55.228 1.00 35.88 223 LEU A N 1
ATOM 1725 C CA . LEU A 1 223 ? 4.781 -8.931 56.618 1.00 35.88 223 LEU A CA 1
ATOM 1726 C C . LEU A 1 223 ? 5.996 -7.983 56.664 1.00 35.88 223 LEU A C 1
ATOM 1728 O O . LEU A 1 223 ? 7.130 -8.437 56.695 1.00 35.88 223 LEU A O 1
ATOM 1732 N N . THR A 1 224 ? 5.755 -6.673 56.740 1.00 33.81 224 THR A N 1
ATOM 1733 C CA . THR A 1 224 ? 6.573 -5.723 57.528 1.00 33.81 224 THR A CA 1
ATOM 1734 C C . THR A 1 224 ? 5.762 -4.446 57.756 1.00 33.81 224 THR A C 1
ATOM 1736 O O . THR A 1 224 ? 5.988 -3.400 57.158 1.00 33.81 224 THR A O 1
ATOM 1739 N N . ALA A 1 225 ? 4.782 -4.536 58.655 1.00 33.00 225 ALA A N 1
ATOM 1740 C CA . ALA A 1 225 ? 4.174 -3.372 59.280 1.00 33.00 225 ALA A CA 1
ATOM 1741 C C . ALA A 1 225 ? 4.335 -3.484 60.800 1.00 33.00 225 ALA A C 1
ATOM 1743 O O . ALA A 1 225 ? 4.068 -4.528 61.391 1.00 33.00 225 ALA A O 1
ATOM 1744 N N . THR A 1 226 ? 4.701 -2.352 61.402 1.00 35.84 226 THR A N 1
ATOM 1745 C CA . THR A 1 226 ? 4.695 -2.006 62.835 1.00 35.84 226 THR A CA 1
ATOM 1746 C C . THR A 1 226 ? 5.899 -2.434 63.687 1.00 35.84 226 THR A C 1
ATOM 1748 O O . THR A 1 226 ? 6.090 -3.603 64.009 1.00 35.84 226 THR A O 1
ATOM 1751 N N . LYS A 1 227 ? 6.678 -1.424 64.109 1.00 33.31 227 LYS A N 1
ATOM 1752 C CA . LYS A 1 227 ? 7.059 -1.120 65.506 1.00 33.31 227 LYS A CA 1
ATOM 1753 C C . LYS A 1 227 ? 8.041 0.062 65.527 1.00 33.31 227 LYS A C 1
ATOM 1755 O O . LYS A 1 227 ? 9.195 -0.119 65.171 1.00 33.31 227 LYS A O 1
ATOM 1760 N N . HIS A 1 228 ? 7.597 1.240 65.970 1.00 31.39 228 HIS A N 1
ATOM 1761 C CA . HIS A 1 228 ? 8.082 1.836 67.224 1.00 31.39 228 HIS A CA 1
ATOM 1762 C C . HIS A 1 228 ? 7.346 3.148 67.545 1.00 31.39 228 HIS A C 1
ATOM 1764 O O . HIS A 1 228 ? 7.338 4.082 66.751 1.00 31.39 228 HIS A O 1
ATOM 1770 N N . LEU A 1 229 ? 6.756 3.200 68.740 1.00 30.19 229 LEU A N 1
ATOM 1771 C CA . LEU A 1 229 ? 6.444 4.422 69.486 1.00 30.19 229 LEU A CA 1
ATOM 1772 C C . LEU A 1 229 ? 7.642 4.744 70.398 1.00 30.19 229 LEU A C 1
ATOM 1774 O O . LEU A 1 229 ? 8.244 3.804 70.923 1.00 30.19 229 LEU A O 1
ATOM 1778 N N . SER A 1 230 ? 7.919 6.030 70.651 1.00 28.56 230 SER A N 1
ATOM 1779 C CA . SER A 1 230 ? 8.035 6.605 72.011 1.00 28.56 230 SER A CA 1
ATOM 1780 C C . SER A 1 230 ? 8.391 8.105 71.994 1.00 28.56 230 SER A C 1
ATOM 1782 O O . SER A 1 230 ? 9.353 8.483 71.337 1.00 28.56 230 SER A O 1
ATOM 1784 N N . SER A 1 231 ? 7.653 8.871 72.823 1.00 30.02 231 SER A N 1
ATOM 1785 C CA . SER A 1 231 ? 7.928 10.183 73.476 1.00 30.02 231 SER A CA 1
ATOM 1786 C C . SER A 1 231 ? 8.316 11.393 72.609 1.00 30.02 231 SER A C 1
ATOM 1788 O O . SER A 1 231 ? 9.149 11.275 71.730 1.00 30.02 231 SER A O 1
ATOM 1790 N N . GLY A 1 232 ? 7.861 12.626 72.834 1.00 28.55 232 GLY A N 1
ATOM 1791 C CA . GLY A 1 232 ? 7.091 13.243 73.914 1.00 28.55 232 GLY A CA 1
ATOM 1792 C C . GLY A 1 232 ? 7.345 14.767 73.900 1.00 28.55 232 GLY A C 1
ATOM 1793 O O . GLY A 1 232 ? 8.465 15.184 73.644 1.00 28.55 232 GLY A O 1
ATOM 1794 N N . ASN A 1 233 ? 6.292 15.540 74.190 1.00 29.94 233 ASN A N 1
ATOM 1795 C CA . ASN A 1 233 ? 6.217 16.940 74.658 1.00 29.94 233 ASN A CA 1
ATOM 1796 C C . ASN A 1 233 ? 6.740 18.138 73.822 1.00 29.94 233 ASN A C 1
ATOM 1798 O O . ASN A 1 233 ? 7.930 18.393 73.716 1.00 29.94 233 ASN A O 1
ATOM 1802 N N . ALA A 1 234 ? 5.760 18.924 73.345 1.00 27.75 234 ALA A N 1
ATOM 1803 C CA . ALA A 1 234 ? 5.433 20.321 73.703 1.00 27.75 234 ALA A CA 1
ATOM 1804 C C . ALA A 1 234 ? 6.543 21.374 73.931 1.00 27.75 234 ALA A C 1
ATOM 1806 O O . ALA A 1 234 ? 7.292 21.265 74.893 1.00 27.75 234 ALA A O 1
ATOM 1807 N N . HIS A 1 235 ? 6.500 22.465 73.150 1.00 27.61 235 HIS A N 1
ATOM 1808 C CA . HIS A 1 235 ? 6.274 23.889 73.527 1.00 27.61 235 HIS A CA 1
ATOM 1809 C C . HIS A 1 235 ? 6.536 24.758 72.266 1.00 27.61 235 HIS A C 1
ATOM 1811 O O . HIS A 1 235 ? 7.403 24.410 71.475 1.00 27.61 235 HIS A O 1
ATOM 1817 N N . GLU A 1 236 ? 5.619 25.653 71.856 1.00 29.30 236 GLU A N 1
ATOM 1818 C CA . GLU A 1 236 ? 5.650 27.122 72.091 1.00 29.30 236 GLU A CA 1
ATOM 1819 C C . GLU A 1 236 ? 6.776 27.822 71.279 1.00 29.30 236 GLU A C 1
ATOM 1821 O O . GLU A 1 236 ? 7.889 27.326 71.282 1.00 29.30 236 GLU A O 1
ATOM 1826 N N . ARG A 1 237 ? 6.686 28.970 70.588 1.00 28.08 237 ARG A N 1
ATOM 1827 C CA . ARG A 1 237 ? 5.692 29.940 70.071 1.00 28.08 237 ARG A CA 1
ATOM 1828 C C . ARG A 1 237 ? 6.550 31.135 69.565 1.00 28.08 237 ARG A C 1
ATOM 1830 O O . ARG A 1 237 ? 7.493 31.454 70.274 1.00 28.08 237 ARG A O 1
ATOM 1837 N N . LEU A 1 238 ? 6.154 31.815 68.467 1.00 28.48 238 LEU A N 1
ATOM 1838 C CA . LEU A 1 238 ? 6.588 33.182 68.029 1.00 28.48 238 LEU A CA 1
ATOM 1839 C C . LEU A 1 238 ? 8.092 33.324 67.626 1.00 28.48 238 LEU A C 1
ATOM 1841 O O . LEU A 1 238 ? 8.905 32.544 68.091 1.00 28.48 238 LEU A O 1
ATOM 1845 N N . ASP A 1 239 ? 8.593 34.152 66.694 1.00 30.73 239 ASP A N 1
ATOM 1846 C CA . ASP A 1 239 ? 8.312 35.492 66.123 1.00 30.73 239 ASP A CA 1
ATOM 1847 C C . ASP A 1 239 ? 9.000 35.581 64.717 1.00 30.73 239 ASP A C 1
ATOM 1849 O O . ASP A 1 239 ? 9.931 34.818 64.462 1.00 30.73 239 ASP A O 1
ATOM 1853 N N . LEU A 1 240 ? 8.428 36.219 63.679 1.00 32.59 240 LEU A N 1
ATOM 1854 C CA . LEU A 1 240 ? 8.587 37.611 63.171 1.00 32.59 240 LEU A CA 1
ATOM 1855 C C . LEU A 1 240 ? 9.972 38.025 62.604 1.00 32.59 240 LEU A C 1
ATOM 1857 O O . LEU A 1 240 ? 10.969 37.938 63.306 1.00 32.59 240 LEU A O 1
ATOM 1861 N N . ASP A 1 241 ? 9.910 38.569 61.370 1.00 31.89 241 ASP A N 1
ATOM 1862 C CA . ASP A 1 241 ? 10.740 39.604 60.695 1.00 31.89 241 ASP A CA 1
ATOM 1863 C C . ASP A 1 241 ? 12.265 39.364 60.545 1.00 31.89 241 ASP A C 1
ATOM 1865 O O . ASP A 1 241 ? 12.888 38.710 61.365 1.00 31.89 241 ASP A O 1
ATOM 1869 N N . GLY A 1 242 ? 13.008 39.826 59.536 1.00 30.67 242 GLY A N 1
ATOM 1870 C CA . GLY A 1 242 ? 12.820 40.615 58.319 1.00 30.67 242 GLY A CA 1
ATOM 1871 C C . GLY A 1 242 ? 14.049 40.349 57.403 1.00 30.67 242 GLY A C 1
ATOM 1872 O O . GLY A 1 242 ? 14.910 39.532 57.720 1.00 30.67 242 GLY A O 1
ATOM 1873 N N . ASP A 1 243 ? 14.004 40.715 56.123 1.00 32.44 243 ASP A N 1
ATOM 1874 C CA . ASP A 1 243 ? 14.569 41.942 55.530 1.00 32.44 243 ASP A CA 1
ATOM 1875 C C . ASP A 1 243 ? 16.028 41.845 55.015 1.00 32.44 243 ASP A C 1
ATOM 1877 O O . ASP A 1 243 ? 16.997 41.796 55.756 1.00 32.44 243 ASP A O 1
ATOM 1881 N N . GLY A 1 244 ? 16.140 41.869 53.677 1.00 28.50 244 GLY A N 1
ATOM 1882 C CA . GLY A 1 244 ? 17.186 42.575 52.931 1.00 28.50 244 GLY A CA 1
ATOM 1883 C C . GLY A 1 244 ? 18.561 41.925 52.761 1.00 28.50 244 GLY A C 1
ATOM 1884 O O . GLY A 1 244 ? 19.446 42.141 53.574 1.00 28.50 244 GLY A O 1
ATOM 1885 N N . GLU A 1 245 ? 18.824 41.373 51.570 1.00 33.53 245 GLU A N 1
ATOM 1886 C CA . GLU A 1 245 ? 20.063 41.745 50.873 1.00 33.53 245 GLU A CA 1
ATOM 1887 C C . GLU A 1 245 ? 19.898 41.725 49.346 1.00 33.53 245 GLU A C 1
ATOM 1889 O O . GLU A 1 245 ? 19.384 40.786 48.738 1.00 33.53 245 GLU A O 1
ATOM 1894 N N . LEU A 1 246 ? 20.297 42.847 48.752 1.00 33.12 246 LEU A N 1
ATOM 1895 C CA . LEU A 1 246 ? 20.285 43.187 47.338 1.00 33.12 246 LEU A CA 1
ATOM 1896 C C . LEU A 1 246 ? 21.693 42.916 46.792 1.00 33.12 246 LEU A C 1
ATOM 1898 O O . LEU A 1 246 ? 22.632 43.569 47.240 1.00 33.12 246 LEU A O 1
ATOM 1902 N N . MET A 1 247 ? 21.855 42.035 45.797 1.00 31.30 247 MET A N 1
ATOM 1903 C CA . MET A 1 247 ? 23.056 42.062 44.951 1.00 31.30 247 MET A CA 1
ATOM 1904 C C . MET A 1 247 ? 22.805 41.553 43.521 1.00 31.30 247 MET A C 1
ATOM 1906 O O . MET A 1 247 ? 22.726 40.363 43.239 1.00 31.30 247 MET A O 1
ATOM 1910 N N . ASP A 1 248 ? 22.570 42.545 42.668 1.00 29.41 248 ASP A N 1
ATOM 1911 C CA . ASP A 1 248 ? 23.088 42.814 41.322 1.00 29.41 248 ASP A CA 1
ATOM 1912 C C . ASP A 1 248 ? 23.696 41.696 40.434 1.00 29.41 248 ASP A C 1
ATOM 1914 O O . ASP A 1 248 ? 24.712 41.082 40.744 1.00 29.41 248 ASP A O 1
ATOM 1918 N N . LEU A 1 249 ? 23.083 41.583 39.246 1.00 33.28 249 LEU A N 1
ATOM 1919 C CA . LEU A 1 249 ? 23.625 41.291 37.909 1.00 33.28 249 LEU A CA 1
ATOM 1920 C C . LEU A 1 249 ? 24.663 40.168 37.727 1.00 33.28 249 LEU A C 1
ATOM 1922 O O . LEU A 1 249 ? 25.863 40.361 37.868 1.00 33.28 249 LEU A O 1
ATOM 1926 N N . THR A 1 250 ? 24.226 39.077 37.094 1.00 31.67 250 THR A N 1
ATOM 1927 C CA . THR A 1 250 ? 24.744 38.697 35.765 1.00 31.67 250 THR A CA 1
ATOM 1928 C C . THR A 1 250 ? 23.706 37.869 35.007 1.00 31.67 250 THR A C 1
ATOM 1930 O O . THR A 1 250 ? 22.894 37.149 35.578 1.00 31.67 250 THR A O 1
ATOM 1933 N N . GLN A 1 251 ? 23.687 38.087 33.699 1.00 49.84 251 GLN A N 1
ATOM 1934 C CA . GLN A 1 251 ? 22.739 37.569 32.725 1.00 49.84 251 GLN A CA 1
ATOM 1935 C C . GLN A 1 251 ? 22.746 36.037 32.675 1.00 49.84 251 GLN A C 1
ATOM 1937 O O . GLN A 1 251 ? 23.790 35.449 32.421 1.00 49.84 251 GLN A O 1
ATOM 1942 N N . ASP A 1 252 ? 21.569 35.418 32.772 1.00 33.94 252 ASP A N 1
ATOM 1943 C CA . ASP A 1 252 ? 21.280 34.237 31.963 1.00 33.94 252 ASP A CA 1
ATOM 1944 C C . ASP A 1 252 ? 19.773 34.112 31.702 1.00 33.94 252 ASP A C 1
ATOM 1946 O O . ASP A 1 252 ? 18.938 34.211 32.601 1.00 33.94 252 ASP A O 1
ATOM 1950 N N . SER A 1 253 ? 19.415 33.973 30.428 1.00 38.72 253 SER A N 1
ATOM 1951 C CA . SER A 1 253 ? 18.026 33.875 29.965 1.00 38.72 253 SER A CA 1
ATOM 1952 C C . SER A 1 253 ? 17.496 32.449 30.155 1.00 38.72 253 SER A C 1
ATOM 1954 O O . SER A 1 253 ? 18.083 31.530 29.584 1.00 38.72 253 SER A O 1
ATOM 1956 N N . PRO A 1 254 ? 16.347 32.208 30.818 1.00 39.03 254 PRO A N 1
ATOM 1957 C CA . PRO A 1 254 ? 15.737 30.887 30.816 1.00 39.03 254 PRO A CA 1
ATOM 1958 C C . PRO A 1 254 ? 14.694 30.762 29.697 1.00 39.03 254 PRO A C 1
ATOM 1960 O O . PRO A 1 254 ? 13.586 31.296 29.775 1.00 39.03 254 PRO A O 1
ATOM 1963 N N . GLN A 1 255 ? 15.015 29.962 28.675 1.00 39.50 255 GLN A N 1
ATOM 1964 C CA . GLN A 1 255 ? 14.052 29.414 27.709 1.00 39.50 255 GLN A CA 1
ATOM 1965 C C . GLN A 1 255 ? 13.128 28.357 28.353 1.00 39.50 255 GLN A C 1
ATOM 1967 O O . GLN A 1 255 ? 13.144 27.186 27.975 1.00 39.50 255 GLN A O 1
ATOM 1972 N N . HIS A 1 256 ? 12.308 28.741 29.334 1.00 41.62 256 HIS A N 1
ATOM 1973 C CA . HIS A 1 256 ? 11.413 27.801 30.031 1.00 41.62 256 HIS A CA 1
ATOM 1974 C C . HIS A 1 256 ? 9.909 28.041 29.793 1.00 41.62 256 HIS A C 1
ATOM 1976 O O . HIS A 1 256 ? 9.073 27.320 30.328 1.00 41.62 256 HIS A O 1
ATOM 1982 N N . GLY A 1 257 ? 9.542 29.003 28.937 1.00 37.84 257 GLY A N 1
ATOM 1983 C CA . GLY A 1 257 ? 8.139 29.376 28.695 1.00 37.84 257 GLY A CA 1
ATOM 1984 C C . GLY A 1 257 ? 7.337 28.465 27.749 1.00 37.84 257 GLY A C 1
ATOM 1985 O O . GLY A 1 257 ? 6.112 28.504 27.775 1.00 37.84 257 GLY A O 1
ATOM 1986 N N . ASN A 1 258 ? 7.985 27.626 26.927 1.00 54.09 258 ASN A N 1
ATOM 1987 C CA . ASN A 1 258 ? 7.299 26.877 25.853 1.00 54.09 258 ASN A CA 1
ATOM 1988 C C . ASN A 1 258 ? 6.884 25.439 26.203 1.00 54.09 258 ASN A C 1
ATOM 1990 O O . ASN A 1 258 ? 6.079 24.850 25.485 1.00 54.09 258 ASN A O 1
ATOM 1994 N N . LYS A 1 259 ? 7.420 24.843 27.274 1.00 49.12 259 LYS A N 1
ATOM 1995 C CA . LYS A 1 259 ? 7.151 23.429 27.591 1.00 49.12 259 LYS A CA 1
ATOM 1996 C C . LYS A 1 259 ? 5.819 23.239 28.324 1.00 49.12 259 LYS A C 1
ATOM 1998 O O . LYS A 1 259 ? 5.108 22.274 28.069 1.00 49.12 259 LYS A O 1
ATOM 2003 N N . VAL A 1 260 ? 5.459 24.203 29.173 1.00 57.16 260 VAL A N 1
ATOM 2004 C CA . VAL A 1 260 ? 4.227 24.174 29.977 1.00 57.16 260 VAL A CA 1
ATOM 2005 C C . VAL A 1 260 ? 2.978 24.328 29.098 1.00 57.16 260 VAL A C 1
ATOM 2007 O O . VAL A 1 260 ? 1.990 23.639 29.319 1.00 57.16 260 VAL A O 1
ATOM 2010 N N . SER A 1 261 ? 3.030 25.154 28.046 1.00 71.44 261 SER A N 1
ATOM 2011 C CA . SER A 1 261 ? 1.882 25.383 27.151 1.00 71.44 261 SER A CA 1
ATOM 2012 C C . SER A 1 261 ? 1.575 24.199 26.226 1.00 71.44 261 SER A C 1
ATOM 2014 O O . SER A 1 261 ? 0.410 23.929 25.939 1.00 71.44 261 SER A O 1
ATOM 2016 N N . GLN A 1 262 ? 2.602 23.472 25.775 1.00 75.44 262 GLN A N 1
ATOM 2017 C CA . GLN A 1 262 ? 2.434 22.295 24.917 1.00 75.44 262 GLN A CA 1
ATOM 2018 C C . GLN A 1 262 ? 1.877 21.098 25.692 1.00 75.44 262 GLN A C 1
ATOM 2020 O O . GLN A 1 262 ? 0.950 20.449 25.213 1.00 75.44 262 GLN A O 1
ATOM 2025 N N . GLU A 1 263 ? 2.379 20.846 26.903 1.00 84.38 263 GLU A N 1
ATOM 2026 C CA . GLU A 1 263 ? 1.898 19.745 27.746 1.00 84.38 263 GLU A CA 1
ATOM 2027 C C . GLU A 1 263 ? 0.412 19.921 28.094 1.00 84.38 263 GLU A C 1
ATOM 2029 O O . GLU A 1 263 ? -0.386 19.006 27.900 1.00 84.38 263 GLU A O 1
ATOM 2034 N N . SER A 1 264 ? 0.001 21.128 28.504 1.00 87.56 264 SER A N 1
ATOM 2035 C CA . SER A 1 264 ? -1.412 21.422 28.782 1.00 87.56 264 SER A CA 1
ATOM 2036 C C . SER A 1 264 ? -2.312 21.226 27.557 1.00 87.56 264 SER A C 1
ATOM 2038 O O . SER A 1 264 ? -3.443 20.764 27.700 1.00 87.56 264 SER A O 1
ATOM 2040 N N . ARG A 1 265 ? -1.816 21.526 26.348 1.00 90.62 265 ARG A N 1
ATOM 2041 C CA . ARG A 1 265 ? -2.564 21.310 25.101 1.00 90.62 265 ARG A CA 1
ATOM 2042 C C . ARG A 1 265 ? -2.768 19.825 24.805 1.00 90.62 265 ARG A C 1
ATOM 2044 O O . ARG A 1 265 ? -3.863 19.440 24.408 1.00 90.62 265 ARG A O 1
ATOM 2051 N N . ILE A 1 266 ? -1.737 19.001 24.998 1.00 90.19 266 ILE A N 1
ATOM 2052 C CA . ILE A 1 266 ? -1.834 17.549 24.801 1.00 90.19 266 ILE A CA 1
ATOM 2053 C C . ILE A 1 266 ? -2.795 16.930 25.817 1.00 90.19 266 ILE A C 1
ATOM 2055 O O . ILE A 1 266 ? -3.623 16.114 25.429 1.00 90.19 266 ILE A O 1
ATOM 2059 N N . VAL A 1 267 ? -2.760 17.363 27.081 1.00 92.75 267 VAL A N 1
ATOM 2060 C CA . VAL A 1 267 ? -3.701 16.891 28.112 1.00 92.75 267 VAL A CA 1
ATOM 2061 C C . VAL A 1 267 ? -5.156 17.218 27.748 1.00 92.75 267 VAL A C 1
ATOM 2063 O O . VAL A 1 267 ? -6.027 16.356 27.865 1.00 92.75 267 VAL A O 1
ATOM 2066 N N . GLU A 1 268 ? -5.435 18.431 27.261 1.00 94.19 268 GLU A N 1
ATOM 2067 C CA . GLU A 1 268 ? -6.789 18.796 26.817 1.00 94.19 268 GLU A CA 1
ATOM 2068 C C . GLU A 1 268 ? -7.219 17.991 25.580 1.00 94.19 268 GLU A C 1
ATOM 2070 O O . GLU A 1 268 ? -8.364 17.546 25.486 1.00 94.19 268 GLU A O 1
ATOM 2075 N N . LEU A 1 269 ? -6.292 17.731 24.652 1.00 95.50 269 LEU A N 1
ATOM 2076 C CA . LEU A 1 269 ? -6.557 16.892 23.488 1.00 95.50 269 LEU A CA 1
ATOM 2077 C C . LEU A 1 269 ? -6.862 15.440 23.880 1.00 95.50 269 LEU A C 1
ATOM 2079 O O . LEU A 1 269 ? -7.828 14.869 23.381 1.00 95.50 269 LEU A O 1
ATOM 2083 N N . GLU A 1 270 ? -6.088 14.853 24.797 1.00 96.06 270 GLU A N 1
ATOM 2084 C CA . GLU A 1 270 ? -6.355 13.519 25.350 1.00 96.06 270 GLU A CA 1
ATOM 2085 C C . GLU A 1 270 ? -7.767 13.440 25.930 1.00 96.06 270 GLU A C 1
ATOM 2087 O O . GLU A 1 270 ? -8.519 12.520 25.608 1.00 96.06 270 GLU A O 1
ATOM 2092 N N . LYS A 1 271 ? -8.167 14.452 26.705 1.00 96.62 271 LYS A N 1
ATOM 2093 C CA . LYS A 1 271 ? -9.511 14.541 27.276 1.00 96.62 271 LYS A CA 1
ATOM 2094 C C . LYS A 1 271 ? -10.598 14.659 26.204 1.00 96.62 271 LYS A C 1
ATOM 2096 O O . LYS A 1 271 ? -11.622 13.986 26.312 1.00 96.62 271 LYS A O 1
ATOM 2101 N N . ARG A 1 272 ? -10.384 15.467 25.158 1.00 97.31 272 ARG A N 1
ATOM 2102 C CA . ARG A 1 272 ? -11.308 15.588 24.013 1.00 97.31 272 ARG A CA 1
ATOM 2103 C C . ARG A 1 272 ? -11.491 14.244 23.307 1.00 97.31 272 ARG A C 1
ATOM 2105 O O . ARG A 1 272 ? -12.624 13.833 23.069 1.00 97.31 272 ARG A O 1
ATOM 2112 N N . ILE A 1 273 ? -10.393 13.564 22.976 1.00 97.88 273 ILE A N 1
ATOM 2113 C CA . ILE A 1 273 ? -10.418 12.287 22.251 1.00 97.88 273 ILE A CA 1
ATOM 2114 C C . ILE A 1 273 ? -11.060 11.187 23.100 1.00 97.88 273 ILE A C 1
ATOM 2116 O O . ILE A 1 273 ? -11.932 10.477 22.600 1.00 97.88 273 ILE A O 1
ATOM 2120 N N . GLN A 1 274 ? -10.709 11.092 24.384 1.00 97.69 274 GLN A N 1
ATOM 2121 C CA . GLN A 1 274 ? -11.345 10.152 25.307 1.00 97.69 274 GLN A CA 1
ATOM 2122 C C . GLN A 1 274 ? -12.846 10.439 25.448 1.00 97.69 274 GLN A C 1
ATOM 2124 O O . GLN A 1 274 ? -13.658 9.524 25.362 1.00 97.69 274 GLN A O 1
ATOM 2129 N N . GLY A 1 275 ? -13.242 11.712 25.550 1.00 97.81 275 GLY A N 1
ATOM 2130 C CA . GLY A 1 275 ? -14.652 12.097 25.598 1.00 97.81 275 GLY A CA 1
ATOM 2131 C C . GLY A 1 275 ? -15.440 11.657 24.359 1.00 97.81 275 GLY A C 1
ATOM 2132 O O . GLY A 1 275 ? -16.570 11.189 24.491 1.00 97.81 275 GLY A O 1
ATOM 2133 N N . LEU A 1 276 ? -14.852 11.746 23.159 1.00 98.06 276 LEU A N 1
ATOM 2134 C CA . LEU A 1 276 ? -15.477 11.232 21.934 1.00 98.06 276 LEU A CA 1
ATOM 2135 C C . LEU A 1 276 ? -15.652 9.708 21.972 1.00 98.06 276 LEU A C 1
ATOM 2137 O O . LEU A 1 276 ? -16.702 9.218 21.556 1.00 98.06 276 LEU A O 1
ATOM 2141 N N . ILE A 1 277 ? -14.648 8.987 22.475 1.00 98.25 277 ILE A N 1
ATOM 2142 C CA . ILE A 1 277 ? -14.648 7.525 22.620 1.00 98.25 277 ILE A CA 1
ATOM 2143 C C . ILE A 1 277 ? -15.719 7.062 23.618 1.00 98.25 277 ILE A C 1
ATOM 2145 O O . ILE A 1 277 ? -16.434 6.101 23.344 1.00 98.25 277 ILE A O 1
ATOM 2149 N N . ASP A 1 278 ? -15.863 7.768 24.738 1.00 97.19 278 ASP A N 1
ATOM 2150 C CA . ASP A 1 278 ? -16.801 7.405 25.804 1.00 97.19 278 ASP A CA 1
ATOM 2151 C C . ASP A 1 278 ? -18.253 7.769 25.454 1.00 97.19 278 ASP A C 1
ATOM 2153 O O . ASP A 1 278 ? -19.192 7.079 25.856 1.00 97.19 278 ASP A O 1
ATOM 2157 N N . THR A 1 279 ? -18.454 8.856 24.700 1.00 97.44 279 THR A N 1
ATOM 2158 C CA . THR A 1 279 ? -19.796 9.372 24.376 1.00 97.44 279 THR A CA 1
ATOM 2159 C C . THR A 1 279 ? -20.478 8.574 23.265 1.00 97.44 279 THR A C 1
ATOM 2161 O O . THR A 1 279 ? -21.699 8.407 23.286 1.00 97.44 279 THR A O 1
ATOM 2164 N N . HIS A 1 280 ? -19.722 8.081 22.279 1.00 97.00 280 HIS A N 1
ATOM 2165 C CA . HIS A 1 280 ? -20.299 7.448 21.093 1.00 97.00 280 HIS A CA 1
ATOM 2166 C C . HIS A 1 280 ? -20.293 5.917 21.203 1.00 97.00 280 HIS A C 1
ATOM 2168 O O . HIS A 1 280 ? -19.255 5.331 21.510 1.00 97.00 280 HIS A O 1
ATOM 2174 N N . PRO A 1 281 ? -21.418 5.229 20.908 1.00 96.31 281 PRO A N 1
ATOM 2175 C CA . PRO A 1 281 ? -21.471 3.766 20.936 1.00 96.31 281 PRO A CA 1
ATOM 2176 C C . PRO A 1 281 ? -20.426 3.114 20.029 1.00 96.31 281 PRO A C 1
ATOM 2178 O O . PRO A 1 281 ? -19.780 2.152 20.442 1.00 96.31 281 PRO A O 1
ATOM 2181 N N . ILE A 1 282 ? -20.246 3.667 18.828 1.00 98.19 282 ILE A N 1
ATOM 2182 C CA . ILE A 1 282 ? -19.155 3.335 17.919 1.00 98.19 282 ILE A CA 1
ATOM 2183 C C . ILE A 1 282 ? -18.439 4.624 17.537 1.00 98.19 282 ILE A C 1
ATOM 2185 O O . ILE A 1 282 ? -19.032 5.510 16.920 1.00 98.19 282 ILE A O 1
ATOM 2189 N N . MET A 1 283 ? -17.152 4.701 17.863 1.00 98.50 283 MET A N 1
ATOM 2190 C CA . MET A 1 283 ? -16.282 5.803 17.472 1.00 98.50 283 MET A CA 1
ATOM 2191 C C . MET A 1 283 ? -15.245 5.307 16.465 1.00 98.50 283 MET A C 1
ATOM 2193 O O . MET A 1 283 ? -14.510 4.357 16.734 1.00 98.50 283 MET A O 1
ATOM 2197 N N . VAL A 1 284 ? -15.169 5.956 15.304 1.00 98.44 284 VAL A N 1
ATOM 2198 C CA . VAL A 1 284 ? -14.189 5.649 14.256 1.00 98.44 284 VAL A CA 1
ATOM 2199 C C . VAL A 1 284 ? -13.341 6.880 13.979 1.00 98.44 284 VAL A C 1
ATOM 2201 O O . VAL A 1 284 ? -13.804 7.859 13.394 1.00 98.44 284 VAL A O 1
ATOM 2204 N N . PHE A 1 285 ? -12.066 6.815 14.339 1.00 98.50 285 PHE A N 1
ATOM 2205 C CA . PHE A 1 285 ? -11.081 7.775 13.857 1.00 98.50 285 PHE A CA 1
ATOM 2206 C C . PHE A 1 285 ? -10.604 7.318 12.481 1.00 98.50 285 PHE A C 1
ATOM 2208 O O . PHE A 1 285 ? -10.173 6.177 12.304 1.00 98.50 285 PHE A O 1
ATOM 2215 N N . SER A 1 286 ? -10.739 8.190 11.491 1.00 94.25 286 SER A N 1
ATOM 2216 C CA . SER A 1 286 ? -10.633 7.885 10.063 1.00 94.25 286 SER A CA 1
ATOM 2217 C C . SER A 1 286 ? -9.701 8.879 9.372 1.00 94.25 286 SER A C 1
ATOM 2219 O O . SER A 1 286 ? -9.404 9.938 9.922 1.00 94.25 286 SER A O 1
ATOM 2221 N N . LYS A 1 287 ? -9.247 8.534 8.162 1.00 85.00 287 LYS A N 1
ATOM 2222 C CA . LYS A 1 287 ? -8.722 9.515 7.208 1.00 85.00 287 LYS A CA 1
ATOM 2223 C C . LYS A 1 287 ? -9.533 9.500 5.920 1.00 85.00 287 LYS A C 1
ATOM 2225 O O . LYS A 1 287 ? -9.814 8.417 5.395 1.00 85.00 287 LYS A O 1
ATOM 2230 N N . THR A 1 288 ? -9.863 10.670 5.373 1.00 73.31 288 THR A N 1
ATOM 2231 C CA . THR A 1 288 ? -10.765 10.788 4.213 1.00 73.31 288 THR A CA 1
ATOM 2232 C C . THR A 1 288 ? -10.248 10.050 2.975 1.00 73.31 288 THR A C 1
ATOM 2234 O O . THR A 1 288 ? -11.025 9.437 2.235 1.00 73.31 288 THR A O 1
ATOM 2237 N N . TYR A 1 289 ? -8.931 10.052 2.768 1.00 70.31 289 TYR A N 1
ATOM 2238 C CA . TYR A 1 289 ? -8.266 9.385 1.650 1.00 70.31 289 TYR A CA 1
ATOM 2239 C C . TYR A 1 289 ? -8.024 7.885 1.883 1.00 70.31 289 TYR A C 1
ATOM 2241 O O . TYR A 1 289 ? -7.792 7.155 0.920 1.00 70.31 289 TYR A O 1
ATOM 2249 N N . CYS A 1 290 ? -8.104 7.397 3.127 1.00 77.56 290 CYS A N 1
ATOM 2250 C CA . CYS A 1 290 ? -7.714 6.031 3.468 1.00 77.56 290 CYS A CA 1
ATOM 2251 C C . CYS A 1 290 ? -8.768 4.998 3.012 1.00 77.56 290 CYS A C 1
ATOM 2253 O O . CYS A 1 290 ? -9.910 5.018 3.492 1.00 77.56 290 CYS A O 1
ATOM 2255 N N . PRO A 1 291 ? -8.415 4.041 2.127 1.00 67.75 291 PRO A N 1
ATOM 2256 C CA . PRO A 1 291 ? -9.352 3.016 1.670 1.00 67.75 291 PRO A CA 1
ATOM 2257 C C . PRO A 1 291 ? -9.774 2.059 2.795 1.00 67.75 291 PRO A C 1
ATOM 2259 O O . PRO A 1 291 ? -10.931 1.644 2.826 1.00 67.75 291 PRO A O 1
ATOM 2262 N N . TYR A 1 292 ? -8.896 1.765 3.761 1.00 76.62 292 TYR A N 1
ATOM 2263 C CA . TYR A 1 292 ? -9.235 0.933 4.921 1.00 76.62 292 TYR A CA 1
ATOM 2264 C C . TYR A 1 292 ? -10.272 1.604 5.820 1.00 76.62 292 TYR A C 1
ATOM 2266 O O . TYR A 1 292 ? -11.208 0.948 6.277 1.00 76.62 292 TYR A O 1
ATOM 2274 N N . SER A 1 293 ? -10.165 2.921 6.025 1.00 81.62 293 SER A N 1
ATOM 2275 C CA . SER A 1 293 ? -11.170 3.674 6.777 1.00 81.62 293 SER A CA 1
ATOM 2276 C C . SER A 1 293 ? -12.509 3.707 6.040 1.00 81.62 293 SER A C 1
ATOM 2278 O O . SER A 1 293 ? -13.552 3.534 6.669 1.00 81.62 293 SER A O 1
ATOM 2280 N N . LYS A 1 294 ? -12.509 3.861 4.706 1.00 81.62 294 LYS A N 1
ATOM 2281 C CA . LYS A 1 294 ? -13.734 3.753 3.889 1.00 81.62 294 LYS A CA 1
ATOM 2282 C C . LYS A 1 294 ? -14.380 2.371 4.016 1.00 81.62 294 LYS A C 1
ATOM 2284 O O . LYS A 1 294 ? -15.582 2.299 4.258 1.00 81.62 294 LYS A O 1
ATOM 2289 N N . ALA A 1 295 ? -13.593 1.302 3.906 1.00 80.50 295 ALA A N 1
ATOM 2290 C CA . ALA A 1 295 ? -14.079 -0.071 4.017 1.00 80.50 295 ALA A CA 1
ATOM 2291 C C . ALA A 1 295 ? -14.652 -0.375 5.410 1.00 80.50 295 ALA A C 1
ATOM 2293 O O . ALA A 1 295 ? -15.765 -0.882 5.507 1.00 80.50 295 ALA A O 1
ATOM 2294 N N . ALA A 1 296 ? -13.948 -0.002 6.485 1.00 90.06 296 ALA A N 1
ATOM 2295 C CA . ALA A 1 296 ? -14.431 -0.198 7.852 1.00 90.06 296 ALA A CA 1
ATOM 2296 C C . ALA A 1 296 ? -15.729 0.576 8.125 1.00 90.06 296 ALA A C 1
ATOM 2298 O O . ALA A 1 296 ? -16.672 0.017 8.679 1.00 90.06 296 ALA A O 1
ATOM 2299 N N . LYS A 1 297 ? -15.817 1.839 7.679 1.00 94.88 297 LYS A N 1
ATOM 2300 C CA . LYS A 1 297 ? -17.059 2.623 7.765 1.00 94.88 297 LYS A CA 1
ATOM 2301 C C . LYS A 1 297 ? -18.196 1.962 6.988 1.00 94.88 297 LYS A C 1
ATOM 2303 O O . LYS A 1 297 ? -19.312 1.931 7.488 1.00 94.88 297 LYS A O 1
ATOM 2308 N N . GLY A 1 298 ? -17.923 1.443 5.790 1.00 90.06 298 GLY A N 1
ATOM 2309 C CA . GLY A 1 298 ? -18.907 0.720 4.982 1.00 90.06 298 GLY A CA 1
ATOM 2310 C C . GLY A 1 298 ? -19.438 -0.529 5.686 1.00 90.06 298 GLY A C 1
ATOM 2311 O O . GLY A 1 298 ? -20.649 -0.686 5.794 1.00 90.06 298 GLY A O 1
ATOM 2312 N N . LEU A 1 299 ? -18.538 -1.358 6.225 1.00 93.25 299 LEU A N 1
ATOM 2313 C CA . LEU A 1 299 ? -18.893 -2.567 6.971 1.00 93.25 299 LEU A CA 1
ATOM 2314 C C . LEU A 1 299 ? -19.704 -2.243 8.231 1.00 93.25 299 LEU A C 1
ATOM 2316 O O . LEU A 1 299 ? -20.744 -2.836 8.466 1.00 93.25 299 LEU A O 1
ATOM 2320 N N . LEU A 1 300 ? -19.288 -1.265 9.037 1.00 96.62 300 LEU A N 1
ATOM 2321 C CA . LEU A 1 300 ? -20.063 -0.886 10.222 1.00 96.62 300 LEU A CA 1
ATOM 2322 C C . LEU A 1 300 ? -21.448 -0.342 9.836 1.00 96.62 300 LEU A C 1
ATOM 2324 O O . LEU A 1 300 ? -22.445 -0.690 10.468 1.00 96.62 300 LEU A O 1
ATOM 2328 N N . ARG A 1 301 ? -21.531 0.470 8.771 1.00 95.69 301 ARG A N 1
ATOM 2329 C CA . ARG A 1 301 ? -22.796 1.046 8.283 1.00 95.69 301 ARG A CA 1
ATOM 2330 C C . ARG A 1 301 ? -23.764 0.008 7.724 1.00 95.69 301 ARG A C 1
ATOM 2332 O O . ARG A 1 301 ? -24.949 0.304 7.655 1.00 95.69 301 ARG A O 1
ATOM 2339 N N . SER A 1 302 ? -23.309 -1.191 7.347 1.00 94.69 302 SER A N 1
ATOM 2340 C CA . SER A 1 302 ? -24.234 -2.282 7.009 1.00 94.69 302 SER A CA 1
ATOM 2341 C C . SER A 1 302 ? -24.897 -2.904 8.241 1.00 94.69 302 SER A C 1
ATOM 2343 O O . SER A 1 302 ? -25.858 -3.650 8.090 1.00 94.69 302 SER A O 1
ATOM 2345 N N . TYR A 1 303 ? -24.405 -2.606 9.447 1.00 94.44 303 TYR A N 1
ATOM 2346 C CA . TYR A 1 303 ? -24.925 -3.138 10.704 1.00 94.44 303 TYR A CA 1
ATOM 2347 C C . TYR A 1 303 ? -25.697 -2.117 11.535 1.00 94.44 303 TYR A C 1
ATOM 2349 O O . TYR A 1 303 ? -26.659 -2.501 12.189 1.00 94.44 303 TYR A O 1
ATOM 2357 N N . THR A 1 304 ? -25.292 -0.847 11.553 1.00 95.38 304 THR A N 1
ATOM 2358 C CA . THR A 1 304 ? -25.873 0.162 12.450 1.00 95.38 304 THR A CA 1
ATOM 2359 C C . THR A 1 304 ? -25.686 1.586 11.921 1.00 95.38 304 THR A C 1
ATOM 2361 O O . THR A 1 304 ? -24.751 1.869 11.171 1.00 95.38 304 THR A O 1
ATOM 2364 N N . ASN A 1 305 ? -26.565 2.495 12.351 1.00 92.56 305 ASN A N 1
ATOM 2365 C CA . ASN A 1 305 ? -26.416 3.938 12.150 1.00 92.56 305 ASN A CA 1
ATOM 2366 C C . ASN A 1 305 ? -25.690 4.639 13.314 1.00 92.56 305 ASN A C 1
ATOM 2368 O O . ASN A 1 305 ? -25.353 5.813 13.182 1.00 92.56 305 ASN A O 1
ATOM 2372 N N . ASP A 1 306 ? -25.409 3.945 14.423 1.00 93.75 306 ASP A N 1
ATOM 2373 C CA . ASP A 1 306 ? -24.839 4.519 15.656 1.00 93.75 306 ASP A CA 1
ATOM 2374 C C . ASP A 1 306 ? -23.313 4.739 15.565 1.00 93.75 306 ASP A C 1
ATOM 2376 O O . ASP A 1 306 ? -22.568 4.525 16.525 1.00 93.75 306 ASP A O 1
ATOM 2380 N N . ILE A 1 307 ? -22.830 5.150 14.389 1.00 97.06 307 ILE A N 1
ATOM 2381 C CA . ILE A 1 307 ? -21.409 5.330 14.080 1.00 97.06 307 ILE A CA 1
ATOM 2382 C C . ILE A 1 307 ? -21.082 6.813 14.049 1.00 97.06 307 ILE A C 1
ATOM 2384 O O . ILE A 1 307 ? -21.566 7.551 13.189 1.00 97.06 307 ILE A O 1
ATOM 2388 N N . HIS A 1 308 ? -20.172 7.225 14.924 1.00 98.25 308 HIS A N 1
ATOM 2389 C CA . HIS A 1 308 ? -19.536 8.529 14.853 1.00 98.25 308 HIS A CA 1
ATOM 2390 C C . HIS A 1 308 ? -18.164 8.424 14.189 1.00 98.25 308 HIS A C 1
ATOM 2392 O O . HIS A 1 308 ? -17.408 7.481 14.431 1.00 98.25 308 HIS A O 1
ATOM 2398 N N . VAL A 1 309 ? -17.842 9.394 13.334 1.00 98.19 309 VAL A N 1
ATOM 2399 C CA . VAL A 1 309 ? -16.588 9.423 12.576 1.00 98.19 309 VAL A CA 1
ATOM 2400 C C . VAL A 1 309 ? -15.905 10.765 12.783 1.00 98.19 309 VAL A C 1
ATOM 2402 O O . VAL A 1 309 ? -16.506 11.798 12.501 1.00 98.19 309 VAL A O 1
ATOM 2405 N N . LEU A 1 310 ? -14.637 10.738 13.198 1.00 97.56 310 LEU A N 1
ATOM 2406 C CA . LEU A 1 310 ? -13.748 11.898 13.135 1.00 97.56 310 LEU A CA 1
ATOM 2407 C C . LEU A 1 310 ? -12.737 11.676 12.008 1.00 97.56 310 LEU A C 1
ATOM 2409 O O . LEU A 1 310 ? -11.953 10.726 12.057 1.00 97.56 310 LEU A O 1
ATOM 2413 N N . GLU A 1 311 ? -12.764 12.538 10.994 1.00 95.44 311 GLU A N 1
ATOM 2414 C CA . GLU A 1 311 ? -11.786 12.531 9.901 1.00 95.44 311 GLU A CA 1
ATOM 2415 C C . GLU A 1 311 ? -10.544 13.315 10.337 1.00 95.44 311 GLU A C 1
ATOM 2417 O O . GLU A 1 311 ? -10.494 14.540 10.255 1.00 95.44 311 GLU A O 1
ATOM 2422 N N . VAL A 1 312 ? -9.551 12.598 10.860 1.00 94.56 312 VAL A N 1
ATOM 2423 C CA . VAL A 1 312 ? -8.396 13.181 11.554 1.00 94.56 312 VAL A CA 1
ATOM 2424 C C . VAL A 1 312 ? -7.504 13.991 10.613 1.00 94.56 312 VAL A C 1
ATOM 2426 O O . VAL A 1 312 ? -6.902 14.970 11.035 1.00 94.56 312 VAL A O 1
ATOM 2429 N N . ASP A 1 313 ? -7.452 13.646 9.326 1.00 87.56 313 ASP A N 1
ATOM 2430 C CA . ASP A 1 313 ? -6.712 14.408 8.314 1.00 87.56 313 ASP A CA 1
ATOM 2431 C C . ASP A 1 313 ? -7.288 15.804 8.032 1.00 87.56 313 ASP A C 1
ATOM 2433 O O . ASP A 1 313 ? -6.601 16.625 7.427 1.00 87.56 313 ASP A O 1
ATOM 2437 N N . LEU A 1 314 ? -8.518 16.085 8.472 1.00 89.56 314 LEU A N 1
ATOM 2438 C CA . LEU A 1 314 ? -9.135 17.410 8.371 1.00 89.56 314 LEU A CA 1
ATOM 2439 C C . LEU A 1 314 ? -8.942 18.257 9.640 1.00 89.56 314 LEU A C 1
ATOM 2441 O O . LEU A 1 314 ? -9.253 19.450 9.637 1.00 89.56 314 LEU A O 1
ATOM 2445 N N . GLU A 1 315 ? -8.421 17.667 10.717 1.00 91.56 315 GLU A N 1
ATOM 2446 C CA . GLU A 1 315 ? -8.165 18.357 11.978 1.00 91.56 315 GLU A CA 1
ATOM 2447 C C . GLU A 1 315 ? -6.806 19.075 11.944 1.00 91.56 315 GLU A C 1
ATOM 2449 O O . GLU A 1 315 ? -5.818 18.588 11.390 1.00 91.56 315 GLU A O 1
ATOM 2454 N N . LYS A 1 316 ? -6.725 20.248 12.584 1.00 88.06 316 LYS A N 1
ATOM 2455 C CA . LYS A 1 316 ? -5.488 21.058 12.628 1.00 88.06 316 LYS A CA 1
ATOM 2456 C C . LYS A 1 316 ? -4.350 20.364 13.383 1.00 88.06 316 LYS A C 1
ATOM 2458 O O . LYS A 1 316 ? -3.183 20.697 13.194 1.00 88.06 316 LYS A O 1
ATOM 2463 N N . ASP A 1 317 ? -4.705 19.434 14.254 1.00 90.44 317 ASP A N 1
ATOM 2464 C CA . ASP A 1 317 ? -3.864 18.704 15.188 1.00 90.44 317 ASP A CA 1
ATOM 2465 C C . ASP A 1 317 ? -3.724 17.211 14.826 1.00 90.44 317 ASP A C 1
ATOM 2467 O O . ASP A 1 317 ? -3.381 16.419 15.699 1.00 90.44 317 ASP A O 1
ATOM 2471 N N . ASP A 1 318 ? -3.900 16.817 13.549 1.00 88.81 318 ASP A N 1
ATOM 2472 C CA . ASP A 1 318 ? -3.762 15.427 13.035 1.00 88.81 318 ASP A CA 1
ATOM 2473 C C . ASP A 1 318 ? -2.594 14.654 13.674 1.00 88.81 318 ASP A C 1
ATOM 2475 O O . ASP A 1 318 ? -2.759 13.557 14.212 1.00 88.81 318 ASP A O 1
ATOM 2479 N N . ALA A 1 319 ? -1.398 15.251 13.668 1.00 87.50 319 ALA A N 1
ATOM 2480 C CA . ALA A 1 319 ? -0.193 14.613 14.194 1.00 87.50 319 ALA A CA 1
ATOM 2481 C C . ALA A 1 319 ? -0.259 14.346 15.707 1.00 87.50 319 ALA A C 1
ATOM 2483 O O . ALA A 1 319 ? 0.221 13.307 16.164 1.00 87.50 319 ALA A O 1
ATOM 2484 N N . ASP A 1 320 ? -0.839 15.262 16.483 1.00 92.69 320 ASP A N 1
ATOM 2485 C CA . ASP A 1 320 ? -0.978 15.107 17.931 1.00 92.69 320 ASP A CA 1
ATOM 2486 C C . ASP A 1 320 ? -2.152 14.172 18.266 1.00 92.69 320 ASP A C 1
ATOM 2488 O O . ASP A 1 320 ? -2.000 13.302 19.124 1.00 92.69 320 ASP A O 1
ATOM 2492 N N . ILE A 1 321 ? -3.255 14.229 17.507 1.00 94.56 321 ILE A N 1
ATOM 2493 C CA . ILE A 1 321 ? -4.370 13.275 17.606 1.00 94.56 321 ILE A CA 1
ATOM 2494 C C . ILE A 1 321 ? -3.868 11.849 17.367 1.00 94.56 321 ILE A C 1
ATOM 2496 O O . ILE A 1 321 ? -4.193 10.952 18.141 1.00 94.56 321 ILE A O 1
ATOM 2500 N N . LYS A 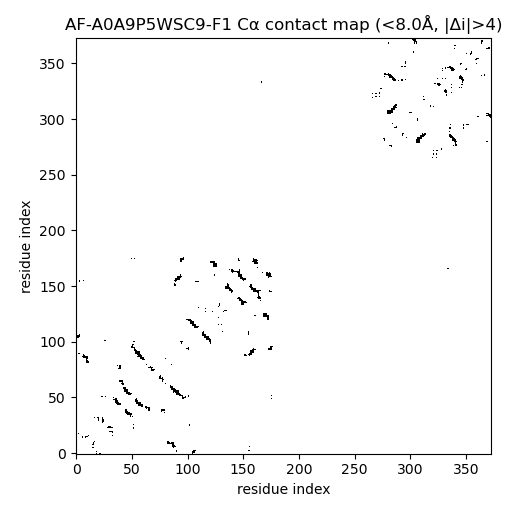1 322 ? -3.029 11.615 16.348 1.00 92.06 322 LYS A N 1
ATOM 2501 C CA . LYS A 1 322 ? -2.452 10.286 16.084 1.00 92.06 322 LYS A CA 1
ATOM 2502 C C . LYS A 1 322 ? -1.643 9.761 17.277 1.00 92.06 322 LYS A C 1
ATOM 2504 O O . LYS A 1 322 ? -1.761 8.583 17.621 1.00 92.06 322 LYS A O 1
ATOM 2509 N N . LYS A 1 323 ? -0.833 10.609 17.923 1.00 91.31 323 LYS A N 1
ATOM 2510 C CA . LYS A 1 323 ? -0.053 10.224 19.117 1.00 91.31 323 LYS A CA 1
ATOM 2511 C C . LYS A 1 323 ? -0.970 9.862 20.283 1.00 91.31 323 LYS A C 1
ATOM 2513 O O . LYS A 1 323 ? -0.795 8.807 20.890 1.00 91.31 323 LYS A O 1
ATOM 2518 N N . VAL A 1 324 ? -1.965 10.707 20.550 1.00 95.06 324 VAL A N 1
ATOM 2519 C CA . VAL A 1 324 ? -2.975 10.494 21.595 1.00 95.06 324 VAL A CA 1
ATOM 2520 C C . VAL A 1 324 ? -3.744 9.195 21.355 1.00 95.06 324 VAL A C 1
ATOM 2522 O O . VAL A 1 324 ? -3.838 8.361 22.252 1.00 95.06 324 VAL A O 1
ATOM 2525 N N . LEU A 1 325 ? -4.220 8.964 20.131 1.00 95.94 325 LEU A N 1
ATOM 2526 C CA . LEU A 1 325 ? -4.917 7.732 19.763 1.00 95.94 325 LEU A CA 1
ATOM 2527 C C . LEU A 1 325 ? -4.036 6.500 19.937 1.00 95.94 325 LEU A C 1
ATOM 2529 O O . LEU A 1 325 ? -4.509 5.500 20.460 1.00 95.94 325 LEU A O 1
ATOM 2533 N N . THR A 1 326 ? -2.756 6.579 19.564 1.00 90.19 326 THR A N 1
ATOM 2534 C CA . THR A 1 326 ? -1.810 5.470 19.759 1.00 90.19 326 THR A CA 1
ATOM 2535 C C . THR A 1 326 ? -1.668 5.115 21.240 1.00 90.19 326 THR A C 1
ATOM 2537 O O . THR A 1 326 ? -1.605 3.937 21.590 1.00 90.19 326 THR A O 1
ATOM 2540 N N . LYS A 1 327 ? -1.657 6.120 22.123 1.00 91.19 327 LYS A N 1
ATOM 2541 C CA . LYS A 1 327 ? -1.618 5.926 23.578 1.00 91.19 327 LYS A CA 1
ATOM 2542 C C . LYS A 1 327 ? -2.912 5.292 24.101 1.00 91.19 327 LYS A C 1
ATOM 2544 O O . LYS A 1 327 ? -2.839 4.304 24.828 1.00 91.19 327 LYS A O 1
ATOM 2549 N N . ILE A 1 328 ? -4.075 5.826 23.718 1.00 93.06 328 ILE A N 1
ATOM 2550 C CA . ILE A 1 328 ? -5.392 5.344 24.176 1.00 93.06 328 ILE A CA 1
ATOM 2551 C C . ILE A 1 328 ? -5.682 3.930 23.648 1.00 93.06 328 ILE A C 1
ATOM 2553 O O . ILE A 1 328 ? -6.166 3.077 24.383 1.00 93.06 328 ILE A O 1
ATOM 2557 N N . ALA A 1 329 ? -5.323 3.641 22.397 1.00 92.31 329 ALA A N 1
ATOM 2558 C CA . ALA A 1 329 ? -5.563 2.361 21.734 1.00 92.31 329 ALA A CA 1
ATOM 2559 C C . ALA A 1 329 ? -4.486 1.295 22.030 1.00 92.31 329 ALA A C 1
ATOM 2561 O O . ALA A 1 329 ? -4.289 0.379 21.232 1.00 92.31 329 ALA A O 1
ATOM 2562 N N . HIS A 1 330 ? -3.760 1.421 23.146 1.00 90.12 330 HIS A N 1
ATOM 2563 C CA . HIS A 1 330 ? -2.733 0.470 23.596 1.00 90.12 330 HIS A CA 1
ATOM 2564 C C . HIS A 1 330 ? -1.655 0.138 22.545 1.00 90.12 330 HIS A C 1
ATOM 2566 O O . HIS A 1 330 ? -1.203 -1.000 22.431 1.00 90.12 330 HIS A O 1
ATOM 2572 N N . GLY A 1 331 ? -1.220 1.143 21.782 1.00 80.44 331 GLY A N 1
ATOM 2573 C CA . GLY A 1 331 ? -0.159 1.025 20.780 1.00 80.44 331 GLY A CA 1
ATOM 2574 C C . GLY A 1 331 ? -0.646 0.860 19.339 1.00 80.44 331 GLY A C 1
ATOM 2575 O O . GLY A 1 331 ? 0.177 0.923 18.424 1.00 80.44 331 GLY A O 1
ATOM 2576 N N . HIS A 1 332 ? -1.954 0.705 19.099 1.00 82.81 332 HIS A N 1
ATOM 2577 C CA . HIS A 1 332 ? -2.504 0.723 17.739 1.00 82.81 332 HIS A CA 1
ATOM 2578 C C . HIS A 1 332 ? -2.354 2.115 17.112 1.00 82.81 332 HIS A C 1
ATOM 2580 O O . HIS A 1 332 ? -2.944 3.084 17.581 1.00 82.81 332 HIS A O 1
ATOM 2586 N N . SER A 1 333 ? -1.556 2.215 16.048 1.00 82.88 333 SER A N 1
ATOM 2587 C CA . SER A 1 333 ? -1.098 3.493 15.477 1.00 82.88 333 SER A CA 1
ATOM 2588 C C . SER A 1 333 ? -1.521 3.727 14.019 1.00 82.88 333 SER A C 1
ATOM 2590 O O . SER A 1 333 ? -0.994 4.628 13.354 1.00 82.88 333 SER A O 1
ATOM 2592 N N . THR A 1 334 ? -2.467 2.932 13.508 1.00 83.69 334 THR A N 1
ATOM 2593 C CA . THR A 1 334 ? -2.977 3.017 12.125 1.00 83.69 334 THR A CA 1
ATOM 2594 C C . THR A 1 334 ? -4.417 3.518 12.072 1.00 83.69 334 THR A C 1
ATOM 2596 O O . THR A 1 334 ? -5.140 3.483 13.069 1.00 83.69 334 THR A O 1
ATOM 2599 N N . PHE A 1 335 ? -4.834 4.002 10.897 1.00 89.06 335 PHE A N 1
ATOM 2600 C CA . PHE A 1 335 ? -6.226 4.360 10.632 1.00 89.06 335 PHE A CA 1
ATOM 2601 C C . PHE A 1 335 ? -6.892 3.294 9.745 1.00 89.06 335 PHE A C 1
ATOM 2603 O O . PHE A 1 335 ? -6.294 2.847 8.768 1.00 89.06 335 PHE A O 1
ATOM 2610 N N . PRO A 1 336 ? -8.152 2.915 10.010 1.00 97.69 336 PRO A N 1
ATOM 2611 C CA . PRO A 1 336 ? -9.008 3.443 11.068 1.00 97.69 336 PRO A CA 1
ATOM 2612 C C . PRO A 1 336 ? -8.568 2.979 12.468 1.00 97.69 336 PRO A C 1
ATOM 2614 O O . PRO A 1 336 ? -7.976 1.914 12.610 1.00 97.69 336 PRO A O 1
ATOM 2617 N N . SER A 1 337 ? -8.879 3.781 13.485 1.00 97.56 337 SER A N 1
ATOM 2618 C CA . SER A 1 337 ? -8.833 3.363 14.891 1.00 97.56 337 SER A CA 1
ATOM 2619 C C . SER A 1 337 ? -10.270 3.315 15.400 1.00 97.56 337 SER A C 1
ATOM 2621 O O . SER A 1 337 ? -10.978 4.326 15.354 1.00 97.56 337 SER A O 1
ATOM 2623 N N . ILE A 1 338 ? -10.732 2.117 15.755 1.00 98.44 338 ILE A N 1
ATOM 2624 C CA . ILE A 1 338 ? -12.148 1.801 15.970 1.00 98.44 338 ILE A CA 1
ATOM 2625 C C . ILE A 1 338 ? -12.373 1.460 17.437 1.00 98.44 338 ILE A C 1
ATOM 2627 O O . ILE A 1 338 ? -11.644 0.645 17.999 1.00 98.44 338 ILE A O 1
ATOM 2631 N N . PHE A 1 339 ? -13.417 2.037 18.028 1.00 98.44 339 PHE A N 1
ATOM 2632 C CA . PHE A 1 339 ? -13.816 1.784 19.407 1.00 98.44 339 PHE A CA 1
ATOM 2633 C C . PHE A 1 339 ? -15.299 1.443 19.493 1.00 98.44 339 PHE A C 1
ATOM 2635 O O . PHE A 1 339 ? -16.121 2.119 18.870 1.00 98.44 339 PHE A O 1
ATOM 2642 N N . PHE A 1 340 ? -15.643 0.444 20.307 1.00 98.06 340 PHE A N 1
ATOM 2643 C CA . PHE A 1 340 ? -17.024 0.135 20.681 1.00 98.06 340 PHE A CA 1
ATOM 2644 C C . PHE A 1 340 ? -17.200 0.339 22.183 1.00 98.06 340 PHE A C 1
ATOM 2646 O O . PHE A 1 340 ? -16.524 -0.316 22.972 1.00 98.06 340 PHE A O 1
ATOM 2653 N N . LYS A 1 341 ? -18.113 1.229 22.591 1.00 96.50 341 LYS A N 1
ATOM 2654 C CA . LYS A 1 341 ? -18.399 1.529 24.010 1.00 96.50 341 LYS A CA 1
ATOM 2655 C C . LYS A 1 341 ? -17.124 1.747 24.847 1.00 96.50 341 LYS A C 1
ATOM 2657 O O . LYS A 1 341 ? -16.986 1.195 25.935 1.00 96.50 341 LYS A O 1
ATOM 2662 N N . GLY A 1 342 ? -16.184 2.525 24.315 1.00 94.75 342 GLY A N 1
ATOM 2663 C CA . GLY A 1 342 ? -14.911 2.820 24.974 1.00 94.75 342 GLY A CA 1
ATOM 2664 C C . GLY A 1 342 ? -13.790 1.795 24.761 1.00 94.75 342 GLY A C 1
ATOM 2665 O O . GLY A 1 342 ? -12.625 2.118 24.974 1.00 94.75 342 GLY A O 1
ATOM 2666 N N . GLU A 1 343 ? -14.094 0.578 24.306 1.00 96.12 343 GLU A N 1
ATOM 2667 C CA . GLU A 1 343 ? -13.097 -0.474 24.088 1.00 96.12 343 GLU A CA 1
ATOM 2668 C C . GLU A 1 343 ? -12.477 -0.375 22.690 1.00 96.12 343 GLU A C 1
ATOM 2670 O O . GLU A 1 343 ? -13.196 -0.322 21.691 1.00 96.12 343 GLU A O 1
ATOM 2675 N N . SER A 1 344 ? -11.141 -0.391 22.615 1.00 96.19 344 SER A N 1
ATOM 2676 C CA . SER A 1 344 ? -10.411 -0.429 21.343 1.00 96.19 344 SER A CA 1
ATOM 2677 C C . SER A 1 344 ? -10.603 -1.773 20.643 1.00 96.19 344 SER A C 1
ATOM 2679 O O . SER A 1 344 ? -10.287 -2.826 21.192 1.00 96.19 344 SER A O 1
ATOM 2681 N N . ILE A 1 345 ? -11.077 -1.719 19.403 1.00 97.00 345 ILE A N 1
ATOM 2682 C CA . ILE A 1 345 ? -11.221 -2.871 18.507 1.00 97.00 345 ILE A CA 1
ATOM 2683 C C . ILE A 1 345 ? -9.985 -3.031 17.619 1.00 97.00 345 ILE A C 1
ATOM 2685 O O . ILE A 1 345 ? -9.703 -4.133 17.160 1.00 97.00 345 ILE A O 1
ATOM 2689 N N . GLY A 1 346 ? -9.235 -1.947 17.398 1.00 92.38 346 GLY A N 1
ATOM 2690 C CA . GLY A 1 346 ? -8.093 -1.911 16.489 1.00 92.38 346 GLY A CA 1
ATOM 2691 C C . GLY A 1 346 ? -8.459 -1.327 15.126 1.00 92.38 346 GLY A C 1
ATOM 2692 O O . GLY A 1 346 ? -9.132 -0.293 15.038 1.00 92.38 346 GLY A O 1
ATOM 2693 N N . GLY A 1 347 ? -7.964 -1.958 14.061 1.00 91.81 347 GLY A N 1
ATOM 2694 C CA . GLY A 1 347 ? -8.077 -1.474 12.689 1.00 91.81 347 GLY A CA 1
ATOM 2695 C C . GLY A 1 347 ? -9.168 -2.144 11.860 1.00 91.81 347 GLY A C 1
ATOM 2696 O O . GLY A 1 347 ? -10.030 -2.877 12.345 1.00 91.81 347 GLY A O 1
ATOM 2697 N N . ARG A 1 348 ? -9.109 -1.909 10.543 1.00 90.19 348 ARG A N 1
ATOM 2698 C CA . ARG A 1 348 ? -10.017 -2.547 9.578 1.00 90.19 348 ARG A CA 1
ATOM 2699 C C . ARG A 1 348 ? -9.886 -4.070 9.594 1.00 90.19 348 ARG A C 1
ATOM 2701 O O . ARG A 1 348 ? -10.893 -4.750 9.432 1.00 90.19 348 ARG A O 1
ATOM 2708 N N . ASP A 1 349 ? -8.673 -4.598 9.736 1.00 81.06 349 ASP A N 1
ATOM 2709 C CA . ASP A 1 349 ? -8.436 -6.044 9.672 1.00 81.06 349 ASP A CA 1
ATOM 2710 C C . ASP A 1 349 ? -8.947 -6.760 10.926 1.00 81.06 349 ASP A C 1
ATOM 2712 O O . ASP A 1 349 ? -9.521 -7.838 10.807 1.00 81.06 349 ASP A O 1
ATOM 2716 N N . ASP A 1 350 ? -8.837 -6.139 12.105 1.00 92.50 350 ASP A N 1
ATOM 2717 C CA . ASP A 1 350 ? -9.433 -6.658 13.342 1.00 92.50 350 ASP A CA 1
ATOM 2718 C C . ASP A 1 350 ? -10.964 -6.687 13.243 1.00 92.50 350 ASP A C 1
ATOM 2720 O O . ASP A 1 350 ? -11.604 -7.689 13.575 1.00 92.50 350 ASP A O 1
ATOM 2724 N N . LEU A 1 351 ? -11.554 -5.619 12.694 1.00 94.25 351 LEU A N 1
ATOM 2725 C CA . LEU A 1 351 ? -12.986 -5.562 12.419 1.00 94.25 351 LEU A CA 1
ATOM 2726 C C . LEU A 1 351 ? -13.418 -6.639 11.408 1.00 94.25 351 LEU A C 1
ATOM 2728 O O . LEU A 1 351 ? -14.411 -7.329 11.631 1.00 94.25 351 LEU A O 1
ATOM 2732 N N . GLN A 1 352 ? -12.669 -6.808 10.315 1.00 88.44 352 GLN A N 1
ATOM 2733 C CA . GLN A 1 352 ? -12.946 -7.836 9.310 1.00 88.44 352 GLN A CA 1
ATOM 2734 C C . GLN A 1 352 ? -12.810 -9.244 9.902 1.00 88.44 352 GLN A C 1
ATOM 2736 O O . GLN A 1 352 ? -13.624 -10.108 9.607 1.00 88.44 352 GLN A O 1
ATOM 2741 N N . ALA A 1 353 ? -11.837 -9.481 10.782 1.00 85.62 353 ALA A N 1
ATOM 2742 C CA . ALA A 1 353 ? -11.680 -10.771 11.445 1.00 85.62 353 ALA A CA 1
ATOM 2743 C C . ALA A 1 353 ? -12.876 -11.110 12.353 1.00 85.62 353 ALA A C 1
ATOM 2745 O O . ALA A 1 353 ? -13.257 -12.278 12.454 1.00 85.62 353 ALA A O 1
ATOM 2746 N N . LEU A 1 354 ? -13.493 -10.111 12.999 1.00 92.56 354 LEU A N 1
ATOM 2747 C CA . LEU A 1 354 ? -14.747 -10.302 13.737 1.00 92.56 354 LEU A CA 1
ATOM 2748 C C . LEU A 1 354 ? -15.909 -10.654 12.803 1.00 92.56 354 LEU A C 1
ATOM 2750 O O . LEU A 1 354 ? -16.722 -11.510 13.157 1.00 92.56 354 LEU A O 1
ATOM 2754 N N . GLU A 1 355 ? -15.979 -10.017 11.636 1.00 89.94 355 GLU A N 1
ATOM 2755 C CA . GLU A 1 355 ? -16.990 -10.291 10.612 1.00 89.94 355 GLU A CA 1
ATOM 2756 C C . GLU A 1 355 ? -16.853 -11.706 10.045 1.00 89.94 355 GLU A C 1
ATOM 2758 O O . GLU A 1 355 ? -17.796 -12.492 10.104 1.00 89.94 355 GLU A O 1
ATOM 2763 N N . ASP A 1 356 ? -15.656 -12.071 9.589 1.00 87.88 356 ASP A N 1
ATOM 2764 C CA . ASP A 1 356 ? -15.366 -13.374 8.985 1.00 87.88 356 ASP A CA 1
ATOM 2765 C C . ASP A 1 356 ? -15.584 -14.524 9.982 1.00 87.88 356 ASP A C 1
ATOM 2767 O O . ASP A 1 356 ? -15.963 -15.635 9.610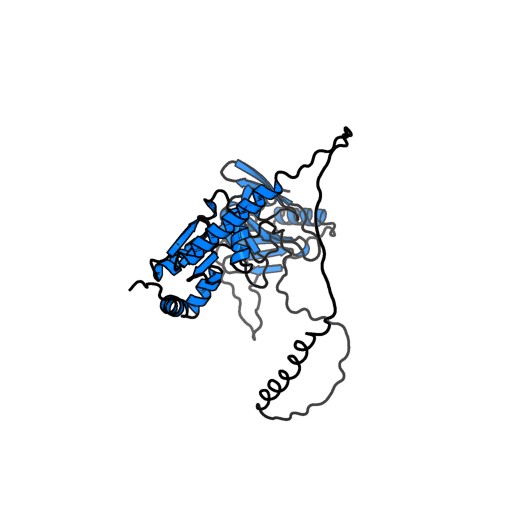 1.00 87.88 356 ASP A O 1
ATOM 2771 N N . ALA A 1 357 ? -15.375 -14.259 11.275 1.00 91.88 357 ALA A N 1
ATOM 2772 C CA . ALA A 1 357 ? -15.661 -15.203 12.350 1.00 91.88 357 ALA A CA 1
ATOM 2773 C C . ALA A 1 357 ? -17.153 -15.272 12.737 1.00 91.88 357 ALA A C 1
ATOM 2775 O O . ALA A 1 357 ? -17.497 -16.037 13.641 1.00 91.88 357 ALA A O 1
ATOM 2776 N N . GLY A 1 358 ? -18.025 -14.464 12.124 1.00 96.19 358 GLY A 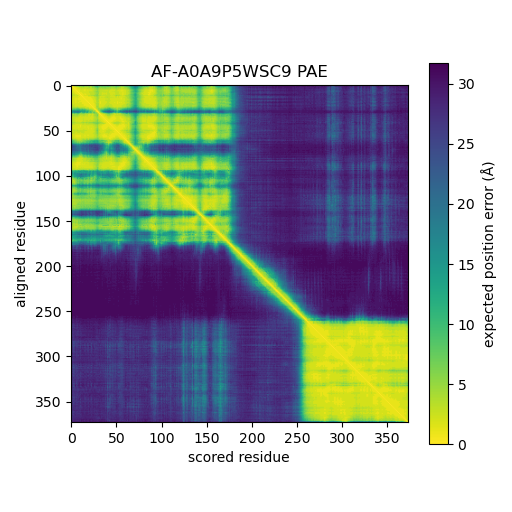N 1
ATOM 2777 C CA . GLY A 1 358 ? -19.446 -14.358 12.464 1.00 96.19 358 GLY A CA 1
ATOM 2778 C C . GLY A 1 358 ? -19.705 -13.773 13.857 1.00 96.19 358 GLY A C 1
ATOM 2779 O O . GLY A 1 358 ? -20.744 -14.035 14.458 1.00 96.19 358 GLY A O 1
ATOM 2780 N N . LYS A 1 359 ? -18.745 -13.024 14.413 1.00 97.44 359 LYS A N 1
ATOM 2781 C CA . LYS A 1 359 ? -18.778 -12.492 15.785 1.00 97.44 359 LYS A CA 1
ATOM 2782 C C . LYS A 1 359 ? -19.132 -11.013 15.860 1.00 97.44 359 LYS A C 1
ATOM 2784 O O . LYS A 1 359 ? -19.475 -10.556 16.948 1.00 97.44 359 LYS A O 1
ATOM 2789 N N . LEU A 1 360 ? -19.070 -10.275 14.750 1.00 96.56 360 LEU A N 1
ATOM 2790 C CA . LEU A 1 360 ? -19.300 -8.829 14.750 1.00 96.56 360 LEU A CA 1
ATOM 2791 C C . LEU A 1 360 ? -20.723 -8.465 15.200 1.00 96.56 360 LEU A C 1
ATOM 2793 O O . LEU A 1 360 ? -20.874 -7.770 16.201 1.00 96.56 360 LEU A O 1
ATOM 2797 N N . ARG A 1 361 ? -21.764 -8.985 14.536 1.00 96.38 361 ARG A N 1
ATOM 2798 C CA . ARG A 1 361 ? -23.164 -8.748 14.941 1.00 96.38 361 ARG A CA 1
ATOM 2799 C C . ARG A 1 361 ? -23.439 -9.145 16.401 1.00 96.38 361 ARG A C 1
ATOM 2801 O O . ARG A 1 361 ? -23.881 -8.273 17.145 1.00 96.38 361 ARG A O 1
ATOM 2808 N N . PRO A 1 362 ? -23.114 -10.375 16.857 1.00 97.06 362 PRO A N 1
ATOM 2809 C CA . PRO A 1 362 ? -23.288 -10.742 18.263 1.00 97.06 362 PRO A CA 1
ATOM 2810 C C . PRO A 1 362 ? -22.574 -9.796 19.231 1.00 97.06 362 PRO A C 1
ATOM 2812 O O . PRO A 1 362 ? -23.103 -9.487 20.297 1.00 97.06 362 PRO A O 1
ATOM 2815 N N . ARG A 1 363 ? -21.377 -9.314 18.869 1.00 96.81 363 ARG A N 1
ATOM 2816 C CA . ARG A 1 363 ? -20.624 -8.369 19.697 1.00 96.81 363 ARG A CA 1
ATOM 2817 C C . ARG A 1 363 ? -21.339 -7.023 19.809 1.00 96.81 363 ARG A C 1
ATOM 2819 O O . ARG A 1 363 ? -21.428 -6.495 20.913 1.00 96.81 363 ARG A O 1
ATOM 2826 N N . LEU A 1 364 ? -21.849 -6.486 18.702 1.00 96.62 364 LEU A N 1
ATOM 2827 C CA . LEU A 1 364 ? -22.589 -5.220 18.684 1.00 96.62 364 LEU A CA 1
ATOM 2828 C C . LEU A 1 364 ? -23.895 -5.314 19.490 1.00 96.62 364 LEU A C 1
ATOM 2830 O O . LEU A 1 364 ? -24.167 -4.452 20.325 1.00 96.62 364 LEU A O 1
ATOM 2834 N N . GLU A 1 365 ? -24.650 -6.400 19.316 1.00 95.81 365 GLU A N 1
ATOM 2835 C CA . GLU A 1 365 ? -25.889 -6.665 20.059 1.00 95.81 365 GLU A CA 1
ATOM 2836 C C . GLU A 1 365 ? -25.627 -6.822 21.566 1.00 95.81 365 GLU A C 1
ATOM 2838 O O . GLU A 1 365 ? -26.334 -6.235 22.384 1.00 95.81 365 GLU A O 1
ATOM 2843 N N . GLN A 1 366 ? -24.563 -7.540 21.951 1.00 96.69 366 GLN A N 1
ATOM 2844 C CA . GLN A 1 366 ? -24.153 -7.683 23.354 1.00 96.69 366 GLN A CA 1
ATOM 2845 C C . GLN A 1 366 ? -23.835 -6.330 24.010 1.00 96.69 366 GLN A C 1
ATOM 2847 O O . GLN A 1 366 ? -24.070 -6.149 25.204 1.00 96.69 366 GLN A O 1
ATOM 2852 N N . LEU A 1 367 ? -23.300 -5.381 23.239 1.00 96.00 367 LEU A N 1
ATOM 2853 C CA . LEU A 1 367 ? -22.990 -4.026 23.696 1.00 96.00 367 LEU A CA 1
ATOM 2854 C C . LEU A 1 367 ? -24.212 -3.088 23.686 1.00 96.00 367 LEU A C 1
ATOM 2856 O O . LEU A 1 367 ? -24.079 -1.906 24.020 1.00 96.00 367 LEU A O 1
ATOM 2860 N N . GLY A 1 368 ? -25.394 -3.596 23.320 1.00 95.25 368 GLY A N 1
ATOM 2861 C CA . GLY A 1 368 ? -26.637 -2.831 23.260 1.00 95.25 368 GLY A CA 1
ATOM 2862 C C . GLY A 1 368 ? -26.639 -1.765 22.163 1.00 95.25 368 GLY A C 1
ATOM 2863 O O . GLY A 1 368 ? -27.272 -0.725 22.332 1.00 95.25 368 GLY A O 1
ATOM 2864 N N . ILE A 1 369 ? -25.885 -1.980 21.081 1.00 95.00 369 ILE A N 1
ATOM 2865 C CA . ILE A 1 369 ? -25.851 -1.082 19.921 1.00 95.00 369 ILE A CA 1
ATOM 2866 C C . ILE A 1 369 ? -27.053 -1.393 19.024 1.00 95.00 369 ILE A C 1
ATOM 2868 O O . ILE A 1 369 ? -27.364 -2.561 18.784 1.00 95.00 369 ILE A O 1
ATOM 2872 N N . SER A 1 370 ? -27.742 -0.354 18.544 1.00 91.56 370 SER A N 1
ATOM 2873 C CA . SER A 1 370 ? -28.945 -0.523 17.729 1.00 91.56 370 SER A CA 1
ATOM 2874 C C . SER A 1 370 ? -28.582 -1.067 16.350 1.00 91.56 370 SER A C 1
ATOM 2876 O O . SER A 1 370 ? -27.757 -0.479 15.651 1.00 91.56 370 SER A O 1
ATOM 2878 N N . MET A 1 371 ? -29.191 -2.177 15.941 1.00 93.81 371 MET A N 1
ATOM 2879 C CA . MET A 1 371 ? -28.902 -2.822 14.659 1.00 93.81 371 MET A CA 1
ATOM 2880 C C . MET A 1 371 ? -29.889 -2.372 13.577 1.00 93.81 371 MET A C 1
ATOM 2882 O O . MET A 1 371 ? -31.057 -2.104 13.853 1.00 93.81 371 MET A O 1
ATOM 2886 N N . LEU A 1 372 ? -29.428 -2.322 12.329 1.00 89.69 372 LEU A N 1
ATOM 2887 C CA . LEU A 1 372 ? -30.298 -2.236 11.161 1.00 89.69 372 LEU A CA 1
ATOM 2888 C C . LEU A 1 372 ? -31.042 -3.569 11.000 1.00 89.69 372 LEU A C 1
ATOM 2890 O O . LEU A 1 372 ? -30.435 -4.644 11.107 1.00 89.69 372 LEU A O 1
ATOM 2894 N N . ASN A 1 373 ? -32.354 -3.463 10.786 1.00 68.62 373 ASN A N 1
ATOM 2895 C CA . ASN A 1 373 ? -33.267 -4.592 10.601 1.00 68.62 373 ASN A CA 1
ATOM 2896 C C . ASN A 1 373 ? -33.055 -5.308 9.269 1.00 68.62 373 ASN A C 1
ATOM 2898 O O . ASN A 1 373 ? -32.837 -4.606 8.255 1.00 68.62 373 ASN A O 1
#

Sequence (373 aa):
MELHSLLGVQPRSTAIESALLEIARSSGDPAVVPAPTVKVYKDAVYYSYHSLGISLNYEPSIPLVPSAYTVRGKDVPAPEPDPLLLKLVAIHLYHSPVDKFKTFPLSFLVHGGSTSIELNLEKKAFEVVQLLGEPEQRVGGGRQGSCWIGYQKSIGLAVDFVGSNWDDRDMSIAISHSPSKKMESLSTKPKPVSFISATFRSRRIRGLIFLLGSLLGFYFLFLTATKHLSSGNAHERLDLDGDGELMDLTQDSPQHGNKVSQESRIVELEKRIQGLIDTHPIMVFSKTYCPYSKAAKGLLRSYTNDIHVLEVDLEKDDADIKKVLTKIAHGHSTFPSIFFKGESIGGRDDLQALEDAGKLRPRLEQLGISMLN

Secondary structure (DSSP, 8-state):
--GGGGTTPPTT-HHHHHHHHHHHHHTTS-S-PPPPEEEE-SS-EEEEEGGGTEEEEEEESS-------EETTEEPPPPPPPGGGEEEEEEEE-B-SSS----EEEEEEETTEEEEEEE-TT-BHHHHHHHH-S-SEEE--STT--EEEEETTTTSEEEEES-S-TT-TTPBBPB--------------PPPP------------SSSSSSSSSSSSSSSSS----------------------------------SSHHHHHHHHHHHHHHHHHHHHH-SEEEEE-TT-HHHHHHHHHHHTT-S-EEEEEGGGSTTHHHHHHHHHHHTTT--SS-EEEETTEEEESHHHHHHHHHTT-HHHHHHHTTPPPP-

Solvent-accessible surface area (backbone atoms only — not comparable to full-atom values): 22742 Å² total; per-residue (Å²): 120,57,63,55,77,50,56,65,42,41,69,90,34,70,68,54,50,52,50,47,42,52,51,28,47,76,62,76,46,68,92,60,68,72,83,55,52,76,48,78,48,46,70,40,36,35,40,31,30,56,74,77,17,38,29,44,33,21,36,51,80,58,78,47,79,63,64,62,48,68,59,92,87,40,82,40,79,45,77,85,70,66,45,90,46,30,26,26,46,27,44,36,41,31,21,16,85,83,41,82,49,70,70,43,57,38,53,46,74,56,93,92,40,86,46,74,45,74,48,41,60,81,47,28,52,49,58,52,34,72,73,72,43,84,60,82,38,77,49,47,57,48,102,86,39,59,19,34,43,23,34,44,88,81,72,24,34,30,42,31,20,43,41,42,48,86,86,46,58,79,23,27,53,10,66,60,75,73,91,69,92,77,77,76,80,85,70,92,68,89,78,82,89,78,81,91,80,92,84,88,83,78,97,76,87,88,83,81,80,83,84,81,81,84,83,84,82,81,85,84,83,84,89,92,79,90,89,86,87,82,89,80,84,90,80,92,78,92,82,85,90,82,84,89,88,89,81,82,87,81,92,79,84,81,93,66,78,68,62,64,60,52,53,56,50,51,53,53,48,46,51,52,54,50,49,50,32,63,72,27,61,24,26,34,42,29,35,87,85,39,65,48,22,53,49,41,52,51,58,48,56,74,42,25,82,64,65,46,76,47,50,38,75,78,44,96,52,35,73,59,51,50,54,46,46,17,62,75,45,76,65,48,76,60,70,18,38,33,27,50,70,56,41,68,60,42,39,41,64,50,51,46,52,30,48,79,68,69,41,40,67,61,51,40,52,74,70,70,48,68,66,62,130

Mean predicted aligned error: 20.42 Å

pLDDT: mean 70.84, std 23.37, range [23.88, 98.5]

Radius of gyration: 32.12 Å; Cα contacts (8 Å, |Δi|>4): 540; chains: 1; bounding box: 66×94×103 Å

Foldseek 3Di:
DAPLVQFFPFPPDPVVLVVQQVLVVVVVHPSDQDFFDWADDQFWIWGHSQSSQKIFIWGFQHGDPFPQDQDVNDTDGRDDDDRVRIGGQAMEGAAHPVDAHDWDWHWFQAPNRIAIDIAHQQDWPVNVCVRRPAAPDWDAQDDDDWIKGHPRNPRRYIFTWPHNDPPPRRTGTHHDDDPPPDDDPPPDDDDDDDDDDDDDDDDDPPPPPPPPPPDPPPPPPDDDDDDDDDDDDDDDDDDDDDDDDDDDDDDDDDPPPPPVVVVVVLVVLLVVLLCQQQVAQKEWEAAPPDVQQVLQVVVVVQWAPSYDYDRLVPDPCSVSNLVSLCVQLVNQRDPTFMHGNSHTQHTSVSQVVCVVVVNNNVVCVVSVGDTDD